Protein AF-A0A2T4VHI1-F1 (afdb_monomer_lite)

pLDDT: mean 78.88, std 21.36, range [31.41, 98.31]

Structure (mmCIF, N/CA/C/O backbone):
data_AF-A0A2T4VHI1-F1
#
_entry.id   AF-A0A2T4VHI1-F1
#
loop_
_atom_site.group_PDB
_atom_site.id
_atom_site.type_symbol
_atom_site.label_atom_id
_atom_site.label_alt_id
_atom_site.label_comp_id
_atom_site.label_asym_id
_atom_site.label_entity_id
_atom_site.label_seq_id
_atom_site.pdbx_PDB_ins_code
_atom_site.Cartn_x
_atom_site.Cartn_y
_atom_site.Cartn_z
_atom_site.occupancy
_atom_site.B_iso_or_equiv
_atom_site.auth_seq_id
_atom_site.auth_comp_id
_atom_site.auth_asym_id
_atom_site.auth_atom_id
_atom_site.pdbx_PDB_model_num
ATOM 1 N N . MET A 1 1 ? -51.630 -26.548 -25.468 1.00 42.72 1 MET A N 1
ATOM 2 C CA . MET A 1 1 ? -51.096 -27.641 -24.631 1.00 42.72 1 MET A CA 1
ATOM 3 C C . MET A 1 1 ? -49.584 -27.528 -24.626 1.00 42.72 1 MET A C 1
ATOM 5 O O . MET A 1 1 ? -49.000 -27.795 -25.660 1.00 42.72 1 MET A O 1
ATOM 9 N N . SER A 1 2 ? -49.008 -27.039 -23.526 1.00 37.69 2 SER A N 1
ATOM 10 C CA . SER A 1 2 ? -47.614 -27.249 -23.094 1.00 37.69 2 SER A CA 1
ATOM 11 C C . SER A 1 2 ? -47.469 -26.558 -21.739 1.00 37.69 2 SER A C 1
ATOM 13 O O . SER A 1 2 ? -47.318 -25.341 -21.669 1.00 37.69 2 SER A O 1
ATOM 15 N N . ALA A 1 3 ? -47.634 -27.332 -20.668 1.00 39.22 3 ALA A N 1
ATOM 16 C CA . ALA A 1 3 ? -47.339 -26.906 -19.308 1.00 39.22 3 ALA A CA 1
ATOM 17 C C . ALA A 1 3 ? -45.823 -27.018 -19.109 1.00 39.22 3 ALA A C 1
ATOM 19 O O . ALA A 1 3 ? -45.260 -28.096 -19.296 1.00 39.22 3 ALA A O 1
ATOM 20 N N . HIS A 1 4 ? -45.165 -25.901 -18.800 1.00 40.16 4 HIS A N 1
ATOM 21 C CA . HIS A 1 4 ? -43.746 -25.897 -18.471 1.00 40.16 4 HIS A CA 1
ATOM 22 C C . HIS A 1 4 ? -43.561 -26.240 -16.993 1.00 40.16 4 HIS A C 1
ATOM 24 O O . HIS A 1 4 ? -44.081 -25.572 -16.104 1.00 40.16 4 HIS A O 1
ATOM 30 N N . ASP A 1 5 ? -42.827 -27.325 -16.794 1.00 44.03 5 ASP A N 1
ATOM 31 C CA . ASP A 1 5 ? -42.472 -27.979 -15.546 1.00 44.03 5 ASP A CA 1
ATOM 32 C C . ASP A 1 5 ? -41.389 -27.158 -14.822 1.00 44.03 5 ASP A C 1
ATOM 34 O O . ASP A 1 5 ? -40.222 -27.141 -15.223 1.00 44.03 5 ASP A O 1
ATOM 38 N N . SER A 1 6 ? -41.780 -26.397 -13.799 1.00 46.66 6 SER A N 1
ATOM 39 C CA . SER A 1 6 ? -40.887 -25.493 -13.066 1.00 46.66 6 SER A CA 1
ATOM 40 C C . SER A 1 6 ? -40.913 -25.741 -11.564 1.00 46.66 6 SER A C 1
ATOM 42 O O . SER A 1 6 ? -41.135 -24.815 -10.800 1.00 46.66 6 SER A O 1
ATOM 44 N N . GLU A 1 7 ? -40.633 -26.965 -11.116 1.00 43.72 7 GLU A N 1
ATOM 45 C CA . GLU A 1 7 ? -40.451 -27.258 -9.690 1.00 43.72 7 GLU A CA 1
ATOM 46 C C . GLU A 1 7 ? -39.430 -28.384 -9.471 1.00 43.72 7 GLU A C 1
ATOM 48 O O . GLU A 1 7 ? -39.765 -29.563 -9.512 1.00 43.72 7 GLU A O 1
ATOM 53 N N . ARG A 1 8 ? -38.155 -28.022 -9.236 1.00 43.53 8 ARG A N 1
ATOM 54 C CA . ARG A 1 8 ? -37.142 -28.855 -8.538 1.00 43.53 8 ARG A CA 1
ATOM 55 C C . ARG A 1 8 ? -35.844 -28.077 -8.261 1.00 43.53 8 ARG A C 1
ATOM 57 O O . ARG A 1 8 ? -34.744 -28.506 -8.605 1.00 43.53 8 ARG A O 1
ATOM 64 N N . LYS A 1 9 ? -35.934 -26.933 -7.573 1.00 44.31 9 LYS A N 1
ATOM 65 C CA . LYS A 1 9 ? -34.763 -26.375 -6.872 1.00 44.31 9 LYS A CA 1
ATOM 66 C C . LYS A 1 9 ? -34.553 -27.180 -5.589 1.00 44.31 9 LYS A C 1
ATOM 68 O O . LYS A 1 9 ? -35.213 -26.948 -4.584 1.00 44.31 9 LYS A O 1
ATOM 73 N N . ARG A 1 10 ? -33.650 -28.164 -5.642 1.00 43.75 10 ARG A N 1
ATOM 74 C CA . ARG A 1 10 ? -33.184 -28.894 -4.455 1.00 43.75 10 ARG A CA 1
ATOM 75 C C . ARG A 1 10 ? -32.475 -27.906 -3.526 1.00 43.75 10 ARG A C 1
ATOM 77 O O . ARG A 1 10 ? -31.401 -27.413 -3.867 1.00 43.75 10 ARG A O 1
ATOM 84 N N . ALA A 1 11 ? -33.075 -27.616 -2.375 1.00 44.22 11 ALA A N 1
ATOM 85 C CA . ALA A 1 11 ? -32.407 -26.914 -1.290 1.00 44.22 11 ALA A CA 1
ATOM 86 C C . ALA A 1 11 ? -31.190 -27.743 -0.849 1.00 44.22 11 ALA A C 1
ATOM 88 O O . ALA A 1 11 ? -31.327 -28.917 -0.496 1.00 44.22 11 ALA A O 1
ATOM 89 N N . ARG A 1 12 ? -29.988 -27.161 -0.930 1.00 44.22 12 ARG A N 1
ATOM 90 C CA . ARG A 1 12 ? -28.791 -27.770 -0.341 1.00 44.22 12 ARG A CA 1
ATOM 91 C C . ARG A 1 12 ? -28.926 -27.699 1.185 1.00 44.22 12 ARG A C 1
ATOM 93 O O . ARG A 1 12 ? -29.335 -26.650 1.682 1.00 44.22 12 ARG A O 1
ATOM 100 N N . PRO A 1 13 ? -28.605 -28.774 1.921 1.00 44.97 13 PRO A N 1
ATOM 101 C CA . PRO A 1 13 ? -28.602 -28.722 3.375 1.00 44.97 13 PRO A CA 1
ATOM 102 C C . PRO A 1 13 ? -27.572 -27.686 3.860 1.00 44.97 13 PRO A C 1
ATOM 104 O O . PRO A 1 13 ? -26.539 -27.510 3.203 1.00 44.97 13 PRO A O 1
ATOM 107 N N 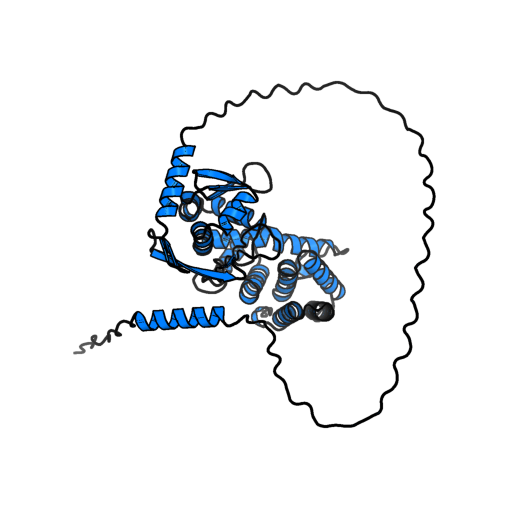. PRO A 1 14 ? -27.836 -26.990 4.979 1.00 53.09 14 PRO A N 1
ATOM 108 C CA . PRO A 1 14 ? -26.880 -26.055 5.555 1.00 53.09 14 PRO A CA 1
ATOM 109 C C . PRO A 1 14 ? -25.593 -26.797 5.929 1.00 53.09 14 PRO A C 1
ATOM 111 O O . PRO A 1 14 ? -25.627 -27.879 6.518 1.00 53.09 14 PRO A O 1
ATOM 114 N N . VAL A 1 15 ? -24.452 -26.218 5.554 1.00 56.56 15 VAL A N 1
ATOM 115 C CA . VAL A 1 15 ? -23.127 -26.713 5.944 1.00 56.56 15 VAL A CA 1
ATOM 116 C C . VAL A 1 15 ? -23.028 -26.610 7.466 1.00 56.56 15 VAL A C 1
ATOM 118 O O . VAL A 1 15 ? -23.333 -25.561 8.031 1.00 56.56 15 VAL A O 1
ATOM 121 N N . SER A 1 16 ? -22.659 -27.697 8.147 1.00 59.38 16 SER A N 1
ATOM 122 C CA . SER A 1 16 ? -22.574 -27.693 9.607 1.00 59.38 16 SER A CA 1
ATOM 123 C C . SER A 1 16 ? -21.449 -26.764 10.075 1.00 59.38 16 SER A C 1
ATOM 125 O O . SER A 1 16 ? -20.316 -26.853 9.599 1.00 59.38 16 SER A O 1
ATOM 127 N N . SER A 1 17 ? -21.752 -25.885 11.034 1.00 61.53 17 SER A N 1
ATOM 128 C CA . SER A 1 17 ? -20.791 -24.939 11.626 1.00 61.53 17 SER A CA 1
ATOM 129 C C . SER A 1 17 ? -19.551 -25.640 12.190 1.00 61.53 17 SER A C 1
ATOM 131 O O . SER A 1 17 ? -18.438 -25.167 11.990 1.00 61.53 17 SER A O 1
ATOM 133 N N . ARG A 1 18 ? -19.724 -26.843 12.753 1.00 58.31 18 ARG A N 1
ATOM 134 C CA . ARG A 1 18 ? -18.623 -27.697 13.234 1.00 58.31 18 ARG A CA 1
ATOM 135 C C . ARG A 1 18 ? -17.594 -28.064 12.162 1.00 58.31 18 ARG A C 1
ATOM 137 O O . ARG A 1 18 ? -16.424 -28.230 12.482 1.00 58.31 18 ARG A O 1
ATOM 144 N N . GLY A 1 19 ? -18.010 -28.223 10.903 1.00 64.75 19 GLY A N 1
ATOM 145 C CA . GLY A 1 19 ? -17.082 -28.531 9.810 1.00 64.75 19 GLY A CA 1
ATOM 146 C C . GLY A 1 19 ? -16.223 -27.330 9.415 1.00 64.75 19 GLY A C 1
ATOM 147 O O . GLY A 1 19 ? -15.066 -27.499 9.040 1.00 64.75 19 GLY A O 1
ATOM 148 N N . ILE A 1 20 ? -16.781 -26.122 9.537 1.00 64.06 20 ILE A N 1
ATOM 149 C CA . ILE A 1 20 ? -16.082 -24.862 9.263 1.00 64.06 20 ILE A CA 1
ATOM 150 C C . ILE A 1 20 ? -15.117 -24.538 10.408 1.00 64.06 20 ILE A C 1
ATOM 152 O O . ILE A 1 20 ? -13.968 -24.211 10.140 1.00 64.06 20 ILE A O 1
ATOM 156 N N . GLU A 1 21 ? -15.540 -24.706 11.662 1.00 64.44 21 GLU A N 1
ATOM 157 C CA . GLU A 1 21 ? -14.682 -24.526 12.844 1.00 64.44 21 GLU A CA 1
ATOM 158 C C . GLU A 1 21 ? -13.468 -25.466 12.809 1.00 64.44 21 GLU A C 1
ATOM 160 O O . GLU A 1 21 ? -12.341 -25.000 12.926 1.00 64.44 21 GLU A O 1
ATOM 165 N N . ALA A 1 22 ? -13.663 -26.757 12.513 1.00 65.94 22 ALA A N 1
ATOM 166 C CA . ALA A 1 22 ? -12.557 -27.712 12.392 1.00 65.94 22 ALA A CA 1
ATOM 167 C C . ALA A 1 22 ? -11.609 -27.405 11.213 1.00 65.94 22 ALA A C 1
ATOM 169 O O . ALA A 1 22 ? -10.408 -27.668 11.290 1.00 65.94 22 ALA A O 1
ATOM 170 N N . LEU A 1 23 ? -12.128 -26.846 10.111 1.00 65.62 23 LEU A N 1
ATOM 171 C CA . LEU A 1 23 ? -11.305 -26.384 8.988 1.00 65.62 23 LEU A CA 1
ATOM 172 C C . LEU A 1 23 ? -10.499 -25.134 9.350 1.00 65.62 23 LEU A C 1
ATOM 174 O O . LEU A 1 23 ? -9.338 -25.043 8.960 1.00 65.62 23 LEU A O 1
ATOM 178 N N . LEU A 1 24 ? -11.089 -24.199 10.097 1.00 68.31 24 LEU A N 1
ATOM 179 C CA . LEU A 1 24 ? -10.415 -22.991 10.570 1.00 68.31 24 LEU A CA 1
ATOM 180 C C . LEU A 1 24 ? -9.349 -23.317 11.618 1.00 68.31 24 LEU A C 1
ATOM 182 O O . LEU A 1 24 ? -8.237 -22.821 11.500 1.00 68.31 24 LEU A O 1
ATOM 186 N N . GLU A 1 25 ? -9.638 -24.193 12.582 1.00 68.44 25 GLU A N 1
ATOM 187 C CA . GLU A 1 25 ? -8.658 -24.659 13.572 1.00 68.44 25 GLU A CA 1
ATOM 188 C C . GLU A 1 25 ? -7.490 -25.389 12.910 1.00 68.44 25 GLU A C 1
ATOM 190 O O . GLU A 1 25 ? -6.333 -25.136 13.241 1.00 68.44 25 GLU A O 1
ATOM 195 N N . ARG A 1 26 ? -7.766 -26.250 11.921 1.00 65.38 26 ARG A N 1
ATOM 196 C CA . ARG A 1 26 ? -6.712 -26.906 11.145 1.00 65.38 26 ARG A CA 1
ATOM 197 C C . ARG A 1 26 ? -5.891 -25.898 10.345 1.00 65.38 26 ARG A C 1
ATOM 199 O O . ARG A 1 26 ? -4.673 -25.993 10.348 1.00 65.38 26 ARG A O 1
ATOM 206 N N . TRP A 1 27 ? -6.535 -24.932 9.693 1.00 65.06 27 TRP A N 1
ATOM 207 C CA . TRP A 1 27 ? -5.836 -23.906 8.921 1.00 65.06 27 TRP A CA 1
ATOM 208 C C . TRP A 1 27 ? -4.965 -23.015 9.814 1.00 65.06 27 TRP A C 1
ATOM 210 O O . TRP A 1 27 ? -3.822 -22.750 9.467 1.00 65.06 27 TRP A O 1
ATOM 220 N N . VAL A 1 28 ? -5.453 -22.620 10.994 1.00 72.19 28 VAL A N 1
ATOM 221 C CA . VAL A 1 28 ? -4.667 -21.893 12.006 1.00 72.19 28 VAL A CA 1
ATOM 222 C C . VAL A 1 28 ? -3.509 -22.749 12.524 1.00 72.19 28 VAL A C 1
ATOM 224 O O . VAL A 1 28 ? -2.391 -22.257 12.614 1.00 72.19 28 VAL A O 1
ATOM 227 N N . SER A 1 29 ? -3.725 -24.042 12.773 1.00 63.62 29 SER A N 1
ATOM 228 C CA . SER A 1 29 ? -2.653 -24.945 13.211 1.00 63.62 29 SER A CA 1
ATOM 229 C C . SER A 1 29 ? -1.591 -25.175 12.126 1.00 63.62 29 SER A C 1
ATOM 231 O O . SER A 1 29 ? -0.405 -25.235 12.440 1.00 63.62 29 SER A O 1
ATOM 233 N N . ASP A 1 30 ? -1.985 -25.251 10.852 1.00 61.72 30 ASP A N 1
ATOM 234 C CA . ASP A 1 30 ? -1.063 -25.339 9.712 1.00 61.72 30 ASP A CA 1
ATOM 235 C C . ASP A 1 30 ? -0.283 -24.015 9.537 1.00 61.72 30 ASP A C 1
ATOM 237 O O . ASP A 1 30 ? 0.910 -24.026 9.242 1.00 61.72 30 ASP A O 1
ATOM 241 N N . LEU A 1 31 ? -0.915 -22.868 9.818 1.00 54.84 31 LEU A N 1
ATOM 242 C CA . LEU A 1 31 ? -0.269 -21.548 9.835 1.00 54.84 31 LEU A CA 1
ATOM 243 C C . LEU A 1 31 ? 0.739 -21.364 10.975 1.00 54.84 31 LEU A C 1
ATOM 245 O O . LEU A 1 31 ? 1.695 -20.608 10.813 1.00 54.84 31 LEU A O 1
ATOM 249 N N . GLU A 1 32 ? 0.511 -22.009 12.117 1.00 64.94 32 GLU A N 1
ATOM 250 C CA . GLU A 1 32 ? 1.405 -21.979 13.280 1.00 64.94 32 GLU A CA 1
ATOM 251 C C . GLU A 1 32 ? 2.558 -22.985 13.162 1.00 64.94 32 GLU A C 1
ATOM 253 O O . GLU A 1 32 ? 3.614 -22.785 13.761 1.00 64.94 32 GLU A O 1
ATOM 258 N N . ARG A 1 33 ? 2.371 -24.073 12.402 1.00 57.12 33 ARG A N 1
ATOM 259 C CA . ARG A 1 33 ? 3.373 -25.138 12.227 1.00 57.12 33 ARG A CA 1
ATOM 260 C C . ARG A 1 33 ? 4.346 -24.901 11.080 1.00 57.12 33 ARG A C 1
ATOM 262 O O . ARG A 1 33 ? 5.434 -25.471 11.113 1.00 57.12 33 ARG A O 1
ATOM 269 N N . GLU A 1 34 ? 3.992 -24.086 10.093 1.00 42.72 34 GLU A N 1
ATOM 270 C CA . GLU A 1 34 ? 4.862 -23.802 8.953 1.00 42.72 34 GLU A CA 1
ATOM 271 C C . GLU A 1 34 ? 5.409 -22.373 8.995 1.00 42.72 34 GLU A C 1
ATOM 273 O O . GLU A 1 34 ? 4.714 -21.402 8.698 1.00 42.72 34 GLU A O 1
ATOM 278 N N . ASP A 1 35 ? 6.707 -22.263 9.284 1.00 44.69 35 ASP A N 1
ATOM 279 C CA . ASP A 1 35 ? 7.550 -21.210 8.729 1.00 44.69 35 ASP A CA 1
ATOM 280 C C . ASP A 1 35 ? 7.830 -21.614 7.267 1.00 44.69 35 ASP A C 1
ATOM 282 O O . ASP A 1 35 ? 8.645 -22.520 7.048 1.00 44.69 35 ASP A O 1
ATOM 286 N N . PRO A 1 36 ? 7.158 -21.036 6.245 1.00 41.81 36 PRO A N 1
ATOM 287 C CA . PRO A 1 36 ? 7.164 -21.572 4.876 1.00 41.81 36 PRO A CA 1
ATOM 288 C C . PRO A 1 36 ? 8.525 -21.456 4.170 1.00 41.81 36 PRO A C 1
ATOM 290 O O . PRO A 1 36 ? 8.641 -21.761 2.984 1.00 41.81 36 PRO A O 1
ATOM 293 N N . TRP A 1 37 ? 9.546 -20.971 4.880 1.00 43.97 37 TRP A N 1
ATOM 294 C CA . TRP A 1 37 ? 10.900 -20.748 4.384 1.00 43.97 37 TRP A CA 1
ATOM 295 C C . TRP A 1 37 ? 11.988 -21.272 5.323 1.00 43.97 37 TRP A C 1
ATOM 297 O O . TRP A 1 37 ? 13.164 -20.979 5.107 1.00 43.97 37 TRP A O 1
ATOM 307 N N . SER A 1 38 ? 11.636 -22.076 6.329 1.00 37.47 38 SER A N 1
ATOM 308 C CA . SER A 1 38 ? 12.646 -22.828 7.069 1.00 37.47 38 SER A CA 1
ATOM 309 C C . SER A 1 38 ? 13.096 -24.025 6.224 1.00 37.47 38 SER A C 1
ATOM 311 O O . SER A 1 38 ? 12.320 -24.904 5.858 1.00 37.47 38 SER A O 1
ATOM 313 N N . GLU A 1 39 ? 14.365 -23.995 5.827 1.00 42.16 39 GLU A N 1
ATOM 314 C CA . GLU A 1 39 ? 15.039 -24.987 4.995 1.00 42.16 39 GLU A CA 1
ATOM 315 C C . GLU A 1 39 ? 14.759 -26.426 5.459 1.00 42.16 39 GLU A C 1
ATOM 317 O O . GLU A 1 39 ? 15.415 -26.953 6.362 1.00 42.16 39 GLU A O 1
ATOM 322 N N . THR A 1 40 ? 13.869 -27.141 4.768 1.00 35.34 40 THR A N 1
ATOM 323 C CA . THR A 1 40 ? 13.967 -28.599 4.727 1.00 35.34 40 THR A CA 1
ATOM 324 C C . THR A 1 40 ? 15.246 -28.952 3.983 1.00 35.34 40 THR A C 1
ATOM 326 O O . THR A 1 40 ? 15.271 -29.089 2.759 1.00 35.34 40 THR A O 1
ATOM 329 N N . ARG A 1 41 ? 16.321 -29.139 4.755 1.00 38.81 41 ARG A N 1
ATOM 330 C CA . ARG A 1 41 ? 17.411 -30.056 4.428 1.00 38.81 41 ARG A CA 1
ATOM 331 C C . ARG A 1 41 ? 16.805 -31.439 4.183 1.00 38.81 41 ARG A C 1
ATOM 333 O O . ARG A 1 41 ? 16.751 -32.278 5.077 1.00 38.81 41 ARG A O 1
ATOM 340 N N . SER A 1 42 ? 16.347 -31.688 2.963 1.00 37.69 42 SER A N 1
ATOM 341 C CA . SER A 1 42 ? 16.118 -33.042 2.482 1.00 37.69 42 SER A CA 1
ATOM 342 C C . SER A 1 42 ? 17.484 -33.657 2.192 1.00 37.69 42 SER A C 1
ATOM 344 O O . SER A 1 42 ? 18.098 -33.406 1.152 1.00 37.69 42 SER A O 1
ATOM 346 N N . GLY A 1 43 ? 17.973 -34.434 3.158 1.00 36.88 43 GLY A N 1
ATOM 347 C CA . GLY A 1 43 ? 19.107 -35.324 2.980 1.00 36.88 43 GLY A CA 1
ATOM 348 C C . GLY A 1 43 ? 18.864 -36.233 1.781 1.00 36.88 43 GLY A C 1
ATOM 349 O O . GLY A 1 43 ? 17.943 -37.045 1.777 1.00 36.88 43 GLY A O 1
ATOM 350 N N . THR A 1 44 ? 19.698 -36.076 0.760 1.00 33.47 44 THR A N 1
ATOM 351 C CA . THR A 1 44 ? 19.841 -37.061 -0.312 1.00 33.47 44 THR A CA 1
ATOM 352 C C . THR A 1 44 ? 21.065 -37.919 0.031 1.00 33.47 44 THR A C 1
ATOM 354 O O . THR A 1 44 ? 22.078 -37.349 0.449 1.00 33.47 44 THR A O 1
ATOM 357 N N . PRO A 1 45 ? 21.012 -39.259 -0.084 1.00 32.59 45 PRO A N 1
ATOM 358 C CA . PRO A 1 45 ? 22.133 -40.117 0.283 1.00 32.59 45 PRO A CA 1
ATOM 359 C C . PRO A 1 45 ? 23.276 -39.924 -0.717 1.00 32.59 45 PRO A C 1
ATOM 361 O O . PRO A 1 45 ? 23.087 -40.088 -1.922 1.00 32.59 45 PRO A O 1
ATOM 364 N N . GLY A 1 46 ? 24.461 -39.571 -0.219 1.00 33.09 46 GLY A N 1
ATOM 365 C CA . GLY A 1 46 ? 25.675 -39.512 -1.031 1.00 33.09 46 GLY A CA 1
ATOM 366 C C . GLY A 1 46 ? 26.136 -40.914 -1.468 1.00 33.09 46 GLY A C 1
ATOM 367 O O . GLY A 1 46 ? 25.943 -41.878 -0.722 1.00 33.09 46 GLY A O 1
ATOM 368 N N . PRO A 1 47 ? 26.743 -41.054 -2.660 1.00 34.12 47 PRO A N 1
ATOM 369 C CA . PRO A 1 47 ? 27.288 -42.323 -3.136 1.00 34.12 47 PRO A CA 1
ATOM 370 C C . PRO A 1 47 ? 28.592 -42.692 -2.396 1.00 34.12 47 PRO A C 1
ATOM 372 O O . PRO A 1 47 ? 29.248 -41.817 -1.823 1.00 34.12 47 PRO A O 1
ATOM 375 N N . PRO A 1 48 ? 28.990 -43.979 -2.389 1.00 35.03 48 PRO A N 1
ATOM 376 C CA . PRO A 1 48 ? 30.042 -44.473 -1.511 1.00 35.03 48 PRO A CA 1
ATOM 377 C C . PRO A 1 48 ? 31.453 -44.163 -2.035 1.00 35.03 48 PRO A C 1
ATOM 379 O O . PRO A 1 48 ? 31.757 -44.360 -3.208 1.00 35.03 48 PRO A O 1
ATOM 382 N N . ASN A 1 49 ? 32.306 -43.732 -1.102 1.00 31.94 49 ASN A N 1
ATOM 383 C CA . ASN A 1 49 ? 33.762 -43.885 -1.018 1.00 31.94 49 ASN A CA 1
ATOM 384 C C . ASN A 1 49 ? 34.607 -43.939 -2.309 1.00 31.94 49 ASN A C 1
ATOM 386 O O . ASN A 1 49 ? 34.689 -44.961 -2.990 1.00 31.94 49 ASN A O 1
ATOM 390 N N . ARG A 1 50 ? 35.484 -42.936 -2.450 1.00 31.41 50 ARG A N 1
ATOM 391 C CA . ARG A 1 50 ? 36.887 -43.167 -2.827 1.00 31.41 50 ARG A CA 1
ATOM 392 C C . ARG A 1 50 ? 37.802 -42.367 -1.904 1.00 31.41 50 ARG A C 1
ATOM 394 O O . ARG A 1 50 ? 37.756 -41.144 -1.877 1.00 31.41 50 ARG A O 1
ATOM 401 N N . ALA A 1 51 ? 38.604 -43.102 -1.143 1.00 33.75 51 ALA A N 1
ATOM 402 C CA . ALA A 1 51 ? 39.665 -42.599 -0.291 1.00 33.75 51 ALA A CA 1
ATOM 403 C C . ALA A 1 51 ? 40.743 -41.865 -1.108 1.00 33.75 51 ALA A C 1
ATOM 405 O O . ALA A 1 51 ? 41.133 -42.320 -2.186 1.00 33.75 51 ALA A O 1
ATOM 406 N N . SER A 1 52 ? 41.257 -40.762 -0.569 1.00 34.22 52 SER A N 1
ATOM 407 C CA . SER A 1 52 ? 42.588 -40.220 -0.867 1.00 34.22 52 SER A CA 1
ATOM 408 C C . SER A 1 52 ? 43.079 -39.389 0.326 1.00 34.22 52 SER A C 1
ATOM 410 O O . SER A 1 52 ? 42.250 -38.871 1.073 1.00 34.22 52 SER A O 1
ATOM 412 N N . PRO A 1 53 ? 44.401 -39.369 0.567 1.00 40.47 53 PRO A N 1
ATOM 413 C CA . PRO A 1 53 ? 44.977 -39.190 1.893 1.00 40.47 53 PRO A CA 1
ATOM 414 C C . PRO A 1 53 ? 45.068 -37.725 2.324 1.00 40.47 53 PRO A C 1
ATOM 416 O O . PRO A 1 53 ? 45.188 -36.818 1.503 1.00 40.47 53 PRO A O 1
ATOM 419 N N . GLU A 1 54 ? 45.049 -37.549 3.643 1.00 42.09 54 GLU A N 1
ATOM 420 C CA . GLU A 1 54 ? 45.284 -36.312 4.384 1.00 42.09 54 GLU A CA 1
ATOM 421 C C . GLU A 1 54 ? 46.536 -35.572 3.881 1.00 42.09 54 GLU A C 1
ATOM 423 O O . GLU A 1 54 ? 47.657 -36.073 3.976 1.00 42.09 54 GLU A O 1
ATOM 428 N N . GLN A 1 55 ? 46.341 -34.354 3.371 1.00 44.38 55 GLN A N 1
ATOM 429 C CA . GLN A 1 55 ? 47.402 -33.355 3.275 1.00 44.38 55 GLN A CA 1
ATOM 430 C C . GLN A 1 55 ? 47.291 -32.418 4.485 1.00 44.38 55 GLN A C 1
ATOM 432 O O . GLN A 1 55 ? 46.199 -31.912 4.753 1.00 44.38 55 GLN A O 1
ATOM 437 N N . PRO A 1 56 ? 48.386 -32.171 5.223 1.00 45.50 56 PRO A N 1
ATOM 438 C CA . PRO A 1 56 ? 48.378 -31.222 6.326 1.00 45.50 56 PRO A CA 1
ATOM 439 C C . PRO A 1 56 ? 48.228 -29.788 5.798 1.00 45.50 56 PRO A C 1
ATOM 441 O O . PRO A 1 56 ? 48.875 -29.395 4.826 1.00 45.50 56 PRO A O 1
ATOM 444 N N . LEU A 1 57 ? 47.360 -29.014 6.454 1.00 53.34 57 LEU A N 1
ATOM 445 C CA . LEU A 1 57 ? 47.169 -27.585 6.206 1.00 53.34 57 LEU A CA 1
ATOM 446 C C . LEU A 1 57 ? 48.490 -26.818 6.431 1.00 53.34 57 LEU A C 1
ATOM 448 O O . LEU A 1 57 ? 49.154 -27.060 7.443 1.00 53.34 57 LEU A O 1
ATOM 452 N N . PRO A 1 58 ? 48.873 -25.885 5.540 1.00 57.66 58 PRO A N 1
ATOM 453 C CA . PRO A 1 58 ? 49.988 -24.981 5.793 1.00 57.66 58 PRO A CA 1
ATOM 454 C C . PRO A 1 58 ? 49.626 -23.958 6.889 1.00 57.66 58 PRO A C 1
ATOM 456 O O . PRO A 1 58 ? 48.444 -23.656 7.084 1.00 57.66 58 PRO A O 1
ATOM 459 N N . PRO A 1 59 ? 50.621 -23.426 7.623 1.00 51.28 59 PRO A N 1
ATOM 460 C CA . PRO A 1 59 ? 50.389 -22.445 8.676 1.00 51.28 59 PRO A CA 1
ATOM 461 C C . PRO A 1 59 ? 49.858 -21.123 8.106 1.00 51.28 59 PRO A C 1
ATOM 463 O O . PRO A 1 59 ? 50.281 -20.675 7.043 1.00 51.28 59 PRO A O 1
ATOM 466 N N . LEU A 1 60 ? 48.930 -20.510 8.845 1.00 46.09 60 LEU A N 1
ATOM 467 C CA . LEU A 1 60 ? 48.428 -19.154 8.624 1.00 46.09 60 LEU A CA 1
ATOM 468 C C . LEU A 1 60 ? 49.591 -18.156 8.710 1.00 46.09 60 LEU A C 1
ATOM 470 O O . LEU A 1 60 ? 50.150 -17.952 9.787 1.00 46.09 60 LEU A O 1
ATOM 474 N N . GLU A 1 61 ? 49.948 -17.548 7.581 1.00 45.97 61 GLU A N 1
ATOM 475 C CA . GLU A 1 61 ? 50.823 -16.378 7.543 1.00 45.97 61 GLU A CA 1
ATOM 476 C C . GLU A 1 61 ? 50.054 -15.159 8.075 1.00 45.97 61 GLU A C 1
ATOM 478 O O . GLU A 1 61 ? 48.956 -14.847 7.611 1.00 45.97 61 GLU A O 1
ATOM 483 N N . GLU A 1 62 ? 50.623 -14.495 9.085 1.00 49.12 62 GLU A N 1
ATOM 484 C CA . GLU A 1 62 ? 50.134 -13.227 9.628 1.00 49.12 62 GLU A CA 1
ATOM 485 C C . GLU A 1 62 ? 50.164 -12.140 8.546 1.00 49.12 62 GLU A C 1
ATOM 487 O O . GLU A 1 62 ? 51.214 -11.785 8.007 1.00 49.12 62 GLU A O 1
ATOM 492 N N . GLU A 1 63 ? 48.989 -11.595 8.245 1.00 53.28 63 GLU A N 1
ATOM 493 C CA . GLU A 1 63 ? 48.799 -10.473 7.333 1.00 53.28 63 GLU A CA 1
ATOM 494 C C . GLU A 1 63 ? 49.442 -9.198 7.932 1.00 53.28 63 GLU A C 1
ATOM 496 O O . GLU A 1 63 ? 49.097 -8.803 9.052 1.00 53.28 63 GLU A O 1
ATOM 501 N N . PRO A 1 64 ? 50.396 -8.533 7.249 1.00 53.53 64 PRO A N 1
ATOM 502 C CA . PRO A 1 64 ? 51.044 -7.347 7.791 1.00 53.53 64 PRO A CA 1
ATOM 503 C C . PRO A 1 64 ? 50.083 -6.152 7.809 1.00 53.53 64 PRO A C 1
ATOM 505 O O . PRO A 1 64 ? 49.401 -5.852 6.828 1.00 53.53 64 PRO A O 1
ATOM 508 N N . ALA A 1 65 ? 50.070 -5.439 8.937 1.00 58.78 65 ALA A N 1
ATOM 509 C CA . ALA A 1 65 ? 49.239 -4.261 9.159 1.00 58.78 65 ALA A CA 1
ATOM 510 C C . ALA A 1 65 ? 49.418 -3.189 8.059 1.00 58.78 65 ALA A C 1
ATOM 512 O O . ALA A 1 65 ? 50.547 -2.926 7.628 1.00 58.78 65 ALA A O 1
ATOM 513 N N . PRO A 1 66 ? 48.334 -2.509 7.638 1.00 59.38 66 PRO A N 1
ATOM 514 C CA . PRO A 1 66 ? 48.411 -1.501 6.590 1.00 59.38 66 PRO A CA 1
ATOM 515 C C . PRO A 1 66 ? 49.235 -0.278 7.034 1.00 59.38 66 PRO A C 1
ATOM 517 O O . PRO A 1 66 ? 49.168 0.139 8.197 1.00 59.38 66 PRO A O 1
ATOM 520 N N . PRO A 1 67 ? 49.999 0.346 6.117 1.00 52.94 67 PRO A N 1
ATOM 521 C CA . PRO A 1 67 ? 50.805 1.515 6.431 1.00 52.94 67 PRO A CA 1
ATOM 522 C C . PRO A 1 67 ? 49.916 2.716 6.774 1.00 52.94 67 PRO A C 1
ATOM 524 O O . PRO A 1 67 ? 48.981 3.061 6.049 1.00 52.94 67 PRO A O 1
ATOM 527 N N . ARG A 1 68 ? 50.240 3.387 7.885 1.00 48.06 68 ARG A N 1
ATOM 528 C CA . ARG A 1 68 ? 49.611 4.648 8.299 1.00 48.06 68 ARG A CA 1
ATOM 529 C C . ARG A 1 68 ? 49.858 5.720 7.234 1.00 48.06 68 ARG A C 1
ATOM 531 O O . ARG A 1 68 ? 50.990 6.168 7.051 1.00 48.06 68 ARG A O 1
ATOM 538 N N . LEU A 1 69 ? 48.792 6.142 6.558 1.00 50.84 69 LEU A N 1
ATOM 539 C CA . LEU A 1 69 ? 48.795 7.309 5.681 1.00 50.84 69 LEU A CA 1
ATOM 540 C C . LEU A 1 69 ? 49.130 8.562 6.502 1.00 50.84 69 LEU A C 1
ATOM 542 O O . LEU A 1 69 ? 48.454 8.880 7.481 1.00 50.84 69 LEU A O 1
ATOM 546 N N . LYS A 1 70 ? 50.196 9.262 6.099 1.00 47.50 70 LYS A N 1
ATOM 547 C CA . LYS A 1 70 ? 50.540 10.595 6.599 1.00 47.50 70 LYS A CA 1
ATOM 548 C C . LYS A 1 70 ? 49.454 11.575 6.154 1.00 47.50 70 LYS A C 1
ATOM 550 O O . LYS A 1 70 ? 49.234 11.744 4.959 1.00 47.50 70 LYS A O 1
ATOM 555 N N . VAL A 1 71 ? 48.798 12.201 7.124 1.00 53.19 71 VAL A N 1
ATOM 556 C CA . VAL A 1 71 ? 47.890 13.334 6.924 1.00 53.19 71 VAL A CA 1
ATOM 557 C C . VAL A 1 71 ? 48.737 14.542 6.501 1.00 53.19 71 VAL A C 1
ATOM 559 O O . VAL A 1 71 ? 49.641 14.903 7.254 1.00 53.19 71 VAL A O 1
ATOM 562 N N . PRO A 1 72 ? 48.521 15.146 5.320 1.00 52.97 72 PRO A N 1
ATOM 563 C CA . PRO A 1 72 ? 49.164 16.409 4.983 1.00 52.97 72 PRO A CA 1
ATOM 564 C C . PRO A 1 72 ? 48.538 17.556 5.788 1.00 52.97 72 PRO A C 1
ATOM 566 O O . PRO A 1 72 ? 47.316 17.658 5.904 1.00 52.97 72 PRO A O 1
ATOM 569 N N . GLU A 1 73 ? 49.411 18.392 6.349 1.00 48.09 73 GLU A N 1
ATOM 570 C CA . GLU A 1 73 ? 49.101 19.625 7.074 1.00 48.09 73 GLU A CA 1
ATOM 571 C C . GLU A 1 73 ? 48.233 20.562 6.219 1.00 48.09 73 GLU A C 1
ATOM 573 O O . GLU A 1 73 ? 48.544 20.845 5.060 1.00 48.09 73 GLU A O 1
ATOM 578 N N . GLN A 1 74 ? 47.124 21.031 6.796 1.00 48.62 74 GLN A N 1
ATOM 579 C CA . GLN A 1 74 ? 46.302 22.091 6.218 1.00 48.62 74 GLN A CA 1
ATOM 580 C C . GLN A 1 74 ? 47.008 23.442 6.414 1.00 48.62 74 GLN A C 1
ATOM 582 O O . GLN A 1 74 ? 47.401 23.742 7.542 1.00 48.62 74 GLN A O 1
ATOM 587 N N . PRO A 1 75 ? 47.151 24.273 5.368 1.00 51.91 75 PRO A N 1
ATOM 588 C CA . PRO A 1 75 ? 47.640 25.633 5.530 1.00 51.91 75 PRO A CA 1
ATOM 589 C C . PRO A 1 75 ? 46.577 26.520 6.190 1.00 51.91 75 PRO A C 1
ATOM 591 O O . PRO A 1 75 ? 45.397 26.482 5.831 1.00 51.91 75 PRO A O 1
ATOM 594 N N . GLU A 1 76 ? 47.033 27.317 7.154 1.00 45.12 76 GLU A N 1
ATOM 595 C CA . GLU A 1 76 ? 46.286 28.366 7.845 1.00 45.12 76 GLU A CA 1
ATOM 596 C C . GLU A 1 76 ? 45.713 29.371 6.832 1.00 45.12 76 GLU A C 1
ATOM 598 O O . GLU A 1 76 ? 46.442 29.985 6.053 1.00 45.12 76 GLU A O 1
ATOM 603 N N . LEU A 1 77 ? 44.387 29.524 6.834 1.00 51.31 77 LEU A N 1
ATOM 604 C CA . LEU A 1 77 ? 43.681 30.568 6.098 1.00 51.31 77 LEU A CA 1
ATOM 605 C C . LEU A 1 77 ? 43.492 31.778 7.016 1.00 51.31 77 LEU A C 1
ATOM 607 O O . LEU A 1 77 ? 42.828 31.690 8.050 1.00 51.31 77 LEU A O 1
ATOM 611 N N . GLU A 1 78 ? 44.081 32.900 6.611 1.00 51.72 78 GLU A N 1
ATOM 612 C CA . GLU A 1 78 ? 43.920 34.216 7.226 1.00 51.72 78 GLU A CA 1
ATOM 613 C C . GLU A 1 78 ? 42.452 34.701 7.192 1.00 51.72 78 GLU A C 1
ATOM 615 O O . GLU A 1 78 ? 41.705 34.388 6.256 1.00 51.72 78 GLU A O 1
ATOM 620 N N . PRO A 1 79 ? 42.011 35.485 8.195 1.00 48.72 79 PRO A N 1
ATOM 621 C CA . PRO A 1 79 ? 40.631 35.940 8.303 1.00 48.72 79 PRO A CA 1
ATOM 622 C C . PRO A 1 79 ? 40.338 37.078 7.314 1.00 48.72 79 PRO A C 1
ATOM 624 O O . PRO A 1 79 ? 40.847 38.188 7.450 1.00 48.72 79 PRO A O 1
ATOM 627 N N . SER A 1 80 ? 39.471 36.800 6.338 1.00 49.81 80 SER A N 1
ATOM 628 C CA . SER A 1 80 ? 38.876 3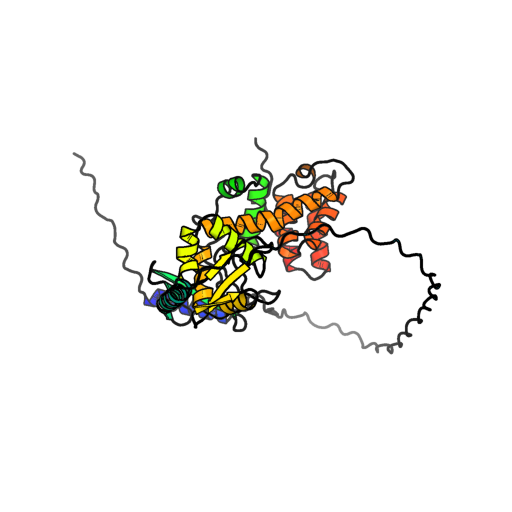7.818 5.466 1.00 49.81 80 SER A CA 1
ATOM 629 C C . SER A 1 80 ? 37.780 38.614 6.169 1.00 49.81 80 SER A C 1
ATOM 631 O O . SER A 1 80 ? 37.067 38.132 7.049 1.00 49.81 80 SER A O 1
ATOM 633 N N . GLU A 1 81 ? 37.690 39.863 5.737 1.00 44.22 81 GLU A N 1
ATOM 634 C CA . GLU A 1 81 ? 37.039 40.988 6.380 1.00 44.22 81 GLU A CA 1
ATOM 635 C C . GLU A 1 81 ? 35.510 40.887 6.419 1.00 44.22 81 GLU A C 1
ATOM 637 O O . GLU A 1 81 ? 34.846 40.369 5.523 1.00 44.22 81 GLU A O 1
ATOM 642 N N . VAL A 1 82 ? 34.961 41.460 7.487 1.00 49.81 82 VAL A N 1
ATOM 643 C CA . VAL A 1 82 ? 33.537 41.681 7.745 1.00 49.81 82 VAL A CA 1
ATOM 644 C C . VAL A 1 82 ? 33.005 42.811 6.855 1.00 49.81 82 VAL A C 1
ATOM 646 O O . VAL A 1 82 ? 33.515 43.929 6.957 1.00 49.81 82 VAL A O 1
ATOM 649 N N . PRO A 1 83 ? 31.905 42.615 6.102 1.00 47.34 83 PRO A N 1
ATOM 650 C CA . PRO A 1 83 ? 31.096 43.729 5.628 1.00 47.34 83 PRO A CA 1
ATOM 651 C C . PRO A 1 83 ? 29.933 44.010 6.581 1.00 47.34 83 PRO A C 1
ATOM 653 O O . PRO A 1 83 ? 29.207 43.125 7.032 1.00 47.34 83 PRO A O 1
ATOM 656 N N . GLN A 1 84 ? 29.794 45.299 6.862 1.00 41.50 84 GLN A N 1
ATOM 657 C CA . GLN A 1 84 ? 28.862 45.947 7.769 1.00 41.50 84 GLN A CA 1
ATOM 658 C C . GLN A 1 84 ? 27.378 45.697 7.467 1.00 41.50 84 GLN A C 1
ATOM 660 O O . GLN A 1 84 ? 26.939 45.547 6.328 1.00 41.50 84 GLN A O 1
ATOM 665 N N . ALA A 1 85 ? 26.613 45.748 8.557 1.00 43.41 85 ALA A N 1
ATOM 666 C CA . ALA A 1 85 ? 25.164 45.711 8.634 1.00 43.41 85 ALA A CA 1
ATOM 667 C C . ALA A 1 85 ? 24.463 46.841 7.856 1.00 43.41 85 ALA A C 1
ATOM 669 O O . ALA A 1 85 ? 24.874 48.000 7.902 1.00 43.41 85 ALA A O 1
ATOM 670 N N . ALA A 1 86 ? 23.317 46.503 7.259 1.00 43.62 86 ALA A N 1
ATOM 671 C CA . ALA A 1 86 ? 22.282 47.439 6.823 1.00 43.62 86 ALA A CA 1
ATOM 672 C C . ALA A 1 86 ? 20.951 47.121 7.547 1.00 43.62 86 ALA A C 1
ATOM 674 O O . ALA A 1 86 ? 20.735 45.979 7.961 1.00 43.62 86 ALA A O 1
ATOM 675 N N . PRO A 1 87 ? 20.072 48.119 7.765 1.00 51.19 87 PRO A N 1
ATOM 676 C CA . PRO A 1 87 ? 19.115 48.100 8.866 1.00 51.19 87 PRO A CA 1
ATOM 677 C C . PRO A 1 87 ? 17.802 47.355 8.582 1.00 51.19 87 PRO A C 1
ATOM 679 O O . PRO A 1 87 ? 17.174 47.495 7.536 1.00 51.19 87 PRO A O 1
ATOM 682 N N . SER A 1 88 ? 17.391 46.618 9.616 1.00 43.59 88 SER A N 1
ATOM 683 C CA . SER A 1 88 ? 16.035 46.348 10.111 1.00 43.59 88 SER A CA 1
ATOM 684 C C . SER A 1 88 ? 14.856 46.801 9.234 1.00 43.59 88 SER A C 1
ATOM 686 O O . SER A 1 88 ? 14.495 47.978 9.190 1.00 43.59 88 SER A O 1
ATOM 688 N N . ARG A 1 89 ? 14.173 45.825 8.622 1.00 40.03 89 ARG A N 1
ATOM 689 C CA . ARG A 1 89 ? 12.808 45.979 8.108 1.00 40.03 89 ARG A CA 1
ATOM 690 C C . ARG A 1 89 ? 11.859 45.365 9.138 1.00 40.03 89 ARG A C 1
ATOM 692 O O . ARG A 1 89 ? 11.848 44.153 9.330 1.00 40.03 89 ARG A O 1
ATOM 699 N N . ALA A 1 90 ? 11.121 46.227 9.831 1.00 42.56 90 ALA A N 1
ATOM 700 C CA . ALA A 1 90 ? 10.166 45.861 10.868 1.00 42.56 90 ALA A CA 1
ATOM 701 C C . ALA A 1 90 ? 9.141 44.836 10.350 1.00 42.56 90 ALA A C 1
ATOM 703 O O . ALA A 1 90 ? 8.357 45.122 9.445 1.00 42.56 90 ALA A O 1
ATOM 704 N N . VAL A 1 91 ? 9.155 43.643 10.942 1.00 51.94 91 VAL A N 1
ATOM 705 C CA . VAL A 1 91 ? 8.074 42.661 10.829 1.00 51.94 91 VAL A CA 1
ATOM 706 C C . VAL A 1 91 ? 6.954 43.136 11.762 1.00 51.94 91 VAL A C 1
ATOM 708 O O . VAL A 1 91 ? 7.229 43.348 12.945 1.00 51.94 91 VAL A O 1
ATOM 711 N N . PRO A 1 92 ? 5.714 43.349 11.284 1.00 52.50 92 PRO A N 1
ATOM 712 C CA . PRO A 1 92 ? 4.621 43.719 12.171 1.00 52.50 92 PRO A CA 1
ATOM 713 C C . PRO A 1 92 ? 4.348 42.574 13.162 1.00 52.50 92 PRO A C 1
ATOM 715 O O . PRO A 1 92 ? 4.432 41.401 12.779 1.00 52.50 92 PRO A O 1
ATOM 718 N N . PRO A 1 93 ? 4.029 42.878 14.431 1.00 46.34 93 PRO A N 1
ATOM 719 C CA . PRO A 1 93 ? 3.714 41.857 15.416 1.00 46.34 93 PRO A CA 1
ATOM 720 C C . PRO A 1 93 ? 2.486 41.072 14.948 1.00 46.34 93 PRO A C 1
ATOM 722 O O . PRO A 1 93 ? 1.415 41.635 14.730 1.00 46.34 93 PRO A O 1
ATOM 725 N N . ARG A 1 94 ? 2.654 39.756 14.774 1.00 44.75 94 ARG A N 1
ATOM 726 C CA . ARG A 1 94 ? 1.532 38.827 14.628 1.00 44.75 94 ARG A CA 1
ATOM 727 C C . ARG A 1 94 ? 0.676 38.948 15.883 1.00 44.75 94 ARG A C 1
ATOM 729 O O . ARG A 1 94 ? 1.130 38.605 16.972 1.00 44.75 94 ARG A O 1
ATOM 736 N N . GLU A 1 95 ? -0.551 39.419 15.709 1.00 38.62 95 GLU A N 1
ATOM 737 C CA . GLU A 1 95 ? -1.583 39.332 16.734 1.00 38.62 95 GLU A CA 1
ATOM 738 C C . GLU A 1 95 ? -1.690 37.875 17.217 1.00 38.62 95 GLU A C 1
ATOM 740 O O . GLU A 1 95 ? -1.702 36.950 16.390 1.00 38.62 95 GLU A O 1
ATOM 745 N N . PRO A 1 96 ? -1.756 37.631 18.536 1.00 40.16 96 PRO A N 1
ATOM 746 C CA . PRO A 1 96 ? -2.039 36.307 19.052 1.00 40.16 96 PRO A CA 1
ATOM 747 C C . PRO A 1 96 ? -3.461 35.947 18.627 1.00 40.16 96 PRO A C 1
ATOM 749 O O . PRO A 1 96 ? -4.435 36.408 19.218 1.00 40.16 96 PRO A O 1
ATOM 752 N N . ARG A 1 97 ? -3.584 35.124 17.578 1.00 40.06 97 ARG A N 1
ATOM 753 C CA . ARG A 1 97 ? -4.842 34.458 17.240 1.00 40.06 97 ARG A CA 1
ATOM 754 C C . ARG A 1 97 ? -5.283 33.686 18.474 1.00 40.06 97 ARG A C 1
ATOM 756 O O . ARG A 1 97 ? -4.729 32.638 18.797 1.00 40.06 97 ARG A O 1
ATOM 763 N N . THR A 1 98 ? -6.260 34.243 19.175 1.00 38.62 98 THR A N 1
ATOM 764 C CA . THR A 1 98 ? -6.949 33.615 20.290 1.00 38.62 98 THR A CA 1
ATOM 765 C C . THR A 1 98 ? -7.581 32.336 19.752 1.00 38.62 98 THR A C 1
ATOM 767 O O . THR A 1 98 ? -8.574 32.367 19.027 1.00 38.62 98 THR A O 1
ATOM 770 N N . ARG A 1 99 ? -6.936 31.201 20.028 1.00 44.78 99 ARG A N 1
ATOM 771 C CA . ARG A 1 99 ? -7.407 29.865 19.670 1.00 44.78 99 ARG A CA 1
ATOM 772 C C . ARG A 1 99 ? -8.624 29.573 20.546 1.00 44.78 99 ARG A C 1
ATOM 774 O O . ARG A 1 99 ? -8.499 29.078 21.658 1.00 44.78 99 ARG A O 1
ATOM 781 N N . ALA A 1 100 ? -9.802 29.958 20.074 1.00 40.88 100 ALA A N 1
ATOM 782 C CA . ALA A 1 100 ? -11.056 29.572 20.697 1.00 40.88 100 ALA A CA 1
ATOM 783 C C . ALA A 1 100 ? -11.361 28.106 20.348 1.00 40.88 100 ALA A C 1
ATOM 785 O O . ALA A 1 100 ? -12.003 27.822 19.343 1.00 40.88 100 ALA A O 1
ATOM 786 N N . ALA A 1 101 ? -10.885 27.175 21.172 1.00 55.56 101 ALA A N 1
ATOM 787 C CA . ALA A 1 101 ? -11.485 25.851 21.360 1.00 55.56 101 ALA A CA 1
ATOM 788 C C . ALA A 1 101 ? -11.023 25.316 22.723 1.00 55.56 101 ALA A C 1
ATOM 790 O O . ALA A 1 101 ? -9.820 25.356 22.980 1.00 55.56 101 ALA A O 1
ATOM 791 N N . PRO A 1 102 ? -11.947 24.913 23.625 1.00 50.50 102 PRO A N 1
ATOM 792 C CA . PRO A 1 102 ? -11.875 23.529 24.116 1.00 50.50 102 PRO A CA 1
ATOM 793 C C . PRO A 1 102 ? -13.216 22.971 24.659 1.00 50.50 102 PRO A C 1
ATOM 795 O O . PRO A 1 102 ? -13.281 22.508 25.792 1.00 50.50 102 PRO A O 1
ATOM 798 N N . ALA A 1 103 ? -14.314 23.006 23.894 1.00 49.25 103 ALA A N 1
ATOM 799 C CA . ALA A 1 103 ? -15.562 22.337 24.323 1.00 49.25 103 ALA A CA 1
ATOM 800 C C . ALA A 1 103 ? -15.839 20.998 23.609 1.00 49.25 103 ALA A C 1
ATOM 802 O O . ALA A 1 103 ? -16.545 20.160 24.153 1.00 49.25 103 ALA A O 1
ATOM 803 N N . ARG A 1 104 ? -15.276 20.763 22.413 1.00 59.38 104 ARG A N 1
ATOM 804 C CA . ARG A 1 104 ? -15.592 19.578 21.581 1.00 59.38 104 ARG A CA 1
ATOM 805 C C . ARG A 1 104 ? -14.614 18.406 21.719 1.00 59.38 104 ARG A C 1
ATOM 807 O O . ARG A 1 104 ? -14.966 17.274 21.405 1.00 59.38 104 ARG A O 1
ATOM 814 N N . GLU A 1 105 ? -13.395 18.657 22.181 1.00 63.78 105 GLU A N 1
ATOM 815 C CA . GLU A 1 105 ? -12.349 17.632 22.304 1.00 63.78 105 GLU A CA 1
ATOM 816 C C . GLU A 1 105 ? -12.653 16.535 23.346 1.00 63.78 105 GLU A C 1
ATOM 818 O O . GLU A 1 105 ? -12.524 15.358 22.996 1.00 63.78 105 GLU A O 1
ATOM 823 N N . PRO A 1 106 ? -13.143 16.837 24.569 1.00 70.88 106 PRO A N 1
ATOM 824 C CA . PRO A 1 106 ? -13.417 15.786 25.554 1.00 70.88 106 PRO A CA 1
ATOM 825 C C . PRO A 1 106 ? -14.606 14.890 25.169 1.00 70.88 106 PRO A C 1
ATOM 827 O O . PRO A 1 106 ? -14.661 13.726 25.567 1.00 70.88 106 PRO A O 1
ATOM 830 N N . GLU A 1 107 ? -15.556 15.400 24.381 1.00 82.69 107 GLU A N 1
ATOM 831 C CA . GLU A 1 107 ? -16.673 14.601 23.861 1.00 82.69 107 GLU A CA 1
ATOM 832 C C . GLU A 1 107 ? -16.212 13.626 22.772 1.00 82.69 107 GLU A C 1
ATOM 834 O O . GLU A 1 107 ? -16.640 12.470 22.766 1.00 82.69 107 GLU A O 1
ATOM 839 N N . ARG A 1 108 ? -15.276 14.047 21.906 1.00 86.69 108 ARG A N 1
ATOM 840 C CA . ARG A 1 108 ? -14.688 13.187 20.865 1.00 86.69 108 ARG A CA 1
ATOM 841 C C . ARG A 1 108 ? -13.918 12.012 21.472 1.00 86.69 108 ARG A C 1
ATOM 843 O O . ARG A 1 108 ? -14.098 10.886 21.017 1.00 86.69 108 ARG A O 1
ATOM 850 N N . GLY A 1 109 ? -13.127 12.250 22.523 1.00 89.00 109 GLY A N 1
ATOM 851 C CA . GLY A 1 109 ? -12.401 11.195 23.246 1.00 89.00 109 GLY A CA 1
ATOM 852 C C . GLY A 1 109 ? -13.326 10.135 23.844 1.00 89.00 109 GLY A C 1
ATOM 853 O O . GLY A 1 109 ? -13.136 8.939 23.620 1.00 89.00 109 GLY A O 1
ATOM 854 N N . LYS A 1 110 ? -14.397 10.566 24.523 1.00 90.75 110 LYS A N 1
ATOM 855 C CA . LYS A 1 110 ? -15.405 9.651 25.082 1.00 90.75 110 LYS A CA 1
ATOM 856 C C . LYS A 1 110 ? -16.125 8.849 23.999 1.00 90.75 110 LYS A C 1
ATOM 858 O O . LYS A 1 110 ? -16.302 7.645 24.161 1.00 90.75 110 LYS A O 1
ATOM 863 N N . ALA A 1 111 ? -16.511 9.495 22.898 1.00 92.88 111 ALA A N 1
ATOM 864 C CA . ALA A 1 111 ? -17.173 8.828 21.780 1.00 92.88 111 ALA A CA 1
ATOM 865 C C . ALA A 1 111 ? -16.263 7.784 21.110 1.00 92.88 111 ALA A C 1
ATOM 867 O O . ALA A 1 111 ? -16.708 6.670 20.844 1.00 92.88 111 ALA A O 1
ATOM 868 N N . ALA A 1 112 ? -14.983 8.108 20.896 1.00 93.69 112 ALA A N 1
ATOM 869 C CA . ALA A 1 112 ? -14.015 7.177 20.321 1.00 93.69 112 ALA A CA 1
ATOM 870 C C . ALA A 1 112 ? -13.757 5.972 21.234 1.00 93.69 112 ALA A C 1
ATOM 872 O O . ALA A 1 112 ? -13.754 4.833 20.768 1.00 93.69 112 ALA A O 1
ATOM 873 N N . SER A 1 113 ? -13.598 6.207 22.539 1.00 93.19 113 SER A N 1
ATOM 874 C CA . SER A 1 113 ? -13.433 5.137 23.528 1.00 93.19 113 SER A CA 1
ATOM 875 C C . SER A 1 113 ? -14.659 4.215 23.575 1.00 93.19 113 SER A C 1
ATOM 877 O O . SER A 1 113 ? -14.519 2.993 23.508 1.00 93.19 113 SER A O 1
ATOM 879 N N . ALA A 1 114 ? -15.872 4.784 23.567 1.00 93.69 114 ALA A N 1
ATOM 880 C CA . ALA A 1 114 ? -17.111 4.012 23.485 1.00 93.69 114 ALA A CA 1
ATOM 881 C C . ALA A 1 114 ? -17.188 3.175 22.194 1.00 93.69 114 ALA A C 1
ATOM 883 O O . ALA A 1 114 ? -17.452 1.976 22.257 1.00 93.69 114 ALA A O 1
ATOM 884 N N . ALA A 1 115 ? -16.867 3.763 21.036 1.00 94.81 115 ALA A N 1
ATOM 885 C CA . ALA A 1 115 ? -16.861 3.052 19.758 1.00 94.81 115 ALA A CA 1
ATOM 886 C C . ALA A 1 115 ? -15.831 1.908 19.720 1.00 94.81 115 ALA A C 1
ATOM 888 O O . ALA A 1 115 ? -16.101 0.854 19.145 1.00 94.81 115 ALA A O 1
ATOM 889 N N . ARG A 1 116 ? -14.662 2.072 20.355 1.00 95.81 116 ARG A N 1
ATOM 890 C CA . ARG A 1 116 ? -13.679 0.985 20.507 1.00 95.81 116 ARG A CA 1
ATOM 891 C C . ARG A 1 116 ? -14.200 -0.119 21.423 1.00 95.81 116 ARG A C 1
ATOM 893 O O . ARG A 1 116 ? -13.997 -1.292 21.126 1.00 95.81 116 ARG A O 1
ATOM 900 N N . ALA A 1 117 ? -14.887 0.230 22.509 1.00 94.69 117 ALA A N 1
ATOM 901 C CA . ALA A 1 117 ? -15.443 -0.746 23.444 1.00 94.69 117 ALA A CA 1
ATOM 902 C C . ALA A 1 117 ? -16.528 -1.639 22.810 1.00 94.69 117 ALA A C 1
ATOM 904 O O . ALA A 1 117 ? -16.689 -2.786 23.223 1.00 94.69 117 ALA A O 1
ATOM 905 N N . GLU A 1 118 ? -17.227 -1.151 21.780 1.00 95.94 118 GLU A N 1
ATOM 906 C CA . GLU A 1 118 ? -18.182 -1.947 20.997 1.00 95.94 118 GLU A CA 1
ATOM 907 C C . GLU A 1 118 ? -17.508 -3.062 20.174 1.00 95.94 118 GLU A C 1
ATOM 909 O O . GLU A 1 118 ? -18.140 -4.084 19.890 1.00 95.94 118 GLU A O 1
ATOM 914 N N . ILE A 1 119 ? -16.230 -2.900 19.805 1.00 97.50 119 ILE A N 1
ATOM 915 C CA . ILE A 1 119 ? -15.478 -3.887 19.021 1.00 97.50 119 ILE A CA 1
ATOM 916 C C . ILE A 1 119 ? -15.187 -5.113 19.888 1.00 97.50 119 ILE A C 1
ATOM 918 O O . ILE A 1 119 ? -14.490 -5.041 20.910 1.00 97.50 119 ILE A O 1
ATOM 922 N N . ARG A 1 120 ? -15.685 -6.266 19.435 1.00 97.62 120 ARG A N 1
ATOM 923 C CA . ARG A 1 120 ? -15.554 -7.541 20.146 1.00 97.62 120 ARG A CA 1
ATOM 924 C C . ARG A 1 120 ? -14.294 -8.265 19.698 1.00 97.62 120 ARG A C 1
ATOM 926 O O . ARG A 1 120 ? -14.073 -8.440 18.502 1.00 97.62 120 ARG A O 1
ATOM 933 N N . VAL A 1 121 ? -13.500 -8.717 20.663 1.00 97.25 121 VAL A N 1
ATOM 934 C CA . VAL A 1 121 ? -12.260 -9.466 20.431 1.00 97.25 121 VAL A CA 1
ATOM 935 C C . VAL A 1 121 ? -12.413 -10.856 21.047 1.00 97.25 121 VAL A C 1
ATOM 937 O O . VAL A 1 121 ? -12.621 -10.983 22.253 1.00 97.25 121 VAL A O 1
ATOM 940 N N . HIS A 1 122 ? -12.322 -11.893 20.216 1.00 96.44 122 HIS A N 1
ATOM 941 C CA . HIS A 1 122 ? -12.455 -13.301 20.587 1.00 96.44 122 HIS A CA 1
ATOM 942 C C . HIS A 1 122 ? -11.242 -14.083 20.070 1.00 96.44 122 HIS A C 1
ATOM 944 O O . HIS A 1 122 ? -11.243 -14.597 18.951 1.00 96.44 122 HIS A O 1
ATOM 950 N N . GLY A 1 123 ? -10.180 -14.149 20.879 1.00 93.69 123 GLY A N 1
ATOM 951 C CA . GLY A 1 123 ? -8.905 -14.730 20.452 1.00 93.69 123 GLY A CA 1
ATOM 952 C C . GLY A 1 123 ? -8.358 -13.996 19.214 1.00 93.69 123 GLY A C 1
ATOM 953 O O . GLY A 1 123 ? -8.182 -12.780 19.292 1.00 93.69 123 GLY A O 1
ATOM 954 N N . PRO A 1 124 ? -8.114 -14.685 18.081 1.00 94.69 124 PRO A N 1
ATOM 955 C CA . PRO A 1 124 ? -7.651 -14.055 16.841 1.00 94.69 124 PRO A CA 1
ATOM 956 C C . PRO A 1 124 ? -8.753 -13.303 16.074 1.00 94.69 124 PRO A C 1
ATOM 958 O O . PRO A 1 124 ? -8.458 -12.585 15.122 1.00 94.69 124 PRO A O 1
ATOM 961 N N . LEU A 1 125 ? -10.027 -13.480 16.431 1.00 97.69 125 LEU A N 1
ATOM 962 C CA . LEU A 1 125 ? -11.155 -12.912 15.699 1.00 97.69 125 LEU A CA 1
ATOM 963 C C . LEU A 1 125 ? -11.570 -11.558 16.286 1.00 97.69 125 LEU A C 1
ATOM 965 O O . LEU A 1 125 ? -11.932 -11.467 17.460 1.00 97.69 125 LEU A O 1
ATOM 969 N N . VAL A 1 126 ? -11.603 -10.522 15.452 1.00 98.06 126 VAL A N 1
ATOM 970 C CA . VAL A 1 126 ? -12.134 -9.196 15.791 1.00 98.06 126 VAL A CA 1
ATOM 971 C C . VAL A 1 126 ? -13.409 -8.944 14.993 1.00 98.06 126 VAL A C 1
ATOM 973 O O . VAL A 1 126 ? -13.423 -9.104 13.773 1.00 98.06 126 VAL A O 1
ATOM 976 N N . THR A 1 127 ? -14.492 -8.576 15.679 1.00 97.81 127 THR A N 1
ATOM 977 C CA . THR A 1 127 ? -15.819 -8.360 15.080 1.00 97.81 127 THR A CA 1
ATOM 978 C C . THR A 1 127 ? -16.276 -6.920 15.265 1.00 97.81 127 THR A C 1
ATOM 980 O O . THR A 1 127 ? -16.287 -6.399 16.385 1.00 97.81 127 THR A O 1
ATOM 983 N N . PHE A 1 128 ? -16.701 -6.311 14.161 1.00 96.69 128 PHE A N 1
ATOM 984 C CA . PHE A 1 128 ? -17.245 -4.962 14.095 1.00 96.69 128 PHE A CA 1
ATOM 985 C C . PHE A 1 128 ? -18.782 -5.033 14.047 1.00 96.69 128 PHE A C 1
ATOM 987 O O . PHE A 1 128 ? -19.344 -5.489 13.054 1.00 96.69 128 PHE A O 1
ATOM 994 N N . PRO A 1 129 ? -19.495 -4.637 15.117 1.00 92.75 129 PRO A N 1
ATOM 995 C CA . PRO A 1 129 ? -20.934 -4.902 15.241 1.00 92.75 129 PRO A CA 1
ATOM 996 C C . PRO A 1 129 ? -21.827 -4.030 14.348 1.00 92.75 129 PRO A C 1
ATOM 998 O O . PRO A 1 129 ? -23.024 -4.275 14.264 1.00 92.75 129 PRO A O 1
ATOM 1001 N N . TRP A 1 130 ? -21.289 -2.983 13.726 1.00 91.25 130 TRP A N 1
ATOM 1002 C CA . TRP A 1 130 ? -22.071 -2.046 12.912 1.00 91.25 130 TRP A CA 1
ATOM 1003 C C . TRP A 1 130 ? -22.265 -2.494 11.463 1.00 91.25 130 TRP A C 1
ATOM 1005 O O . TRP A 1 130 ? -23.132 -1.957 10.779 1.00 91.25 130 TRP A O 1
ATOM 1015 N N . ASP A 1 131 ? -21.459 -3.436 10.986 1.00 90.00 131 ASP A N 1
ATOM 1016 C CA . ASP A 1 131 ? -21.502 -3.941 9.612 1.00 90.00 131 ASP A CA 1
ATOM 1017 C C . ASP A 1 131 ? -21.296 -5.461 9.522 1.00 90.00 131 ASP A C 1
ATOM 1019 O O . ASP A 1 131 ? -21.124 -5.993 8.426 1.00 90.00 131 ASP A O 1
ATOM 1023 N N . ASP A 1 132 ? -21.306 -6.154 10.667 1.00 89.94 132 ASP A N 1
ATOM 1024 C CA . ASP A 1 132 ? -21.056 -7.593 10.803 1.00 89.94 132 ASP A CA 1
ATOM 1025 C C . ASP A 1 132 ? -19.746 -8.057 10.137 1.00 89.94 132 ASP A C 1
ATOM 1027 O O . ASP A 1 132 ? -19.583 -9.223 9.760 1.00 89.94 132 ASP A O 1
ATOM 1031 N N . VAL A 1 133 ? -18.770 -7.150 10.008 1.00 93.44 133 VAL A N 1
ATOM 1032 C CA . VAL A 1 133 ? -17.474 -7.465 9.415 1.00 93.44 133 VAL A CA 1
ATOM 1033 C C . VAL A 1 133 ? -16.566 -8.122 10.445 1.00 93.44 133 VAL A C 1
ATOM 1035 O O . VAL A 1 133 ? -16.425 -7.682 11.588 1.00 93.44 133 VAL A O 1
ATOM 1038 N N . GLN A 1 134 ? -15.884 -9.173 9.998 1.00 96.00 134 GLN A N 1
ATOM 1039 C CA . GLN A 1 134 ? -14.893 -9.896 10.781 1.00 96.00 134 GLN A CA 1
ATOM 1040 C C . GLN A 1 134 ? -13.489 -9.728 10.193 1.00 96.00 134 GLN A C 1
ATOM 1042 O O . GLN A 1 134 ? -13.282 -9.724 8.970 1.00 96.00 134 GLN A O 1
ATOM 1047 N N . VAL A 1 135 ? -12.512 -9.601 11.086 1.00 97.44 135 VAL A N 1
ATOM 1048 C CA . VAL A 1 135 ? -11.084 -9.555 10.774 1.00 97.44 135 VAL A CA 1
ATOM 1049 C C . VAL A 1 135 ? -10.386 -10.618 11.611 1.00 97.44 135 VAL A C 1
ATOM 1051 O O . VAL A 1 135 ? -10.502 -10.631 12.832 1.00 97.44 135 VAL A O 1
ATOM 1054 N N . VAL A 1 136 ? -9.668 -11.519 10.943 1.00 97.56 136 VAL A N 1
ATOM 1055 C CA . VAL A 1 136 ? -8.856 -12.550 11.598 1.00 97.56 136 VAL A CA 1
ATOM 1056 C C . VAL A 1 136 ? -7.420 -12.056 11.678 1.00 97.56 136 VAL A C 1
ATOM 1058 O O . VAL A 1 136 ? -6.819 -11.731 10.652 1.00 97.56 136 VAL A O 1
ATOM 1061 N N . LEU A 1 137 ? -6.876 -12.004 12.885 1.00 97.44 137 LEU A N 1
ATOM 1062 C CA . LEU A 1 137 ? -5.502 -11.623 13.167 1.00 97.44 137 LEU A CA 1
ATOM 1063 C C . LEU A 1 137 ? -4.688 -12.865 13.529 1.00 97.44 137 LEU A C 1
ATOM 1065 O O . LEU A 1 137 ? -5.107 -13.688 14.335 1.00 97.44 137 LEU A O 1
ATOM 1069 N N . GLY A 1 138 ? -3.511 -12.992 12.935 1.00 95.75 138 GLY A N 1
ATOM 1070 C CA . GLY A 1 138 ? -2.467 -13.907 13.369 1.00 95.75 138 GLY A CA 1
ATOM 1071 C C . GLY A 1 138 ? -1.410 -13.185 14.199 1.00 95.75 138 GLY A C 1
ATOM 1072 O O . GLY A 1 138 ? -1.503 -11.983 14.471 1.00 95.75 138 GLY A O 1
ATOM 1073 N N . ARG A 1 139 ? -0.367 -13.934 14.560 1.00 93.75 139 ARG A N 1
ATOM 1074 C CA . ARG A 1 139 ? 0.843 -13.395 15.177 1.00 93.75 139 ARG A CA 1
ATOM 1075 C C . ARG A 1 139 ? 2.086 -13.833 14.417 1.00 93.75 139 ARG A C 1
ATOM 1077 O O . ARG A 1 139 ? 2.139 -14.945 13.899 1.00 93.75 139 ARG A O 1
ATOM 1084 N N . LYS A 1 140 ? 3.088 -12.962 14.382 1.00 90.12 140 LYS A N 1
ATOM 1085 C CA . LYS A 1 140 ? 4.442 -13.238 13.897 1.00 90.12 140 LYS A CA 1
ATOM 1086 C C . LYS A 1 140 ? 5.408 -12.615 14.894 1.00 90.12 140 LYS A C 1
ATOM 1088 O O . LYS A 1 140 ? 5.375 -11.407 15.076 1.00 90.12 140 LYS A O 1
ATOM 1093 N N . GLN A 1 141 ? 6.216 -13.433 15.572 1.00 87.56 141 GLN A N 1
ATOM 1094 C CA . GLN A 1 141 ? 7.163 -12.956 16.596 1.00 87.56 141 GLN A CA 1
ATOM 1095 C C . GLN A 1 141 ? 6.491 -12.047 17.652 1.00 87.56 141 GLN A C 1
ATOM 1097 O O . GLN A 1 141 ? 6.961 -10.953 17.938 1.00 87.56 141 GLN A O 1
ATOM 1102 N N . GLU A 1 142 ? 5.341 -12.479 18.186 1.00 88.31 142 GLU A N 1
ATOM 1103 C CA . GLU A 1 142 ? 4.472 -11.718 19.110 1.00 88.31 142 GLU A CA 1
ATOM 1104 C C . GLU A 1 142 ? 3.825 -10.433 18.561 1.00 88.31 142 GLU A C 1
ATOM 1106 O O . GLU A 1 142 ? 2.996 -9.831 19.243 1.00 88.31 142 GLU A O 1
ATOM 1111 N N . ARG A 1 143 ? 4.108 -10.032 17.319 1.00 92.19 143 ARG A N 1
ATOM 1112 C CA . ARG A 1 143 ? 3.449 -8.895 16.662 1.00 92.19 143 ARG A CA 1
ATOM 1113 C C . ARG A 1 143 ? 2.182 -9.322 15.935 1.00 92.19 143 ARG A C 1
ATOM 1115 O O . ARG A 1 143 ? 2.094 -10.438 15.421 1.00 92.19 143 ARG A O 1
ATOM 1122 N N . LEU A 1 144 ? 1.199 -8.424 15.893 1.00 94.88 144 LEU A N 1
ATOM 1123 C CA . LEU A 1 144 ? -0.053 -8.639 15.170 1.00 94.88 144 LEU A CA 1
ATOM 1124 C C . LEU A 1 144 ? 0.194 -8.695 13.660 1.00 94.88 144 LEU A C 1
ATOM 1126 O O . LEU A 1 144 ? 1.001 -7.946 13.112 1.00 94.88 144 LEU A O 1
ATOM 1130 N N . LEU A 1 145 ? -0.537 -9.581 12.989 1.00 95.81 145 LEU A N 1
ATOM 1131 C CA . LEU A 1 145 ? -0.474 -9.758 11.544 1.00 95.81 145 LEU A CA 1
ATOM 1132 C C . LEU A 1 145 ? -1.874 -10.001 10.985 1.00 95.81 145 LEU A C 1
ATOM 1134 O O . LEU A 1 145 ? -2.583 -10.897 11.429 1.00 95.81 145 LEU A O 1
ATOM 1138 N N . HIS A 1 146 ? -2.247 -9.284 9.936 1.00 96.69 146 HIS A N 1
ATOM 1139 C CA . HIS A 1 146 ? -3.368 -9.624 9.075 1.00 96.69 146 HIS A CA 1
ATOM 1140 C C . HIS A 1 146 ? -2.850 -9.895 7.662 1.00 96.69 146 HIS A C 1
ATOM 1142 O O . HIS A 1 146 ? -2.354 -8.995 6.989 1.00 96.69 146 HIS A O 1
ATOM 1148 N N . ARG A 1 147 ? -2.986 -11.140 7.187 1.00 94.12 147 ARG A N 1
ATOM 1149 C CA . ARG A 1 147 ? -2.477 -11.554 5.864 1.00 94.12 147 ARG A CA 1
ATOM 1150 C C . ARG A 1 147 ? -3.259 -10.964 4.686 1.00 94.12 147 ARG A C 1
ATOM 1152 O O . ARG A 1 147 ? -2.778 -11.033 3.558 1.00 94.12 147 ARG A O 1
ATOM 1159 N N . GLY A 1 148 ? -4.427 -10.383 4.953 1.00 93.62 148 GLY A N 1
ATOM 1160 C CA . GLY A 1 148 ? -5.289 -9.794 3.943 1.00 93.62 148 GLY A CA 1
ATOM 1161 C C . GLY A 1 148 ? -6.256 -10.792 3.308 1.00 93.62 148 GLY A C 1
ATOM 1162 O O . GLY A 1 148 ? -6.027 -12.001 3.280 1.00 93.62 148 GLY A O 1
ATOM 1163 N N . THR A 1 149 ? -7.361 -10.264 2.799 1.00 91.44 149 THR A N 1
ATOM 1164 C CA . THR A 1 149 ? -8.442 -10.989 2.121 1.00 91.44 149 THR A CA 1
ATOM 1165 C C . THR A 1 149 ? -8.820 -10.361 0.778 1.00 91.44 149 THR A C 1
ATOM 1167 O O . THR A 1 149 ? -9.441 -11.019 -0.057 1.00 91.44 149 THR A O 1
ATOM 1170 N N . VAL A 1 150 ? -8.414 -9.113 0.526 1.00 88.75 150 VAL A N 1
ATOM 1171 C CA . VAL A 1 150 ? -8.731 -8.371 -0.696 1.00 88.75 150 VAL A CA 1
ATOM 1172 C C . VAL A 1 150 ? -7.550 -8.401 -1.652 1.00 88.75 150 VAL A C 1
ATOM 1174 O O . VAL A 1 150 ? -6.659 -7.550 -1.623 1.00 88.75 150 VAL A O 1
ATOM 1177 N N . ALA A 1 151 ? -7.547 -9.420 -2.506 1.00 86.12 151 ALA A N 1
ATOM 1178 C CA . ALA A 1 151 ? -6.521 -9.601 -3.521 1.00 86.12 151 ALA A CA 1
ATOM 1179 C C . ALA A 1 151 ? -6.427 -8.398 -4.478 1.00 86.12 151 ALA A C 1
ATOM 1181 O O . ALA A 1 151 ? -7.401 -7.691 -4.728 1.00 86.12 151 ALA A O 1
ATOM 1182 N N . VAL A 1 152 ? -5.246 -8.214 -5.075 1.00 86.00 152 VAL A N 1
ATOM 1183 C CA . VAL A 1 152 ? -4.984 -7.154 -6.067 1.00 86.00 152 VAL A CA 1
ATOM 1184 C C . VAL A 1 152 ? -5.661 -7.425 -7.417 1.00 86.00 152 VAL A C 1
ATOM 1186 O O . VAL A 1 152 ? -5.813 -6.531 -8.244 1.00 86.00 152 VAL A O 1
ATOM 1189 N N . ARG A 1 153 ? -6.118 -8.660 -7.636 1.00 86.25 153 ARG A N 1
ATOM 1190 C CA . ARG A 1 153 ? -6.968 -9.051 -8.761 1.00 86.25 153 ARG A CA 1
ATOM 1191 C C . ARG A 1 153 ? -8.238 -9.698 -8.236 1.00 86.25 153 ARG A C 1
ATOM 1193 O O . ARG A 1 153 ? -8.200 -10.432 -7.253 1.00 86.25 153 ARG A O 1
ATOM 1200 N N . GLY A 1 154 ? -9.342 -9.476 -8.938 1.00 84.38 154 GLY A N 1
ATOM 1201 C CA . GLY A 1 154 ? -10.644 -10.037 -8.595 1.00 84.38 154 GLY A CA 1
ATOM 1202 C C . GLY A 1 154 ? -11.730 -8.966 -8.514 1.00 84.38 154 GLY A C 1
ATOM 1203 O O . GLY A 1 154 ? -11.464 -7.798 -8.789 1.00 84.38 154 GLY A O 1
ATOM 1204 N N . PRO A 1 155 ? -12.959 -9.350 -8.140 1.00 81.62 155 PRO A N 1
ATOM 1205 C CA . PRO A 1 155 ? -14.127 -8.469 -8.204 1.00 81.62 155 PRO A CA 1
ATOM 1206 C C . PRO A 1 155 ? -14.048 -7.257 -7.264 1.00 81.62 155 PRO A C 1
ATOM 1208 O O . PRO A 1 155 ? -14.709 -6.257 -7.514 1.00 81.62 155 PRO A O 1
ATOM 1211 N N . CYS A 1 156 ? -13.245 -7.338 -6.200 1.00 82.81 156 CYS A N 1
ATOM 1212 C CA . CYS A 1 156 ? -13.090 -6.265 -5.215 1.00 82.81 156 CYS A CA 1
ATOM 1213 C C . CYS A 1 156 ? -11.849 -5.391 -5.458 1.00 82.81 156 CYS A C 1
ATOM 1215 O O . CYS A 1 156 ? -11.632 -4.436 -4.718 1.00 82.81 156 CYS A O 1
ATOM 1217 N N . ALA A 1 157 ? -11.019 -5.728 -6.449 1.00 90.00 157 ALA A N 1
ATOM 1218 C CA . ALA A 1 157 ? -9.773 -5.027 -6.715 1.00 90.00 157 ALA A CA 1
ATOM 1219 C C . ALA A 1 157 ? -9.978 -3.823 -7.645 1.00 90.00 157 ALA A C 1
ATOM 1221 O O . ALA A 1 157 ? -10.885 -3.838 -8.481 1.00 90.00 157 ALA A O 1
ATOM 1222 N N . PRO A 1 158 ? -9.107 -2.799 -7.577 1.00 93.62 158 PRO A N 1
ATOM 1223 C CA . PRO A 1 158 ? -9.092 -1.744 -8.572 1.00 93.62 158 PRO A CA 1
ATOM 1224 C C . PRO A 1 158 ? -8.945 -2.229 -10.001 1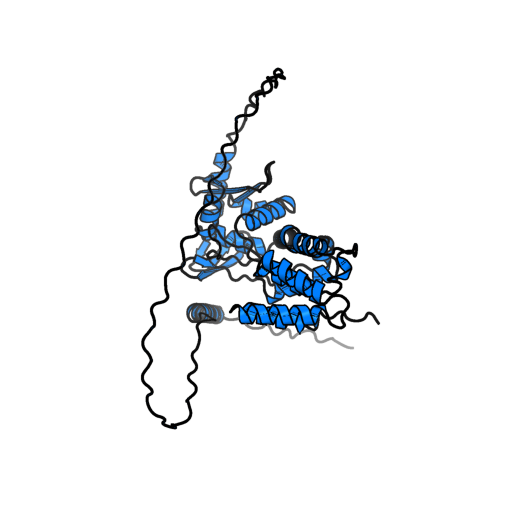.00 93.62 158 PRO A C 1
ATOM 1226 O O . PRO A 1 158 ? -8.021 -2.968 -10.327 1.00 93.62 158 PRO A O 1
ATOM 1229 N N . SER A 1 159 ? -9.852 -1.764 -10.860 1.00 93.38 159 SER A N 1
ATOM 1230 C CA . SER A 1 159 ? -9.772 -2.033 -12.288 1.00 93.38 159 SER A CA 1
ATOM 1231 C C . SER A 1 159 ? -8.612 -1.265 -12.929 1.00 93.38 159 SER A C 1
ATOM 1233 O O . SER A 1 159 ? -8.190 -0.206 -12.452 1.00 93.38 159 SER A O 1
ATOM 1235 N N . ARG A 1 160 ? -8.132 -1.758 -14.078 1.00 92.56 160 ARG A N 1
ATOM 1236 C CA . ARG A 1 160 ? -7.150 -1.032 -14.903 1.00 92.56 160 ARG A CA 1
ATOM 1237 C C . ARG A 1 160 ? -7.652 0.347 -15.310 1.00 92.56 160 ARG A C 1
ATOM 1239 O O . ARG A 1 160 ? -6.869 1.287 -15.347 1.00 92.56 160 ARG A O 1
ATOM 1246 N N . GLU A 1 161 ? -8.946 0.476 -15.593 1.00 94.50 161 GLU A N 1
ATOM 1247 C CA . GLU A 1 161 ? -9.555 1.764 -15.932 1.00 94.50 161 GLU A CA 1
ATOM 1248 C C . GLU A 1 161 ? -9.410 2.772 -14.796 1.00 94.50 161 GLU A C 1
ATOM 1250 O O . GLU A 1 161 ? -9.111 3.938 -15.035 1.00 94.50 161 GLU A O 1
ATOM 1255 N N . GLU A 1 162 ? -9.585 2.333 -13.552 1.00 95.94 162 GLU A N 1
ATOM 1256 C CA . GLU A 1 162 ? -9.397 3.204 -12.399 1.00 95.94 162 GLU A CA 1
ATOM 1257 C C . GLU A 1 162 ? -7.932 3.594 -12.225 1.00 95.94 162 GLU A C 1
ATOM 1259 O O . GLU A 1 162 ? -7.666 4.766 -11.990 1.00 95.94 162 GLU A O 1
ATOM 1264 N N . MET A 1 163 ? -6.981 2.679 -12.439 1.00 95.19 163 MET A N 1
ATOM 1265 C CA . MET A 1 163 ? -5.551 3.024 -12.453 1.00 95.19 163 MET A CA 1
ATOM 1266 C C . MET A 1 163 ? -5.206 4.037 -13.556 1.00 95.19 163 MET A C 1
ATOM 1268 O O . MET A 1 163 ? -4.417 4.950 -13.329 1.00 95.19 163 MET A O 1
ATOM 1272 N N . VAL A 1 164 ? -5.828 3.929 -14.733 1.00 95.38 164 VAL A N 1
ATOM 1273 C CA . VAL A 1 164 ? -5.675 4.919 -15.812 1.00 95.38 164 VAL A CA 1
ATOM 1274 C C . VAL A 1 164 ? -6.271 6.273 -15.417 1.00 95.38 164 VAL A C 1
ATOM 1276 O O . VAL A 1 164 ? -5.664 7.309 -15.677 1.00 95.38 164 VAL A O 1
ATOM 1279 N N . ARG A 1 165 ? -7.413 6.297 -14.713 1.00 96.50 165 ARG A N 1
ATOM 1280 C CA . ARG A 1 165 ? -7.985 7.536 -14.147 1.00 96.50 165 ARG A CA 1
ATOM 1281 C C . ARG A 1 165 ? -7.086 8.178 -13.082 1.00 96.50 165 ARG A C 1
ATOM 1283 O O . ARG A 1 165 ? -7.207 9.378 -12.866 1.00 96.50 165 ARG A O 1
ATOM 1290 N N . LEU A 1 166 ? -6.182 7.417 -12.460 1.00 94.75 166 LEU A N 1
ATOM 1291 C CA . LEU A 1 166 ? -5.131 7.937 -11.573 1.00 94.75 166 LEU A CA 1
ATOM 1292 C C . LEU A 1 166 ? -3.912 8.497 -12.334 1.00 94.75 166 LEU A C 1
ATOM 1294 O O . LEU A 1 166 ? -2.912 8.841 -11.714 1.00 94.75 166 LEU A O 1
ATOM 1298 N N . GLY A 1 167 ? -3.977 8.599 -13.666 1.00 93.81 167 GLY A N 1
ATOM 1299 C CA . GLY A 1 167 ? -2.935 9.210 -14.494 1.00 93.81 167 GLY A CA 1
ATOM 1300 C C . GLY A 1 167 ? -1.939 8.225 -15.106 1.00 93.81 167 GLY A C 1
ATOM 1301 O O . GLY A 1 167 ? -0.964 8.657 -15.718 1.00 93.81 167 GLY A O 1
ATOM 1302 N N . LEU A 1 168 ? -2.168 6.914 -14.977 1.00 94.00 168 LEU A N 1
ATOM 1303 C CA . LEU A 1 168 ? -1.309 5.911 -15.606 1.00 94.00 168 LEU A CA 1
ATOM 1304 C C . LEU A 1 168 ? -1.669 5.678 -17.073 1.00 94.00 168 LEU A C 1
ATOM 1306 O O . LEU A 1 168 ? -2.837 5.645 -17.457 1.00 94.00 168 LEU A O 1
ATOM 1310 N N . THR A 1 169 ? -0.662 5.407 -17.899 1.00 93.44 169 THR A N 1
ATOM 1311 C CA . THR A 1 169 ? -0.894 4.818 -19.224 1.00 93.44 169 THR A CA 1
ATOM 1312 C C . THR A 1 169 ? -1.350 3.362 -19.091 1.00 93.44 169 THR A C 1
ATOM 1314 O O . THR A 1 169 ? -1.104 2.709 -18.074 1.00 93.44 169 THR A O 1
ATOM 1317 N N . GLY A 1 170 ? -1.960 2.793 -20.137 1.00 92.94 170 GLY A N 1
ATOM 1318 C CA . GLY A 1 170 ? -2.370 1.381 -20.122 1.00 92.94 170 GLY A CA 1
ATOM 1319 C C . GLY A 1 170 ? -1.213 0.410 -19.834 1.00 92.94 170 GLY A C 1
ATOM 1320 O O . GLY A 1 170 ? -1.390 -0.562 -19.102 1.00 92.94 170 GLY A O 1
ATOM 1321 N N . ALA A 1 171 ? -0.009 0.706 -20.339 1.00 92.94 171 ALA A N 1
ATOM 1322 C CA . ALA A 1 171 ? 1.187 -0.096 -20.078 1.00 92.94 171 ALA A CA 1
ATOM 1323 C C . ALA A 1 171 ? 1.677 0.032 -18.625 1.00 92.94 171 ALA A C 1
ATOM 1325 O O . ALA A 1 171 ? 2.059 -0.971 -18.023 1.00 92.94 171 ALA A O 1
ATOM 1326 N N . GLN A 1 172 ? 1.630 1.240 -18.051 1.00 94.44 172 GLN A N 1
ATOM 1327 C CA . GLN A 1 172 ? 1.970 1.483 -16.645 1.00 94.44 172 GLN A CA 1
ATOM 1328 C C . GLN A 1 172 ? 0.975 0.801 -15.701 1.00 94.44 172 GLN A C 1
ATOM 1330 O O . GLN A 1 172 ? 1.398 0.139 -14.757 1.00 94.44 172 GLN A O 1
ATOM 1335 N N . ALA A 1 173 ? -0.328 0.902 -15.982 1.00 95.12 173 ALA A N 1
ATOM 1336 C CA . ALA A 1 173 ? -1.369 0.237 -15.204 1.00 95.12 173 ALA A CA 1
ATOM 1337 C C . ALA A 1 173 ? -1.205 -1.292 -15.230 1.00 95.12 173 ALA A C 1
ATOM 1339 O O . ALA A 1 173 ? -1.227 -1.929 -14.181 1.00 95.12 173 ALA A O 1
ATOM 1340 N N . LEU A 1 174 ? -0.960 -1.881 -16.409 1.00 94.94 174 LEU A N 1
ATOM 1341 C CA . LEU A 1 174 ? -0.707 -3.319 -16.549 1.00 94.94 174 LEU A CA 1
ATOM 1342 C C . LEU A 1 174 ? 0.544 -3.767 -15.776 1.00 94.94 174 LEU A C 1
ATOM 1344 O O . LEU A 1 174 ? 0.516 -4.794 -15.098 1.00 94.94 174 LEU A O 1
ATOM 1348 N N . ALA A 1 175 ? 1.631 -3.000 -15.867 1.00 95.75 175 ALA A N 1
ATOM 1349 C CA . ALA A 1 175 ? 2.866 -3.280 -15.145 1.00 95.75 175 ALA A CA 1
ATOM 1350 C C . ALA A 1 175 ? 2.669 -3.221 -13.622 1.00 95.75 175 ALA A C 1
ATOM 1352 O O . ALA A 1 175 ? 3.067 -4.149 -12.918 1.00 95.75 175 ALA A O 1
ATOM 1353 N N . LEU A 1 176 ? 2.025 -2.159 -13.122 1.00 95.62 176 LEU A N 1
ATOM 1354 C CA . LEU A 1 176 ? 1.740 -1.967 -11.700 1.00 95.62 176 LEU A CA 1
ATOM 1355 C C . LEU A 1 176 ? 0.840 -3.074 -11.152 1.00 95.62 176 LEU A C 1
ATOM 1357 O O . LEU A 1 176 ? 1.193 -3.701 -10.155 1.00 95.62 176 LEU A O 1
ATOM 1361 N N . GLU A 1 177 ? -0.274 -3.366 -11.825 1.00 95.38 177 GLU A N 1
ATOM 1362 C CA . GLU A 1 177 ? -1.175 -4.453 -11.438 1.00 95.38 177 GLU A CA 1
ATOM 1363 C C . GLU A 1 177 ? -0.430 -5.789 -11.357 1.00 95.38 177 GLU A C 1
ATOM 1365 O O . GLU A 1 177 ? -0.585 -6.516 -10.379 1.00 95.38 177 GLU A O 1
ATOM 1370 N N . PHE A 1 178 ? 0.403 -6.113 -12.353 1.00 95.50 178 PHE A N 1
ATOM 1371 C CA . PHE A 1 178 ? 1.158 -7.364 -12.359 1.00 95.50 178 PHE A CA 1
ATOM 1372 C C . PHE A 1 178 ? 2.133 -7.449 -11.179 1.00 95.50 178 PHE A C 1
ATOM 1374 O O . PHE A 1 178 ? 2.192 -8.478 -10.504 1.00 95.50 178 PHE A O 1
ATOM 1381 N N . VAL A 1 179 ? 2.895 -6.379 -10.923 1.00 96.25 179 VAL A N 1
ATOM 1382 C CA . VAL A 1 179 ? 3.876 -6.349 -9.829 1.00 96.25 179 VAL A CA 1
ATOM 1383 C C . VAL A 1 179 ? 3.182 -6.509 -8.480 1.00 96.25 179 VAL A C 1
ATOM 1385 O O . VAL A 1 179 ? 3.594 -7.349 -7.679 1.00 96.25 179 VAL A O 1
ATOM 1388 N N . LEU A 1 180 ? 2.104 -5.762 -8.243 1.00 95.38 180 LEU A N 1
ATOM 1389 C CA . LEU A 1 180 ? 1.353 -5.842 -6.993 1.00 95.38 180 LEU A CA 1
ATOM 1390 C C . LEU A 1 180 ? 0.654 -7.201 -6.828 1.00 95.38 180 LEU A C 1
ATOM 1392 O O . LEU A 1 180 ? 0.676 -7.761 -5.738 1.00 95.38 180 LEU A O 1
ATOM 1396 N N . ALA A 1 181 ? 0.102 -7.780 -7.898 1.00 93.38 181 ALA A N 1
ATOM 1397 C CA . ALA A 1 181 ? -0.585 -9.072 -7.835 1.00 93.38 181 ALA A CA 1
ATOM 1398 C C . ALA A 1 181 ? 0.339 -10.254 -7.509 1.00 93.38 181 ALA A C 1
ATOM 1400 O O . ALA A 1 181 ? -0.101 -11.203 -6.862 1.00 93.38 181 ALA A O 1
ATOM 1401 N N . TRP A 1 182 ? 1.595 -10.221 -7.962 1.00 91.94 182 TRP A N 1
ATOM 1402 C CA . TRP A 1 182 ? 2.528 -11.338 -7.773 1.00 91.94 182 TRP A CA 1
ATOM 1403 C C . TRP A 1 182 ? 3.517 -11.150 -6.629 1.00 91.94 182 TRP A C 1
ATOM 1405 O O . TRP A 1 182 ? 3.988 -12.143 -6.076 1.00 91.94 182 TRP A O 1
ATOM 1415 N N . PHE A 1 183 ? 3.865 -9.906 -6.304 1.00 91.75 183 PHE A N 1
ATOM 1416 C CA . PHE A 1 183 ? 4.932 -9.605 -5.348 1.00 91.75 183 PHE A CA 1
ATOM 1417 C C . PHE A 1 183 ? 4.495 -8.669 -4.224 1.00 91.75 183 PHE A C 1
ATOM 1419 O O . PHE A 1 183 ? 5.275 -8.470 -3.289 1.00 91.75 183 PHE A O 1
ATOM 1426 N N . GLY A 1 184 ? 3.302 -8.082 -4.330 1.00 88.81 184 GLY A N 1
ATOM 1427 C CA . GLY A 1 184 ? 2.680 -7.282 -3.284 1.00 88.81 184 GLY A CA 1
ATOM 1428 C C . GLY A 1 184 ? 1.880 -8.127 -2.296 1.00 88.81 184 GLY A C 1
ATOM 1429 O O . GLY A 1 184 ? 1.988 -9.354 -2.251 1.00 88.81 184 GLY A O 1
ATOM 1430 N N . SER A 1 185 ? 1.072 -7.434 -1.507 1.00 90.88 185 SER A N 1
ATOM 1431 C CA . SER A 1 185 ? 0.132 -8.006 -0.544 1.00 90.88 185 SER A CA 1
ATOM 1432 C C . SER A 1 185 ? -1.312 -7.712 -0.978 1.00 90.88 185 SER A C 1
ATOM 1434 O O . SER A 1 185 ? -1.539 -6.919 -1.894 1.00 90.88 185 SER A O 1
ATOM 1436 N N . PRO A 1 186 ? -2.326 -8.325 -0.352 1.00 94.38 186 PRO A N 1
ATOM 1437 C CA . PRO A 1 186 ? -3.696 -7.824 -0.434 1.00 94.38 186 PRO A CA 1
ATOM 1438 C C . PRO A 1 186 ? -3.817 -6.378 0.084 1.00 94.38 186 PRO A C 1
ATOM 1440 O O . PRO A 1 186 ? -3.037 -5.950 0.933 1.00 94.38 186 PRO A O 1
ATOM 1443 N N . PHE A 1 187 ? -4.827 -5.636 -0.375 1.00 96.06 187 PHE A N 1
ATOM 1444 C CA . PHE A 1 187 ? -5.041 -4.231 0.015 1.00 96.06 187 PHE A CA 1
ATOM 1445 C C . PHE A 1 187 ? -5.378 -4.024 1.495 1.00 96.06 187 PHE A C 1
ATOM 1447 O O . PHE A 1 187 ? -5.183 -2.937 2.034 1.00 96.06 187 PHE A O 1
ATOM 1454 N N . ASP A 1 188 ? -5.915 -5.046 2.149 1.00 96.38 188 ASP A N 1
ATOM 1455 C CA . ASP A 1 188 ? -6.254 -5.035 3.567 1.00 96.38 188 ASP A CA 1
ATOM 1456 C C . ASP A 1 188 ? -5.179 -5.659 4.452 1.00 96.38 188 ASP A C 1
ATOM 1458 O O . ASP A 1 188 ? -5.358 -5.677 5.664 1.00 96.38 188 ASP A O 1
ATOM 1462 N N . ALA A 1 189 ? -4.063 -6.136 3.892 1.00 96.88 189 ALA A N 1
ATOM 1463 C CA . ALA A 1 189 ? -2.976 -6.692 4.687 1.00 96.88 189 ALA A CA 1
ATOM 1464 C C . ALA A 1 189 ? -2.391 -5.644 5.646 1.00 96.88 189 ALA A C 1
ATOM 1466 O O . ALA A 1 189 ? -2.180 -4.490 5.266 1.00 96.88 189 ALA A O 1
ATOM 1467 N N . VAL A 1 190 ? -2.110 -6.065 6.879 1.00 96.62 190 VAL A N 1
ATOM 1468 C CA . VAL A 1 190 ? -1.443 -5.248 7.900 1.00 96.62 190 VAL A CA 1
ATOM 1469 C C . VAL A 1 190 ? -0.381 -6.097 8.581 1.00 96.62 190 VAL A C 1
ATOM 1471 O O . VAL A 1 190 ? -0.685 -7.200 9.028 1.00 96.62 190 VAL A O 1
ATOM 1474 N N . ASP A 1 191 ? 0.846 -5.607 8.689 1.00 94.75 191 ASP A N 1
ATOM 1475 C CA . ASP A 1 191 ? 1.939 -6.307 9.379 1.00 94.75 191 ASP A CA 1
ATOM 1476 C C . ASP A 1 191 ? 2.544 -5.394 10.447 1.00 94.75 191 ASP A C 1
ATOM 1478 O O . ASP A 1 191 ? 3.022 -4.309 10.117 1.00 94.75 191 ASP A O 1
ATOM 1482 N N . GLY A 1 192 ? 2.496 -5.821 11.712 1.00 89.44 192 GLY A N 1
ATOM 1483 C CA . GLY A 1 192 ? 3.077 -5.106 12.851 1.00 89.44 192 GLY A CA 1
ATOM 1484 C C . GLY A 1 192 ? 4.588 -5.303 13.019 1.00 89.44 192 GLY A C 1
ATOM 1485 O O . GLY A 1 192 ? 5.176 -4.685 13.901 1.00 89.44 192 GLY A O 1
ATOM 1486 N N . ASP A 1 193 ? 5.215 -6.156 12.206 1.00 81.31 193 ASP A N 1
ATOM 1487 C CA . ASP A 1 193 ? 6.644 -6.488 12.252 1.00 81.31 193 ASP A CA 1
ATOM 1488 C C . ASP A 1 193 ? 7.346 -6.105 10.937 1.00 81.31 193 ASP A C 1
ATOM 1490 O O . ASP A 1 193 ? 8.001 -6.915 10.271 1.00 81.31 193 ASP A O 1
ATOM 1494 N N . HIS A 1 194 ? 7.152 -4.858 10.496 1.00 71.44 194 HIS A N 1
ATOM 1495 C CA . HIS A 1 194 ? 7.754 -4.399 9.250 1.00 71.44 194 HIS A CA 1
ATOM 1496 C C . HIS A 1 194 ? 9.271 -4.153 9.416 1.00 71.44 194 HIS A C 1
ATOM 1498 O O . HIS A 1 194 ? 9.670 -3.357 10.275 1.00 71.44 194 HIS A O 1
ATOM 1504 N N . PRO A 1 195 ? 10.137 -4.772 8.582 1.00 57.41 195 PRO A N 1
ATOM 1505 C CA . PRO A 1 195 ? 11.584 -4.574 8.633 1.00 57.41 195 PRO A CA 1
ATOM 1506 C C . PRO A 1 195 ? 11.937 -3.139 8.220 1.00 57.41 195 PRO A C 1
ATOM 1508 O O . PRO A 1 195 ? 12.009 -2.809 7.039 1.00 57.41 195 PRO A O 1
ATOM 1511 N N . GLY A 1 196 ? 12.120 -2.279 9.217 1.00 60.56 196 GLY A N 1
ATOM 1512 C CA . GLY A 1 196 ? 12.303 -0.836 9.055 1.00 60.56 196 GLY A CA 1
ATOM 1513 C C . GLY A 1 196 ? 12.053 -0.051 10.344 1.00 60.56 196 GLY A C 1
ATOM 1514 O O . GLY A 1 196 ? 12.665 0.995 10.516 1.00 60.56 196 GLY A O 1
ATOM 1515 N N . GLY A 1 197 ? 11.264 -0.617 11.269 1.00 62.59 197 GLY A N 1
ATOM 1516 C CA . GLY A 1 197 ? 11.076 -0.098 12.626 1.00 62.59 197 GLY A CA 1
ATOM 1517 C C . GLY A 1 197 ? 10.098 1.077 12.724 1.00 62.59 197 GLY A C 1
ATOM 1518 O O . GLY A 1 197 ? 10.098 1.967 11.885 1.00 62.59 197 GLY A O 1
ATOM 1519 N N . ASP A 1 198 ? 9.289 1.045 13.786 1.00 68.38 198 ASP A N 1
ATOM 1520 C CA . ASP A 1 198 ? 8.364 2.076 14.287 1.00 68.38 198 ASP A CA 1
ATOM 1521 C C . ASP A 1 198 ? 6.958 2.169 13.669 1.00 68.38 198 ASP A C 1
ATOM 1523 O O . ASP A 1 198 ? 6.391 3.253 13.528 1.00 68.38 198 ASP A O 1
ATOM 1527 N N . GLY A 1 199 ? 6.329 1.032 13.362 1.00 82.56 199 GLY A N 1
ATOM 1528 C CA . GLY A 1 199 ? 4.877 1.007 13.167 1.00 82.56 199 GLY A CA 1
ATOM 1529 C C . GLY A 1 199 ? 4.358 -0.132 12.301 1.00 82.56 199 GLY A C 1
ATOM 1530 O O . GLY A 1 199 ? 5.141 -0.928 11.772 1.00 82.56 199 GLY A O 1
ATOM 1531 N N . PRO A 1 200 ? 3.031 -0.195 12.111 1.00 92.50 200 PRO A N 1
ATOM 1532 C CA . PRO A 1 200 ? 2.437 -1.179 11.239 1.00 92.50 200 PRO A CA 1
ATOM 1533 C C . PRO A 1 200 ? 2.715 -0.788 9.786 1.00 92.50 200 PRO A C 1
ATOM 1535 O O . PRO A 1 200 ? 2.821 0.391 9.436 1.00 92.50 200 PRO A O 1
ATOM 1538 N N . SER A 1 201 ? 2.798 -1.785 8.917 1.00 94.06 201 SER A N 1
ATOM 1539 C CA . SER A 1 201 ? 2.662 -1.584 7.478 1.00 94.06 201 SER A CA 1
ATOM 1540 C C . SER A 1 201 ? 1.254 -1.947 7.033 1.00 94.06 201 SER A C 1
ATOM 1542 O O . SER A 1 201 ? 0.645 -2.843 7.613 1.00 94.06 201 SER A O 1
ATOM 1544 N N . TRP A 1 202 ? 0.739 -1.266 6.013 1.00 95.56 202 TRP A N 1
ATOM 1545 C CA . TRP A 1 202 ? -0.611 -1.478 5.495 1.00 95.56 202 TRP A CA 1
ATOM 1546 C C . TRP A 1 202 ? -0.620 -1.491 3.972 1.00 95.56 202 TRP A C 1
ATOM 1548 O O . TRP A 1 202 ? -0.010 -0.630 3.337 1.00 95.56 202 TRP A O 1
ATOM 1558 N N . GLY A 1 203 ? -1.382 -2.417 3.399 1.00 93.88 203 GLY A N 1
ATOM 1559 C CA . GLY A 1 203 ? -1.814 -2.322 2.014 1.00 93.88 203 GLY A CA 1
ATOM 1560 C C . GLY A 1 203 ? -1.091 -3.204 1.006 1.00 93.88 203 GLY A C 1
ATOM 1561 O O . GLY A 1 203 ? -0.272 -4.061 1.342 1.00 93.88 203 GLY A O 1
ATOM 1562 N N . ALA A 1 204 ? -1.419 -2.971 -0.271 1.00 89.19 204 ALA A N 1
ATOM 1563 C CA . ALA A 1 204 ? -0.967 -3.794 -1.400 1.00 89.19 204 ALA A CA 1
ATOM 1564 C C . ALA A 1 204 ? 0.552 -3.765 -1.642 1.00 89.19 204 ALA A C 1
ATOM 1566 O O . ALA A 1 204 ? 1.127 -4.638 -2.294 1.00 89.19 204 ALA A O 1
ATOM 1567 N N . TRP A 1 205 ? 1.206 -2.764 -1.073 1.00 90.44 205 TRP A N 1
ATOM 1568 C CA . TRP A 1 205 ? 2.626 -2.743 -0.773 1.00 90.44 205 TRP A CA 1
ATOM 1569 C C . TRP A 1 205 ? 2.746 -2.369 0.705 1.00 90.44 205 TRP A C 1
ATOM 1571 O O . TRP A 1 205 ? 1.874 -1.640 1.169 1.00 90.44 205 TRP A O 1
ATOM 1581 N N . PRO A 1 206 ? 3.758 -2.822 1.464 1.00 84.94 206 PRO A N 1
ATOM 1582 C CA . PRO A 1 206 ? 3.853 -2.487 2.881 1.00 84.94 206 PRO A CA 1
ATOM 1583 C C . PRO A 1 206 ? 4.171 -0.995 3.082 1.00 84.94 206 PRO A C 1
ATOM 1585 O O . PRO A 1 206 ? 5.325 -0.608 3.261 1.00 84.94 206 PRO A O 1
ATOM 1588 N N . LEU A 1 207 ? 3.141 -0.148 3.034 1.00 91.62 207 LEU A N 1
ATOM 1589 C CA . LEU A 1 207 ? 3.228 1.275 3.330 1.00 91.62 207 LEU A CA 1
ATOM 1590 C C . LEU A 1 207 ? 3.379 1.402 4.843 1.00 91.62 207 LEU A C 1
ATOM 1592 O O . LEU A 1 207 ? 2.456 1.068 5.581 1.00 91.62 207 LEU A O 1
ATOM 1596 N N . SER A 1 208 ? 4.547 1.840 5.295 1.00 92.00 208 SER A N 1
ATOM 1597 C CA . SER A 1 208 ? 4.903 2.017 6.704 1.00 92.00 208 SER A CA 1
ATOM 1598 C C . SER A 1 208 ? 5.375 3.450 6.958 1.00 92.00 208 SER A C 1
ATOM 1600 O O . SER A 1 208 ? 5.653 4.199 6.012 1.00 92.00 208 SER A O 1
ATOM 1602 N N . GLY A 1 209 ? 5.417 3.856 8.231 1.00 91.00 209 GLY A N 1
ATOM 1603 C CA . GLY A 1 209 ? 5.868 5.189 8.641 1.00 91.00 209 GLY A CA 1
ATOM 1604 C C . GLY A 1 209 ? 5.176 6.305 7.854 1.00 91.00 209 GLY A C 1
ATOM 1605 O O . GLY A 1 209 ? 3.953 6.347 7.746 1.00 91.00 209 GLY A O 1
ATOM 1606 N N . GLU A 1 210 ? 5.958 7.190 7.240 1.00 90.25 210 GLU A N 1
ATOM 1607 C CA . GLU A 1 210 ? 5.438 8.317 6.456 1.00 90.25 210 GLU A CA 1
ATOM 1608 C C . GLU A 1 210 ? 4.555 7.885 5.271 1.00 90.25 210 GLU A C 1
ATOM 1610 O O . GLU A 1 210 ? 3.557 8.543 4.972 1.00 90.25 210 GLU A O 1
ATOM 1615 N N . ALA A 1 211 ? 4.873 6.767 4.608 1.00 91.50 211 ALA A N 1
ATOM 1616 C CA . ALA A 1 211 ? 4.090 6.285 3.471 1.00 91.50 211 ALA A CA 1
ATOM 1617 C C . ALA A 1 211 ? 2.683 5.839 3.901 1.00 91.50 211 ALA A C 1
ATOM 1619 O O . ALA A 1 211 ? 1.708 6.118 3.200 1.00 91.50 211 ALA A O 1
ATOM 1620 N N . LEU A 1 212 ? 2.566 5.213 5.079 1.00 94.25 212 LEU A N 1
ATOM 1621 C CA . LEU A 1 212 ? 1.275 4.895 5.693 1.00 94.25 212 LEU A CA 1
ATOM 1622 C C . LEU A 1 212 ? 0.470 6.171 5.959 1.00 94.25 212 LEU A C 1
ATOM 1624 O O . LEU A 1 212 ? -0.682 6.279 5.538 1.00 94.25 212 LEU A O 1
ATOM 1628 N N . VAL A 1 213 ? 1.085 7.156 6.620 1.00 94.00 213 VAL A N 1
ATOM 1629 C CA . VAL A 1 213 ? 0.404 8.408 6.984 1.00 94.00 213 VAL A CA 1
ATOM 1630 C C . VAL A 1 213 ? -0.066 9.164 5.739 1.00 94.00 213 VAL A C 1
ATOM 1632 O O . VAL A 1 213 ? -1.207 9.624 5.692 1.00 94.00 213 VAL A O 1
ATOM 1635 N N . ARG A 1 214 ? 0.759 9.220 4.685 1.00 93.31 214 ARG A N 1
ATOM 1636 C CA . ARG A 1 214 ? 0.384 9.811 3.392 1.00 93.31 214 ARG A CA 1
ATOM 1637 C C . ARG A 1 214 ? -0.791 9.082 2.736 1.00 93.31 214 ARG A C 1
ATOM 1639 O O . ARG A 1 214 ? -1.681 9.739 2.201 1.00 93.31 214 ARG A O 1
ATOM 1646 N N . ALA A 1 215 ? -0.830 7.751 2.780 1.00 95.50 215 ALA A N 1
ATOM 1647 C CA . ALA A 1 215 ? -1.948 6.984 2.230 1.00 95.50 215 ALA A CA 1
ATOM 1648 C C . ALA A 1 215 ? -3.258 7.219 3.002 1.00 95.50 215 ALA A C 1
ATOM 1650 O O . ALA A 1 215 ? -4.308 7.402 2.385 1.00 95.50 215 ALA A O 1
ATOM 1651 N N . LEU A 1 216 ? -3.200 7.288 4.335 1.00 96.62 216 LEU A N 1
ATOM 1652 C CA . LEU A 1 216 ? -4.361 7.604 5.174 1.00 96.62 216 LEU A CA 1
ATOM 1653 C C . LEU A 1 216 ? -4.874 9.029 4.928 1.00 96.62 216 LEU A C 1
ATOM 1655 O O . LEU A 1 216 ? -6.077 9.226 4.756 1.00 96.62 216 LEU A O 1
ATOM 1659 N N . ALA A 1 217 ? -3.977 10.012 4.835 1.00 95.00 217 ALA A N 1
ATOM 1660 C CA . ALA A 1 217 ? -4.351 11.391 4.536 1.00 95.00 217 ALA A CA 1
ATOM 1661 C C . ALA A 1 217 ? -4.956 11.538 3.126 1.00 95.00 217 ALA A C 1
ATOM 1663 O O . ALA A 1 217 ? -5.961 12.231 2.946 1.00 95.00 217 ALA A O 1
ATOM 1664 N N . ARG A 1 218 ? -4.412 10.829 2.123 1.00 94.56 218 ARG A N 1
ATOM 1665 C CA . ARG A 1 218 ? -5.015 10.731 0.781 1.00 94.56 218 ARG A CA 1
ATOM 1666 C C . ARG A 1 218 ? -6.423 10.160 0.835 1.00 94.56 218 ARG A C 1
ATOM 1668 O O . ARG A 1 218 ? -7.330 10.742 0.245 1.00 94.56 218 ARG A O 1
ATOM 1675 N N . TRP A 1 219 ? -6.626 9.072 1.575 1.00 97.25 219 TRP A N 1
ATOM 1676 C CA . TRP A 1 219 ? -7.954 8.484 1.712 1.00 97.25 219 TRP A CA 1
ATOM 1677 C C . TRP A 1 219 ? -8.942 9.467 2.343 1.00 97.25 219 TRP A C 1
ATOM 1679 O O . TRP A 1 219 ? -10.006 9.696 1.769 1.00 97.25 219 TRP A O 1
ATOM 1689 N N . LYS A 1 220 ? -8.565 10.127 3.446 1.00 96.44 220 LYS A N 1
ATOM 1690 C CA . LYS A 1 220 ? -9.413 11.137 4.092 1.00 96.44 220 LYS A CA 1
ATOM 1691 C C . LYS A 1 220 ? -9.776 12.293 3.157 1.00 96.44 220 LYS A C 1
ATOM 1693 O O . LYS A 1 220 ? -10.915 12.747 3.173 1.00 96.44 220 LYS A O 1
ATOM 1698 N N . ARG A 1 221 ? -8.845 12.765 2.321 1.00 94.38 221 ARG A N 1
ATOM 1699 C CA . ARG A 1 221 ? -9.139 13.802 1.313 1.00 94.38 221 ARG A CA 1
ATOM 1700 C C . ARG A 1 221 ? -10.087 13.308 0.227 1.00 94.38 221 ARG A C 1
ATOM 1702 O O . ARG A 1 221 ? -10.972 14.047 -0.195 1.00 94.38 221 ARG A O 1
ATOM 1709 N N . ARG A 1 222 ? -9.879 12.077 -0.237 1.00 94.31 222 ARG A N 1
ATOM 1710 C CA . ARG A 1 222 ? -10.653 11.469 -1.320 1.00 94.31 222 ARG A CA 1
ATOM 1711 C C . ARG A 1 222 ? -12.094 11.189 -0.906 1.00 94.31 222 ARG A C 1
ATOM 1713 O O . ARG A 1 222 ? -13.010 11.410 -1.692 1.00 94.31 222 ARG A O 1
ATOM 1720 N N . ASP A 1 223 ? -12.275 10.661 0.295 1.00 97.38 223 ASP A N 1
ATOM 1721 C CA . ASP A 1 223 ? -13.560 10.214 0.814 1.00 97.38 223 ASP A CA 1
ATOM 1722 C C . ASP A 1 223 ? -13.596 10.399 2.339 1.00 97.38 223 ASP A C 1
ATOM 1724 O O . ASP A 1 223 ? -13.397 9.443 3.101 1.00 97.38 223 ASP A O 1
ATOM 1728 N N . PRO A 1 224 ? -13.819 11.642 2.808 1.00 96.38 224 PRO A N 1
ATOM 1729 C CA . PRO A 1 224 ? -13.814 11.942 4.234 1.00 96.38 224 PRO A CA 1
ATOM 1730 C C . PRO A 1 224 ? -14.918 11.181 4.966 1.00 96.38 224 PRO A C 1
ATOM 1732 O O . PRO A 1 224 ? -14.732 10.783 6.109 1.00 96.38 224 PRO A O 1
ATOM 1735 N N . THR A 1 225 ? -16.056 10.928 4.318 1.00 97.19 225 THR A N 1
ATOM 1736 C CA . THR A 1 225 ? -17.168 10.201 4.933 1.00 97.19 225 THR A CA 1
ATOM 1737 C C . THR A 1 225 ? -16.802 8.745 5.213 1.00 97.19 225 THR A C 1
ATOM 1739 O O . THR A 1 225 ? -17.002 8.293 6.341 1.00 97.19 225 THR A O 1
ATOM 1742 N N . SER A 1 226 ? -16.232 8.021 4.241 1.00 96.94 226 SER A N 1
ATOM 1743 C CA . SER A 1 226 ? -15.789 6.634 4.461 1.00 96.94 226 SER A CA 1
ATOM 1744 C C . SER A 1 226 ? -14.636 6.553 5.468 1.00 96.94 226 SER A C 1
ATOM 1746 O O . SER A 1 226 ? -14.643 5.685 6.347 1.00 96.94 226 SER A O 1
ATOM 1748 N N . PHE A 1 227 ? -13.693 7.503 5.416 1.00 97.75 227 PHE A N 1
ATOM 1749 C CA . PHE A 1 227 ? -12.600 7.581 6.386 1.00 97.75 227 PHE A CA 1
ATOM 1750 C C . PHE A 1 227 ? -13.117 7.790 7.817 1.00 97.75 227 PHE A C 1
ATOM 1752 O O . PHE A 1 227 ? -12.743 7.045 8.724 1.00 97.75 227 PHE A O 1
ATOM 1759 N N . GLU A 1 228 ? -13.999 8.769 8.040 1.00 96.38 228 GLU A N 1
ATOM 1760 C CA . GLU A 1 228 ? -14.541 9.053 9.374 1.00 96.38 228 GLU A CA 1
ATOM 1761 C C . GLU A 1 228 ? -15.396 7.888 9.895 1.00 96.38 228 GLU A C 1
ATOM 1763 O O . GLU A 1 228 ? -15.296 7.520 11.066 1.00 96.38 228 GLU A O 1
ATOM 1768 N N . ALA A 1 229 ? -16.178 7.243 9.024 1.00 95.38 229 ALA A N 1
ATOM 1769 C CA . ALA A 1 229 ? -16.971 6.071 9.385 1.00 95.38 229 ALA A CA 1
ATOM 1770 C C . ALA A 1 229 ? -16.111 4.845 9.748 1.00 95.38 229 ALA A C 1
ATOM 1772 O O . ALA A 1 229 ? -16.531 4.035 10.576 1.00 95.38 229 ALA A O 1
ATOM 1773 N N . SER A 1 230 ? -14.923 4.702 9.154 1.00 95.75 230 SER A N 1
ATOM 1774 C CA . SER A 1 230 ? -14.055 3.536 9.360 1.00 95.75 230 SER A CA 1
ATOM 1775 C C . SER A 1 230 ? -12.991 3.728 10.439 1.00 95.75 230 SER A C 1
ATOM 1777 O O . SER A 1 230 ? -12.793 2.831 11.254 1.00 95.75 230 SER A O 1
ATOM 1779 N N . LEU A 1 231 ? -12.310 4.875 10.450 1.00 97.56 231 LEU A N 1
ATOM 1780 C CA . LEU A 1 231 ? -11.166 5.161 11.321 1.00 97.56 231 LEU A CA 1
ATOM 1781 C C . LEU A 1 231 ? -11.423 6.360 12.246 1.00 97.56 231 LEU A C 1
ATOM 1783 O O . LEU A 1 231 ? -11.127 6.286 13.440 1.00 97.56 231 LEU A O 1
ATOM 1787 N N . GLY A 1 232 ? -12.044 7.429 11.739 1.00 96.31 232 GLY A N 1
ATOM 1788 C CA . GLY A 1 232 ? -12.292 8.658 12.509 1.00 96.31 232 GLY A CA 1
ATOM 1789 C C . GLY A 1 232 ? -13.142 8.454 13.760 1.00 96.31 232 GLY A C 1
ATOM 1790 O O . GLY A 1 232 ? -12.802 8.946 14.840 1.00 96.31 232 GLY A O 1
ATOM 1791 N N . ARG A 1 233 ? -14.189 7.625 13.666 1.00 95.50 233 ARG A N 1
ATOM 1792 C CA . ARG A 1 233 ? -15.027 7.227 14.810 1.00 95.50 233 ARG A CA 1
ATOM 1793 C C . ARG A 1 233 ? -14.261 6.480 15.900 1.00 95.50 233 ARG A C 1
ATOM 1795 O O . ARG A 1 233 ? -14.711 6.449 17.037 1.00 95.50 233 ARG A O 1
ATOM 1802 N N . LEU A 1 234 ? -13.129 5.867 15.553 1.00 96.94 234 LEU A N 1
ATOM 1803 C CA . LEU A 1 234 ? -12.241 5.176 16.485 1.00 96.94 234 LEU A CA 1
ATOM 1804 C C . LEU A 1 234 ? -11.141 6.102 16.994 1.00 96.94 234 LEU A C 1
ATOM 1806 O O . LEU A 1 234 ? -10.206 5.626 17.624 1.00 96.94 234 LEU A O 1
ATOM 1810 N N . GLY A 1 235 ? -11.225 7.407 16.731 1.00 96.38 235 GLY A N 1
ATOM 1811 C CA . GLY A 1 235 ? -10.245 8.391 17.171 1.00 96.38 235 GLY A CA 1
ATOM 1812 C C . GLY A 1 235 ? -8.942 8.368 16.378 1.00 96.38 235 GLY A C 1
ATOM 1813 O O . GLY A 1 235 ? -7.951 8.855 16.901 1.00 96.38 235 GLY A O 1
ATOM 1814 N N . ILE A 1 236 ? -8.916 7.792 15.172 1.00 96.81 236 ILE A N 1
ATOM 1815 C CA . ILE A 1 236 ? -7.763 7.872 14.264 1.00 96.81 236 ILE A CA 1
ATOM 1816 C C . ILE A 1 236 ? -7.992 9.031 13.294 1.00 96.81 236 ILE A C 1
ATOM 1818 O O . ILE A 1 236 ? -9.039 9.120 12.658 1.00 96.81 236 ILE A O 1
ATOM 1822 N N . ASP A 1 237 ? -7.000 9.894 13.143 1.00 95.12 237 ASP A N 1
ATOM 1823 C CA . ASP A 1 237 ? -7.040 11.042 12.250 1.00 95.12 237 ASP A CA 1
ATOM 1824 C C . ASP A 1 237 ? -5.721 11.173 11.477 1.00 95.12 237 ASP A C 1
ATOM 1826 O O . ASP A 1 237 ? -4.647 10.903 12.011 1.00 95.12 237 ASP A O 1
ATOM 1830 N N . ALA A 1 238 ? -5.795 11.592 10.218 1.00 92.25 238 ALA A N 1
ATOM 1831 C CA . ALA A 1 238 ? -4.635 11.832 9.365 1.00 92.25 238 ALA A CA 1
ATOM 1832 C C . ALA A 1 238 ? -4.801 13.195 8.692 1.00 92.25 238 ALA A C 1
ATOM 1834 O O . ALA A 1 238 ? -5.701 13.386 7.871 1.00 92.25 238 ALA A O 1
ATOM 1835 N N . VAL A 1 239 ? -3.957 14.156 9.064 1.00 83.00 239 VAL A N 1
ATOM 1836 C CA . VAL A 1 239 ? -4.108 15.563 8.684 1.00 83.00 239 VAL A CA 1
ATOM 1837 C C . VAL A 1 239 ? -2.931 16.007 7.818 1.00 83.00 239 VAL A C 1
ATOM 1839 O O . VAL A 1 239 ? -1.772 15.741 8.121 1.00 83.00 239 VAL A O 1
ATOM 1842 N N . GLU A 1 240 ? -3.242 16.730 6.746 1.00 68.25 240 GLU A N 1
ATOM 1843 C CA . GLU A 1 240 ? -2.282 17.357 5.826 1.00 68.25 240 GLU A CA 1
ATOM 1844 C C . GLU A 1 240 ? -2.102 18.867 6.080 1.00 68.25 240 GLU A C 1
ATOM 1846 O O . GLU A 1 240 ? -1.771 19.633 5.177 1.00 68.25 240 GLU A O 1
ATOM 1851 N N . GLU A 1 241 ? -2.379 19.348 7.294 1.00 52.84 241 GLU A N 1
ATOM 1852 C CA . GLU A 1 241 ? -2.438 20.788 7.558 1.00 52.84 241 GLU A CA 1
ATOM 1853 C C . GLU A 1 241 ? -1.053 21.447 7.494 1.00 52.84 241 GLU A C 1
ATOM 1855 O O . GLU A 1 241 ? -0.296 21.469 8.459 1.00 52.84 241 GLU A O 1
ATOM 1860 N N . GLY A 1 242 ? -0.756 22.056 6.343 1.00 56.38 242 GLY A N 1
ATOM 1861 C CA . GLY A 1 242 ? 0.203 23.154 6.185 1.00 56.38 242 GLY A CA 1
ATOM 1862 C C . GLY A 1 242 ? 1.688 22.816 6.350 1.00 56.38 242 GLY A C 1
ATOM 1863 O O . GLY A 1 242 ? 2.519 23.689 6.102 1.00 56.38 242 GLY A O 1
ATOM 1864 N N . GLN A 1 243 ? 2.035 21.587 6.729 1.00 51.41 243 GLN A N 1
ATOM 1865 C CA . GLN A 1 243 ? 3.402 21.078 6.755 1.00 51.41 243 GLN A CA 1
ATOM 1866 C C . GLN A 1 243 ? 3.457 19.728 6.039 1.00 51.41 243 GLN A C 1
ATOM 1868 O O . GLN A 1 243 ? 2.704 18.813 6.354 1.00 51.41 243 GLN A O 1
ATOM 1873 N N . GLU A 1 244 ? 4.352 19.613 5.058 1.00 58.44 244 GLU A N 1
ATOM 1874 C CA . GLU A 1 244 ? 4.858 18.305 4.658 1.00 58.44 244 GLU A CA 1
ATOM 1875 C C . GLU A 1 244 ? 5.925 17.877 5.676 1.00 58.44 244 GLU A C 1
ATOM 1877 O O . GLU A 1 244 ? 6.812 18.687 5.974 1.00 58.44 244 GLU A O 1
ATOM 1882 N N . PRO A 1 245 ? 5.887 16.635 6.193 1.00 67.56 245 PRO A N 1
ATOM 1883 C CA . PRO A 1 245 ? 4.973 15.531 5.859 1.00 67.56 245 PRO A CA 1
ATOM 1884 C C . PRO A 1 245 ? 3.639 15.549 6.644 1.00 67.56 245 PRO A C 1
ATOM 1886 O O . PRO A 1 245 ? 3.567 16.169 7.704 1.00 67.56 245 PRO A O 1
ATOM 1889 N N . PRO A 1 246 ? 2.587 14.845 6.162 1.00 78.38 246 PRO A N 1
ATOM 1890 C CA . PRO A 1 246 ? 1.319 14.732 6.886 1.00 78.38 246 PRO A CA 1
ATOM 1891 C C . PRO A 1 246 ? 1.490 14.095 8.267 1.00 78.38 246 PRO A C 1
ATOM 1893 O O . PRO A 1 246 ? 2.389 13.282 8.486 1.00 78.38 246 PRO A O 1
ATOM 1896 N N . ALA A 1 247 ? 0.583 14.436 9.182 1.00 88.44 247 ALA A N 1
ATOM 1897 C CA . ALA A 1 247 ? 0.613 13.996 10.569 1.00 88.44 247 ALA A CA 1
ATOM 1898 C C . ALA A 1 247 ? -0.514 13.000 10.871 1.00 88.44 247 ALA A C 1
ATOM 1900 O O . ALA A 1 247 ? -1.678 13.227 10.538 1.00 88.44 247 ALA A O 1
ATOM 1901 N N . LEU A 1 248 ? -0.162 11.907 11.548 1.00 93.06 248 LEU A N 1
ATOM 1902 C CA . LEU A 1 248 ? -1.106 10.965 12.142 1.00 93.06 248 LEU A CA 1
ATOM 1903 C C . LEU A 1 248 ? -1.384 11.381 13.587 1.00 93.06 248 LEU A C 1
ATOM 1905 O O . LEU A 1 248 ? -0.441 11.640 14.338 1.00 93.06 248 LEU A O 1
ATOM 1909 N N . SER A 1 249 ? -2.657 11.394 13.975 1.00 94.19 249 SER A N 1
ATOM 1910 C CA . SER A 1 249 ? -3.088 11.527 15.362 1.00 94.19 249 SER A CA 1
ATOM 1911 C C . SER A 1 249 ? -4.023 10.385 15.737 1.00 94.19 249 SER A C 1
ATOM 1913 O O . SER A 1 249 ? -4.901 10.009 14.963 1.00 94.19 249 SER A O 1
ATOM 1915 N N . VAL A 1 250 ? -3.838 9.820 16.925 1.00 95.75 250 VAL A N 1
ATOM 1916 C CA . VAL A 1 250 ? -4.709 8.777 17.470 1.00 95.75 250 VAL A CA 1
ATOM 1917 C C . VAL A 1 250 ? -5.086 9.174 18.888 1.00 95.75 250 VAL A C 1
ATOM 1919 O O . VAL A 1 250 ? -4.238 9.636 19.638 1.00 95.75 250 VAL A O 1
ATOM 1922 N N . LEU A 1 251 ? -6.351 9.027 19.271 1.00 95.50 251 LEU A N 1
ATOM 1923 C CA . LEU A 1 251 ? -6.757 9.235 20.662 1.00 95.50 251 LEU A CA 1
ATOM 1924 C C . LEU A 1 251 ? -6.280 8.050 21.514 1.00 95.50 251 LEU A C 1
ATOM 1926 O O . LEU A 1 251 ? -6.507 6.906 21.133 1.00 95.50 251 LEU A O 1
ATOM 1930 N N . ASP A 1 252 ? -5.639 8.275 22.649 1.00 93.88 252 ASP A N 1
ATOM 1931 C CA . ASP A 1 252 ? -5.277 7.209 23.587 1.00 93.88 252 ASP A CA 1
ATOM 1932 C C . ASP A 1 252 ? -6.504 6.694 24.374 1.00 93.88 252 ASP A C 1
ATOM 1934 O O . ASP A 1 252 ? -7.662 6.949 24.018 1.00 93.88 252 ASP A O 1
ATOM 1938 N N . THR A 1 253 ? -6.268 5.895 25.414 1.00 88.88 253 THR A N 1
ATOM 1939 C CA . THR A 1 253 ? -7.318 5.350 26.287 1.00 88.88 253 THR A CA 1
ATOM 1940 C C . THR A 1 253 ? -8.023 6.417 27.125 1.00 88.88 253 THR A C 1
ATOM 1942 O O . THR A 1 253 ? -9.210 6.281 27.433 1.00 88.88 253 THR A O 1
ATOM 1945 N N . GLU A 1 254 ? -7.317 7.495 27.446 1.00 89.25 254 GLU A N 1
ATOM 1946 C CA . GLU A 1 254 ? -7.772 8.684 28.157 1.00 89.25 254 GLU A CA 1
ATOM 1947 C C . GLU A 1 254 ? -8.480 9.682 27.221 1.00 89.25 254 GLU A C 1
ATOM 1949 O O . GLU A 1 254 ? -9.038 10.690 27.671 1.00 89.25 254 GLU A O 1
ATOM 1954 N N . GLY A 1 255 ? -8.490 9.398 25.916 1.00 89.44 255 GLY A N 1
ATOM 1955 C CA . GLY A 1 255 ? -9.075 10.244 24.885 1.00 89.44 255 GLY A CA 1
ATOM 1956 C C . GLY A 1 255 ? -8.215 11.455 24.524 1.00 89.44 255 GLY A C 1
ATOM 1957 O O . GLY A 1 255 ? -8.742 12.389 23.917 1.00 89.44 255 GLY A O 1
ATOM 1958 N N . GLN A 1 256 ? -6.933 11.466 24.897 1.00 91.00 256 GLN A N 1
ATOM 1959 C CA . GLN A 1 256 ? -5.975 12.497 24.511 1.00 91.00 256 GLN A CA 1
ATOM 1960 C C . GLN A 1 256 ? -5.358 12.179 23.144 1.00 91.00 256 GLN A C 1
ATOM 1962 O O . GLN A 1 256 ? -5.057 11.023 22.855 1.00 91.00 256 GLN A O 1
ATOM 1967 N N . PRO A 1 257 ? -5.163 13.180 22.272 1.00 92.75 257 PRO A N 1
ATOM 1968 C CA . PRO A 1 257 ? -4.502 12.967 20.993 1.00 92.75 257 PRO A CA 1
ATOM 1969 C C . PRO A 1 257 ? -2.998 12.737 21.180 1.00 92.75 257 PRO A C 1
ATOM 1971 O O . PRO A 1 257 ? -2.278 13.633 21.616 1.00 92.75 257 PRO A O 1
ATOM 1974 N N . VAL A 1 258 ? -2.517 11.568 20.760 1.00 93.56 258 VAL A N 1
ATOM 1975 C CA . VAL A 1 258 ? -1.093 11.273 20.550 1.00 93.56 258 VAL A CA 1
ATOM 1976 C C . VAL A 1 258 ? -0.752 11.379 19.065 1.00 93.56 258 VAL A C 1
ATOM 1978 O O . VAL A 1 258 ? -1.629 11.229 18.210 1.00 93.56 258 VAL A O 1
ATOM 1981 N N . GLY A 1 259 ? 0.506 11.672 18.735 1.00 92.06 259 GLY A N 1
ATOM 1982 C CA . GLY A 1 259 ? 0.955 11.893 17.357 1.00 92.06 259 GLY A CA 1
ATOM 1983 C C . GLY A 1 259 ? 2.308 11.256 17.047 1.00 92.06 259 GLY A C 1
ATOM 1984 O O . GLY A 1 259 ? 3.022 10.803 17.938 1.00 92.06 259 GLY A O 1
ATOM 1985 N N . GLY A 1 260 ? 2.675 11.219 15.765 1.00 87.25 260 GLY A N 1
ATOM 1986 C CA . GLY A 1 260 ? 3.983 10.716 15.327 1.00 87.25 260 GLY A CA 1
ATOM 1987 C C . GLY A 1 260 ? 4.206 9.235 15.661 1.00 87.25 260 GLY A C 1
ATOM 1988 O O . GLY A 1 260 ? 3.343 8.399 15.397 1.00 87.25 260 GLY A O 1
ATOM 1989 N N . HIS A 1 261 ? 5.369 8.908 16.232 1.00 89.00 261 HIS A N 1
ATOM 1990 C CA . HIS A 1 261 ? 5.762 7.528 16.550 1.00 89.00 261 HIS A CA 1
ATOM 1991 C C . HIS A 1 261 ? 4.840 6.882 17.594 1.00 89.00 261 HIS A C 1
ATOM 1993 O O . HIS A 1 261 ? 4.516 5.705 17.473 1.00 89.00 261 HIS A O 1
ATOM 1999 N N . GLU A 1 262 ? 4.349 7.647 18.573 1.00 91.75 262 GLU A N 1
ATOM 2000 C CA . GLU A 1 262 ? 3.421 7.138 19.593 1.00 91.75 262 GLU A CA 1
ATOM 2001 C C . GLU A 1 262 ? 2.078 6.725 18.981 1.00 91.75 262 GLU A C 1
ATOM 2003 O O . GLU A 1 262 ? 1.525 5.685 19.331 1.00 91.75 262 GLU A O 1
ATOM 2008 N N . ALA A 1 263 ? 1.581 7.490 18.005 1.00 94.00 263 ALA A N 1
ATOM 2009 C CA . ALA A 1 263 ? 0.370 7.134 17.272 1.00 94.00 263 ALA A CA 1
ATOM 2010 C C . ALA A 1 263 ? 0.548 5.837 16.458 1.00 94.00 263 ALA A C 1
ATOM 2012 O O . ALA A 1 263 ? -0.354 4.999 16.427 1.00 94.00 263 ALA A O 1
ATOM 2013 N N . LEU A 1 264 ? 1.712 5.642 15.826 1.00 93.19 264 LEU A N 1
ATOM 2014 C CA . LEU A 1 264 ? 2.037 4.410 15.094 1.00 93.19 264 LEU A CA 1
ATOM 2015 C C . LEU A 1 264 ? 2.201 3.202 16.030 1.00 93.19 264 LEU A C 1
ATOM 2017 O O . LEU A 1 264 ? 1.725 2.109 15.709 1.00 93.19 264 LEU A O 1
ATOM 2021 N N . ALA A 1 265 ? 2.822 3.393 17.195 1.00 92.25 265 ALA A N 1
ATOM 2022 C CA . ALA A 1 265 ? 2.921 2.365 18.227 1.00 92.25 265 ALA A CA 1
ATOM 2023 C C . ALA A 1 265 ? 1.527 1.954 18.720 1.00 92.25 265 ALA A C 1
ATOM 2025 O O . ALA A 1 265 ? 1.194 0.772 18.711 1.00 92.25 265 ALA A O 1
ATOM 2026 N N . LEU A 1 266 ? 0.660 2.926 19.013 1.00 93.94 266 LEU A N 1
ATOM 2027 C CA . LEU A 1 266 ? -0.709 2.663 19.449 1.00 93.94 266 LEU A CA 1
ATOM 2028 C C . LEU A 1 266 ? -1.533 1.902 18.394 1.00 93.94 266 LEU A C 1
ATOM 2030 O O . LEU A 1 266 ? -2.269 0.983 18.746 1.00 93.94 266 LEU A O 1
ATOM 2034 N N . LEU A 1 267 ? -1.379 2.221 17.101 1.00 94.56 267 LEU A N 1
ATOM 2035 C CA . LEU A 1 267 ? -1.993 1.442 16.013 1.00 94.56 267 LEU A CA 1
ATOM 2036 C C . LEU A 1 267 ? -1.482 -0.005 15.944 1.00 94.56 267 LEU A C 1
ATOM 2038 O O . LEU A 1 267 ? -2.217 -0.883 15.495 1.00 94.56 267 LEU A O 1
ATOM 2042 N N . SER A 1 268 ? -0.230 -0.242 16.340 1.00 93.50 268 SER A N 1
ATOM 2043 C CA . SER A 1 268 ? 0.397 -1.569 16.320 1.00 93.50 268 SER A CA 1
ATOM 2044 C C . SER A 1 268 ? -0.009 -2.422 17.518 1.00 93.50 268 SER A C 1
ATOM 2046 O O . SER A 1 268 ? -0.194 -3.630 17.373 1.00 93.50 268 SER A O 1
ATOM 2048 N N . ASP A 1 269 ? -0.134 -1.796 18.689 1.00 93.12 269 ASP A N 1
ATOM 2049 C CA . ASP A 1 269 ? -0.321 -2.484 19.965 1.00 93.12 269 ASP A CA 1
ATOM 2050 C C . ASP A 1 269 ? -1.808 -2.686 20.314 1.00 93.12 269 ASP A C 1
ATOM 2052 O O . ASP A 1 269 ? -2.175 -3.712 20.896 1.00 93.12 269 ASP A O 1
ATOM 2056 N N . ASP A 1 270 ? -2.697 -1.758 19.932 1.00 95.69 270 ASP A N 1
ATOM 2057 C CA . ASP A 1 270 ? -4.139 -1.935 20.129 1.00 95.69 270 ASP A CA 1
ATOM 2058 C C . ASP A 1 270 ? -4.736 -2.835 19.034 1.00 95.69 270 ASP A C 1
ATOM 2060 O O . ASP A 1 270 ? -4.955 -2.429 17.890 1.00 95.69 270 ASP A O 1
ATOM 2064 N N . VAL A 1 271 ? -5.088 -4.062 19.430 1.00 96.94 271 VAL A N 1
ATOM 2065 C CA . VAL A 1 271 ? -5.734 -5.089 18.594 1.00 96.94 271 VAL A CA 1
ATOM 2066 C C . VAL A 1 271 ? -6.938 -4.560 17.804 1.00 96.94 271 VAL A C 1
ATOM 2068 O O . VAL A 1 271 ? -7.161 -4.972 16.663 1.00 96.94 271 VAL A O 1
ATOM 2071 N N . ARG A 1 272 ? -7.734 -3.657 18.385 1.00 97.69 272 ARG A N 1
ATOM 2072 C CA . ARG A 1 272 ? -8.939 -3.112 17.746 1.00 97.69 272 ARG A CA 1
ATOM 2073 C C . ARG A 1 272 ? -8.586 -2.105 16.666 1.00 97.69 272 ARG A C 1
ATOM 2075 O O . ARG A 1 272 ? -9.197 -2.134 15.599 1.00 97.69 272 ARG A O 1
ATOM 2082 N N . LEU A 1 273 ? -7.610 -1.238 16.926 1.00 97.50 273 LEU A N 1
ATOM 2083 C CA . LEU A 1 273 ? -7.138 -0.260 15.946 1.00 97.50 273 LEU A CA 1
ATOM 2084 C C . LEU A 1 273 ? -6.403 -0.950 14.795 1.00 97.50 273 LEU A C 1
ATOM 2086 O O . LEU A 1 273 ? -6.658 -0.636 13.633 1.00 97.50 273 LEU A O 1
ATOM 2090 N N . PHE A 1 274 ? -5.590 -1.959 15.105 1.00 97.56 274 PHE A N 1
ATOM 2091 C CA . PHE A 1 274 ? -4.924 -2.794 14.110 1.00 97.56 274 PHE A CA 1
ATOM 2092 C C . PHE A 1 274 ? -5.936 -3.499 13.193 1.00 97.56 274 PHE A C 1
ATOM 2094 O O . PHE A 1 274 ? -5.838 -3.442 11.965 1.00 97.56 274 PHE A O 1
ATOM 2101 N N . ALA A 1 275 ? -6.971 -4.118 13.773 1.00 98.00 275 ALA A N 1
ATOM 2102 C CA . ALA A 1 275 ? -8.051 -4.730 13.002 1.00 98.00 275 ALA A CA 1
ATOM 2103 C C . ALA A 1 275 ? -8.857 -3.705 12.192 1.00 98.00 275 ALA A C 1
ATOM 2105 O O . ALA A 1 275 ? -9.315 -4.017 11.092 1.00 98.00 275 ALA A O 1
ATOM 2106 N N . ALA A 1 276 ? -9.040 -2.488 12.712 1.00 98.06 276 ALA A N 1
ATOM 2107 C CA . ALA A 1 276 ? -9.741 -1.428 11.998 1.00 98.06 276 ALA A CA 1
ATOM 2108 C C . ALA A 1 276 ? -8.952 -0.959 10.772 1.00 98.06 276 ALA A C 1
ATOM 2110 O O . ALA A 1 276 ? -9.552 -0.732 9.722 1.00 98.06 276 ALA A O 1
ATOM 2111 N N . LEU A 1 277 ? -7.620 -0.895 10.871 1.00 97.56 277 LEU A N 1
ATOM 2112 C CA . LEU A 1 277 ? -6.737 -0.611 9.741 1.00 97.56 277 LEU A CA 1
ATOM 2113 C C . LEU A 1 277 ? -6.832 -1.703 8.662 1.00 97.56 277 LEU A C 1
ATOM 2115 O O . LEU A 1 277 ? -6.952 -1.394 7.475 1.00 97.56 277 LEU A O 1
ATOM 2119 N N . ALA A 1 278 ? -6.882 -2.976 9.064 1.00 97.38 278 ALA A N 1
ATOM 2120 C CA . ALA A 1 278 ? -7.124 -4.077 8.131 1.00 97.38 278 ALA A CA 1
ATOM 2121 C C . ALA A 1 278 ? -8.497 -3.934 7.452 1.00 97.38 278 ALA A C 1
ATOM 2123 O O . ALA A 1 278 ? -8.585 -3.880 6.227 1.00 97.38 278 ALA A O 1
ATOM 2124 N N . ARG A 1 279 ? -9.576 -3.770 8.231 1.00 96.56 279 ARG A N 1
ATOM 2125 C CA . ARG A 1 279 ? -10.936 -3.548 7.705 1.00 96.56 279 ARG A CA 1
ATOM 2126 C C . ARG A 1 279 ? -10.978 -2.380 6.714 1.00 96.56 279 ARG A C 1
ATOM 2128 O O . ARG A 1 279 ? -11.576 -2.516 5.651 1.00 96.56 279 ARG A O 1
ATOM 2135 N N . ALA A 1 280 ? -10.323 -1.269 7.034 1.00 96.94 280 ALA A N 1
ATOM 2136 C CA . ALA A 1 280 ? -10.254 -0.087 6.183 1.00 96.94 280 ALA A CA 1
ATOM 2137 C C . ALA A 1 280 ? -9.661 -0.369 4.795 1.00 96.94 280 ALA A C 1
ATOM 2139 O O . ALA A 1 280 ? -10.121 0.206 3.815 1.00 96.94 280 ALA A O 1
ATOM 2140 N N . GLY A 1 281 ? -8.701 -1.291 4.661 1.00 96.00 281 GLY A N 1
ATOM 2141 C CA . GLY A 1 281 ? -8.140 -1.656 3.351 1.00 96.00 281 GLY A CA 1
ATOM 2142 C C . GLY A 1 281 ? -9.130 -2.353 2.405 1.00 96.00 281 GLY A C 1
ATOM 2143 O O . GLY A 1 281 ? -8.850 -2.527 1.217 1.00 96.00 281 GLY A O 1
ATOM 2144 N N . ARG A 1 282 ? -10.317 -2.723 2.900 1.00 95.38 282 ARG A N 1
ATOM 2145 C CA . ARG A 1 282 ? -11.417 -3.265 2.090 1.00 95.38 282 ARG A CA 1
ATOM 2146 C C . ARG A 1 282 ? -12.253 -2.174 1.422 1.00 95.38 282 ARG A C 1
ATOM 2148 O O . ARG A 1 282 ? -12.957 -2.468 0.460 1.00 95.38 282 ARG A O 1
ATOM 2155 N N . GLU A 1 283 ? -12.151 -0.933 1.892 1.00 95.94 283 GLU A N 1
ATOM 2156 C CA . GLU A 1 283 ? -12.866 0.206 1.323 1.00 95.94 283 GLU A CA 1
ATOM 2157 C C . GLU A 1 283 ? -12.289 0.587 -0.042 1.00 95.94 283 GLU A C 1
ATOM 2159 O O . GLU A 1 283 ? -11.078 0.748 -0.218 1.00 95.94 283 GLU A O 1
ATOM 2164 N N . ARG A 1 284 ? -13.170 0.787 -1.027 1.00 96.06 284 ARG A N 1
ATOM 2165 C CA . ARG A 1 284 ? -12.783 1.138 -2.402 1.00 96.06 284 ARG A CA 1
ATOM 2166 C C . ARG A 1 284 ? -11.929 2.409 -2.445 1.00 96.06 284 ARG A C 1
ATOM 2168 O O . ARG A 1 284 ? -10.928 2.466 -3.159 1.00 96.06 284 ARG A O 1
ATOM 2175 N N . SER A 1 285 ? -12.320 3.433 -1.687 1.00 97.12 285 SER A N 1
ATOM 2176 C CA . SER A 1 285 ? -11.604 4.710 -1.622 1.00 97.12 285 SER A CA 1
ATOM 2177 C C . SER A 1 285 ? -10.244 4.584 -0.924 1.00 97.12 285 SER A C 1
ATOM 2179 O O . SER A 1 285 ? -9.297 5.238 -1.362 1.00 97.12 285 SER A O 1
ATOM 2181 N N . ALA A 1 286 ? -10.105 3.687 0.058 1.00 97.44 286 ALA A N 1
ATOM 2182 C CA . ALA A 1 286 ? -8.825 3.375 0.692 1.00 97.44 286 ALA A CA 1
ATOM 2183 C C . ALA A 1 286 ? -7.858 2.680 -0.279 1.00 97.44 286 ALA A C 1
ATOM 2185 O O . ALA A 1 286 ? -6.701 3.077 -0.390 1.00 97.44 286 ALA A O 1
ATOM 2186 N N . GLN A 1 287 ? -8.337 1.691 -1.042 1.00 97.50 287 GLN A N 1
ATOM 2187 C CA . GLN A 1 287 ? -7.531 0.992 -2.055 1.00 97.50 287 GLN A CA 1
ATOM 2188 C C . GLN A 1 287 ? -6.980 1.956 -3.108 1.00 97.50 287 GLN A C 1
ATOM 2190 O O . GLN A 1 287 ? -5.810 1.884 -3.481 1.00 97.50 287 GLN A O 1
ATOM 2195 N N . LEU A 1 288 ? -7.819 2.885 -3.577 1.00 97.56 288 LEU A N 1
ATOM 2196 C CA . LEU A 1 288 ? -7.409 3.910 -4.535 1.00 97.56 288 LEU A CA 1
ATOM 2197 C C . LEU A 1 288 ? -6.375 4.871 -3.935 1.00 97.56 288 LEU A C 1
ATOM 2199 O O . LEU A 1 288 ? -5.398 5.181 -4.607 1.00 97.56 288 LEU A O 1
ATOM 2203 N N . ALA A 1 289 ? -6.523 5.266 -2.669 1.00 97.06 289 ALA A N 1
ATOM 2204 C CA . ALA A 1 289 ? -5.541 6.105 -1.982 1.00 97.06 289 ALA A CA 1
ATOM 2205 C C . ALA A 1 289 ? -4.180 5.405 -1.787 1.00 97.06 289 ALA A C 1
ATOM 2207 O O . ALA A 1 289 ? -3.131 6.037 -1.933 1.00 97.06 289 ALA A O 1
ATOM 2208 N N . GLN A 1 290 ? -4.174 4.095 -1.509 1.00 97.31 290 GLN A N 1
ATOM 2209 C CA . GLN A 1 290 ? -2.939 3.302 -1.477 1.00 97.31 290 GLN A CA 1
ATOM 2210 C C . GLN A 1 290 ? -2.251 3.289 -2.851 1.00 97.31 290 GLN A C 1
ATOM 2212 O O . GLN A 1 290 ? -1.040 3.496 -2.933 1.00 97.31 290 GLN A O 1
ATOM 2217 N N . LEU A 1 291 ? -3.014 3.092 -3.935 1.00 97.38 291 LEU A N 1
ATOM 2218 C CA . LEU A 1 291 ? -2.474 3.128 -5.298 1.00 97.38 291 LEU A CA 1
ATOM 2219 C C . LEU A 1 291 ? -1.913 4.503 -5.660 1.00 97.38 291 LEU A C 1
ATOM 2221 O O . LEU A 1 291 ? -0.798 4.574 -6.165 1.00 97.38 291 LEU A O 1
ATOM 2225 N N . GLU A 1 292 ? -2.636 5.585 -5.370 1.00 95.94 292 GLU A N 1
ATOM 2226 C CA . GLU A 1 292 ? -2.152 6.959 -5.563 1.00 95.94 292 GLU A CA 1
ATOM 2227 C C . GLU A 1 292 ? -0.817 7.184 -4.842 1.00 95.94 292 GLU A C 1
ATOM 2229 O O . GLU A 1 292 ? 0.120 7.727 -5.423 1.00 95.94 292 GLU A O 1
ATOM 2234 N N . CYS A 1 293 ? -0.694 6.698 -3.603 1.00 94.69 293 CYS A N 1
ATOM 2235 C CA . CYS A 1 293 ? 0.541 6.799 -2.832 1.00 94.69 293 CYS A CA 1
ATOM 2236 C C . CYS A 1 293 ? 1.718 6.069 -3.504 1.00 94.69 293 CYS A C 1
ATOM 2238 O O . CYS A 1 293 ? 2.814 6.624 -3.595 1.00 94.69 293 CYS A O 1
ATOM 2240 N N . ILE A 1 294 ? 1.498 4.848 -4.004 1.00 95.31 294 ILE A N 1
ATOM 2241 C CA . ILE A 1 294 ? 2.516 4.069 -4.732 1.00 95.31 294 ILE A CA 1
ATOM 2242 C C . ILE A 1 294 ? 2.896 4.765 -6.048 1.00 95.31 294 ILE A C 1
ATOM 2244 O O . ILE A 1 294 ? 4.075 4.848 -6.404 1.00 95.31 294 ILE A O 1
ATOM 2248 N N . ILE A 1 295 ? 1.907 5.284 -6.775 1.00 94.88 295 ILE A N 1
ATOM 2249 C CA . ILE A 1 295 ? 2.113 5.963 -8.055 1.00 94.88 295 ILE A CA 1
ATOM 2250 C C . ILE A 1 295 ? 2.967 7.221 -7.862 1.00 94.88 295 ILE A C 1
ATOM 2252 O O . ILE A 1 295 ? 3.983 7.392 -8.538 1.00 94.88 295 ILE A O 1
ATOM 2256 N N . GLU A 1 296 ? 2.595 8.071 -6.909 1.00 93.00 296 GLU A N 1
ATOM 2257 C CA . GLU A 1 296 ? 3.242 9.364 -6.690 1.00 93.00 296 GLU A CA 1
ATOM 2258 C C . GLU A 1 296 ? 4.648 9.242 -6.095 1.00 93.00 296 GLU A C 1
ATOM 2260 O O . GLU A 1 296 ? 5.543 9.997 -6.471 1.00 93.00 296 GLU A O 1
ATOM 2265 N N . HIS A 1 297 ? 4.872 8.291 -5.185 1.00 90.12 297 HIS A N 1
ATOM 2266 C CA . HIS A 1 297 ? 6.131 8.219 -4.436 1.00 90.12 297 HIS A CA 1
ATOM 2267 C C . HIS A 1 297 ? 7.090 7.123 -4.890 1.00 90.12 297 HIS A C 1
ATOM 2269 O O . HIS A 1 297 ? 8.265 7.172 -4.523 1.00 90.12 297 HIS A O 1
ATOM 2275 N N . SER A 1 298 ? 6.633 6.173 -5.706 1.00 90.12 298 SER A N 1
ATOM 2276 C CA . SER A 1 298 ? 7.489 5.116 -6.251 1.00 90.12 298 SER A CA 1
ATOM 2277 C C . SER A 1 298 ? 7.532 5.163 -7.773 1.00 90.12 298 SER A C 1
ATOM 2279 O O . SER A 1 298 ? 8.604 5.348 -8.345 1.00 90.12 298 SER A O 1
ATOM 2281 N N . LEU A 1 299 ? 6.383 5.064 -8.449 1.00 91.00 299 LEU A N 1
ATOM 2282 C CA . LEU A 1 299 ? 6.364 4.943 -9.909 1.00 91.00 299 LEU A CA 1
ATOM 2283 C C . LEU A 1 299 ? 6.859 6.214 -10.619 1.00 91.00 299 LEU A C 1
ATOM 2285 O O . LEU A 1 299 ? 7.791 6.135 -11.419 1.00 91.00 299 LEU A O 1
ATOM 2289 N N . HIS A 1 300 ? 6.276 7.383 -10.337 1.00 91.88 300 HIS A N 1
ATOM 2290 C CA . HIS A 1 300 ? 6.677 8.633 -10.994 1.00 91.88 300 HIS A CA 1
ATOM 2291 C C . HIS A 1 300 ? 8.142 9.014 -10.727 1.00 91.88 300 HIS A C 1
ATOM 2293 O O . HIS A 1 300 ? 8.840 9.359 -11.688 1.00 91.88 300 HIS A O 1
ATOM 2299 N N . PRO A 1 301 ? 8.663 8.914 -9.488 1.00 91.12 301 PRO A N 1
ATOM 2300 C CA . PRO A 1 301 ? 10.076 9.151 -9.226 1.00 91.12 301 PRO A CA 1
ATOM 2301 C C . PRO A 1 301 ? 10.991 8.178 -9.970 1.00 91.12 301 PRO A C 1
ATOM 2303 O O . PRO A 1 301 ? 11.989 8.622 -10.537 1.00 91.12 301 PRO A O 1
ATOM 2306 N N . ALA A 1 302 ? 10.648 6.885 -10.027 1.00 90.44 302 ALA A N 1
ATOM 2307 C CA . ALA A 1 302 ? 11.446 5.890 -10.741 1.00 90.44 302 ALA A CA 1
ATOM 2308 C C . ALA A 1 302 ? 11.505 6.173 -12.250 1.00 90.44 302 ALA A C 1
ATOM 2310 O O . ALA A 1 302 ? 12.579 6.087 -12.845 1.00 90.44 302 ALA A O 1
ATOM 2311 N N . LEU A 1 303 ? 10.381 6.570 -12.857 1.00 89.19 303 LEU A N 1
ATOM 2312 C CA . LEU A 1 303 ? 10.324 6.969 -14.268 1.00 89.19 303 LEU A CA 1
ATOM 2313 C C . LEU A 1 303 ? 11.166 8.224 -14.527 1.00 89.19 303 LEU A C 1
ATOM 2315 O O . LEU A 1 303 ? 12.095 8.188 -15.334 1.00 89.19 303 LEU A O 1
ATOM 2319 N N . THR A 1 304 ? 10.935 9.279 -13.739 1.00 87.88 304 THR A N 1
ATOM 2320 C CA . THR A 1 304 ? 11.669 10.553 -13.836 1.00 87.88 304 THR A CA 1
ATOM 2321 C C . THR A 1 304 ? 13.175 10.345 -13.674 1.00 87.88 304 THR A C 1
ATOM 2323 O O . THR A 1 304 ? 13.994 10.987 -14.327 1.00 87.88 304 THR A O 1
ATOM 2326 N N . GLN A 1 305 ? 13.580 9.456 -12.768 1.00 84.19 305 GLN A N 1
ATOM 2327 C CA . GLN A 1 305 ? 14.989 9.170 -12.545 1.00 84.19 305 GLN A CA 1
ATOM 2328 C C . GLN A 1 305 ? 15.609 8.404 -13.714 1.00 84.19 305 GLN A C 1
ATOM 2330 O O . GLN A 1 305 ? 16.752 8.678 -14.085 1.00 84.19 305 GLN A O 1
ATOM 2335 N N . ALA A 1 306 ? 14.877 7.451 -14.284 1.00 82.56 306 ALA A N 1
ATOM 2336 C CA . ALA A 1 306 ? 15.367 6.684 -15.413 1.00 82.56 306 ALA A CA 1
ATOM 2337 C C . ALA A 1 306 ? 15.540 7.556 -16.674 1.00 82.56 306 ALA A C 1
ATOM 2339 O O . ALA A 1 306 ? 16.452 7.300 -17.459 1.00 82.56 306 ALA A O 1
ATOM 2340 N N . GLU A 1 307 ? 14.750 8.628 -16.802 1.00 77.88 307 GLU A N 1
ATOM 2341 C CA . GLU A 1 307 ? 14.882 9.670 -17.832 1.00 77.88 307 GLU A CA 1
ATOM 2342 C C . GLU A 1 307 ? 16.136 10.535 -17.665 1.00 77.88 307 GLU A C 1
ATOM 2344 O O . GLU A 1 307 ? 16.862 10.775 -18.620 1.00 77.88 307 GLU A O 1
ATOM 2349 N N . ARG A 1 308 ? 16.456 10.987 -16.445 1.00 73.31 308 ARG A N 1
ATOM 2350 C CA . ARG A 1 308 ? 17.597 11.902 -16.212 1.00 73.31 308 ARG A CA 1
ATOM 2351 C C . ARG A 1 308 ? 18.967 11.305 -16.555 1.00 73.31 308 ARG A C 1
ATOM 2353 O O . ARG A 1 308 ? 19.947 12.037 -16.626 1.00 73.31 308 ARG A O 1
ATOM 2360 N N . GLY A 1 309 ? 19.056 9.985 -16.717 1.00 63.06 309 GLY A N 1
ATOM 2361 C CA . GLY A 1 309 ? 20.291 9.277 -17.055 1.00 63.06 309 GLY A CA 1
ATOM 2362 C C . GLY A 1 309 ? 20.627 9.233 -18.549 1.00 63.06 309 GLY A C 1
ATOM 2363 O O . GLY A 1 309 ? 21.611 8.578 -18.907 1.00 63.06 309 GLY A O 1
ATOM 2364 N N . THR A 1 310 ? 19.822 9.845 -19.422 1.00 57.03 310 THR A N 1
ATOM 2365 C CA . THR A 1 310 ? 20.085 9.910 -20.864 1.00 57.03 310 THR A CA 1
ATOM 2366 C C . THR A 1 310 ? 20.738 11.246 -21.225 1.00 57.03 310 THR A C 1
ATOM 2368 O O . THR A 1 310 ? 20.111 12.295 -21.161 1.00 57.03 310 THR A O 1
ATOM 2371 N N . GLU A 1 311 ? 22.004 11.218 -21.655 1.00 55.69 311 GLU A N 1
ATOM 2372 C CA . GLU A 1 311 ? 22.670 12.387 -22.272 1.00 55.69 311 GLU A CA 1
ATOM 2373 C C . GLU A 1 311 ? 22.034 12.772 -23.623 1.00 55.69 311 GLU A C 1
ATOM 2375 O O . GLU A 1 311 ? 22.281 13.848 -24.162 1.00 55.69 311 GLU A O 1
ATOM 2380 N N . SER A 1 312 ? 21.189 11.893 -24.168 1.00 51.88 312 SER A N 1
ATOM 2381 C CA . SER A 1 312 ? 20.377 12.136 -25.354 1.00 51.88 312 SER A CA 1
ATOM 2382 C C . SER A 1 312 ? 18.970 12.610 -24.950 1.00 51.88 312 SER A C 1
ATOM 2384 O O . SER A 1 312 ? 18.399 12.034 -24.022 1.00 51.88 312 SER A O 1
ATOM 2386 N N . PRO A 1 313 ? 18.375 13.602 -25.642 1.00 47.31 313 PRO A N 1
ATOM 2387 C CA . PRO A 1 313 ? 17.054 14.172 -25.339 1.00 47.31 313 PRO A CA 1
ATOM 2388 C C . PRO A 1 313 ? 15.868 13.247 -25.690 1.00 47.31 313 PRO A C 1
ATOM 2390 O O . PRO A 1 313 ? 14.775 13.724 -25.991 1.00 47.31 313 PRO A O 1
ATOM 2393 N N . ALA A 1 314 ? 16.070 11.929 -25.686 1.00 49.84 314 ALA A N 1
ATOM 2394 C CA . ALA A 1 314 ? 15.013 10.958 -25.922 1.00 49.84 314 ALA A CA 1
ATOM 2395 C C . ALA A 1 314 ? 14.026 10.951 -24.734 1.00 49.84 314 ALA A C 1
ATOM 2397 O O . ALA A 1 314 ? 14.456 10.788 -23.588 1.00 49.84 314 ALA A O 1
ATOM 2398 N N . PRO A 1 315 ? 12.712 11.134 -24.959 1.00 52.31 315 PRO A N 1
ATOM 2399 C CA . PRO A 1 315 ? 11.720 11.116 -23.889 1.00 52.31 315 PRO A CA 1
ATOM 2400 C C . PRO A 1 315 ? 11.603 9.730 -23.230 1.00 52.31 315 PRO A C 1
ATOM 2402 O O . PRO A 1 315 ? 11.779 8.693 -23.865 1.00 52.31 315 PRO A O 1
ATOM 2405 N N . ALA A 1 316 ? 11.208 9.717 -21.953 1.00 49.75 316 ALA A N 1
ATOM 2406 C CA . ALA A 1 316 ? 10.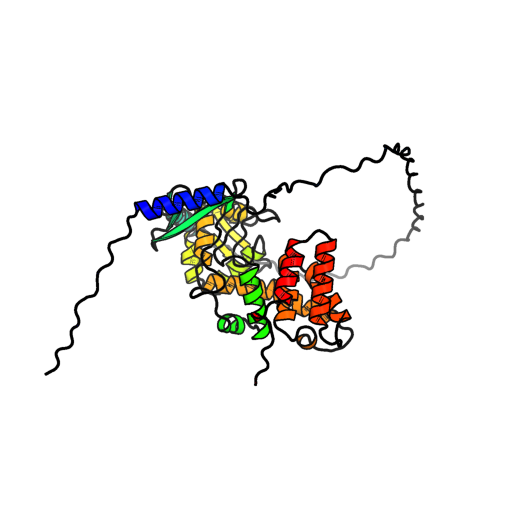972 8.549 -21.087 1.00 49.75 316 ALA A CA 1
ATOM 2407 C C . ALA A 1 316 ? 10.362 7.306 -21.739 1.00 49.75 316 ALA A C 1
ATOM 2409 O O . ALA A 1 316 ? 10.711 6.168 -21.414 1.00 49.75 316 ALA A O 1
ATOM 2410 N N . GLY A 1 317 ? 9.401 7.548 -22.635 1.00 53.44 317 GLY A N 1
ATOM 2411 C CA . GLY A 1 317 ? 8.632 6.516 -23.314 1.00 53.44 317 GLY A CA 1
ATOM 2412 C C . GLY A 1 317 ? 9.483 5.622 -24.210 1.00 53.44 317 GLY A C 1
ATOM 2413 O O . GLY A 1 317 ? 9.041 4.527 -24.541 1.00 53.44 317 GLY A O 1
ATOM 2414 N N . GLU A 1 318 ? 10.701 6.040 -24.563 1.00 63.47 318 GLU A N 1
ATOM 2415 C CA . GLU A 1 318 ? 11.592 5.278 -25.437 1.00 63.47 318 GLU A CA 1
ATOM 2416 C C . GLU A 1 318 ? 12.430 4.233 -24.688 1.00 63.47 318 GLU A C 1
ATOM 2418 O O . GLU A 1 318 ? 12.749 3.190 -25.261 1.00 63.47 318 GLU A O 1
ATOM 2423 N N . LEU A 1 319 ? 12.757 4.458 -23.407 1.00 71.31 319 LEU A N 1
ATOM 2424 C CA . LEU A 1 319 ? 13.608 3.535 -22.640 1.00 71.31 319 LEU A CA 1
ATOM 2425 C C . LEU A 1 319 ? 12.815 2.367 -22.031 1.00 71.31 319 LEU A C 1
ATOM 2427 O O . LEU A 1 319 ? 13.317 1.243 -21.964 1.00 71.31 319 LEU A O 1
ATOM 2431 N N . PHE A 1 320 ? 11.560 2.607 -21.635 1.00 79.69 320 PHE A N 1
ATOM 2432 C CA . PHE A 1 320 ? 10.653 1.574 -21.113 1.00 79.69 320 PHE A CA 1
ATOM 2433 C C . PHE A 1 320 ? 9.325 1.546 -21.887 1.00 79.69 320 PHE A C 1
ATOM 2435 O O . PHE A 1 320 ? 8.265 1.768 -21.302 1.00 79.69 320 PHE A O 1
ATOM 2442 N N . PRO A 1 321 ? 9.347 1.244 -23.199 1.00 78.06 321 PRO A N 1
ATOM 2443 C CA . PRO A 1 321 ? 8.149 1.305 -24.035 1.00 78.06 321 PRO A CA 1
ATOM 2444 C C . PRO A 1 321 ? 7.166 0.161 -23.754 1.00 78.06 321 PRO A C 1
ATOM 2446 O O . PRO A 1 321 ? 6.028 0.190 -24.220 1.00 78.06 321 PRO A O 1
ATOM 2449 N N . THR A 1 322 ? 7.591 -0.878 -23.025 1.00 90.62 322 THR A N 1
ATOM 2450 C CA . THR A 1 322 ? 6.800 -2.095 -22.818 1.00 90.62 322 THR A CA 1
ATOM 2451 C C . THR A 1 322 ? 6.346 -2.255 -21.364 1.00 90.62 322 THR A C 1
ATOM 2453 O O . THR A 1 322 ? 7.082 -1.889 -20.440 1.00 90.62 322 THR A O 1
ATOM 2456 N N . PRO A 1 323 ? 5.180 -2.892 -21.123 1.00 94.56 323 PRO A N 1
ATOM 2457 C CA . PRO A 1 323 ? 4.731 -3.244 -19.774 1.00 94.56 323 PRO A CA 1
ATOM 2458 C C . PRO A 1 323 ? 5.770 -4.064 -18.999 1.00 94.56 323 PRO A C 1
ATOM 2460 O O . PRO A 1 323 ? 5.951 -3.864 -17.803 1.00 94.56 323 PRO A O 1
ATOM 2463 N N . ARG A 1 324 ? 6.505 -4.954 -19.680 1.00 94.88 324 ARG A N 1
ATOM 2464 C CA . ARG A 1 324 ? 7.583 -5.745 -19.069 1.00 94.88 324 ARG A CA 1
ATOM 2465 C C . ARG A 1 324 ? 8.721 -4.876 -18.541 1.00 94.88 324 ARG A C 1
ATOM 2467 O O . ARG A 1 324 ? 9.166 -5.080 -17.415 1.00 94.88 324 ARG A O 1
ATOM 2474 N N . ALA A 1 325 ? 9.181 -3.915 -19.339 1.00 93.81 325 ALA A N 1
ATOM 2475 C CA . ALA A 1 325 ? 10.253 -3.006 -18.949 1.00 93.81 325 ALA A CA 1
ATOM 2476 C C . ALA A 1 325 ? 9.843 -2.172 -17.720 1.00 93.81 325 ALA A C 1
ATOM 2478 O O . ALA A 1 325 ? 10.601 -2.064 -16.756 1.00 93.81 325 ALA A O 1
ATOM 2479 N N . LEU A 1 326 ? 8.606 -1.664 -17.729 1.00 94.94 326 LEU A N 1
ATOM 2480 C CA . LEU A 1 326 ? 8.012 -0.919 -16.618 1.00 94.94 326 LEU A CA 1
ATOM 2481 C C . LEU A 1 326 ? 7.863 -1.776 -15.355 1.00 94.94 326 LEU A C 1
ATOM 2483 O O . LEU A 1 326 ? 8.179 -1.315 -14.262 1.00 94.94 326 LEU A O 1
ATOM 2487 N N . ALA A 1 327 ? 7.433 -3.032 -15.491 1.00 96.81 327 ALA A N 1
ATOM 2488 C CA . ALA A 1 327 ? 7.257 -3.936 -14.358 1.00 96.81 327 ALA A CA 1
ATOM 2489 C C . ALA A 1 327 ? 8.594 -4.283 -13.683 1.00 96.81 327 ALA A C 1
ATOM 2491 O O . ALA A 1 327 ? 8.658 -4.364 -12.460 1.00 96.81 327 ALA A O 1
ATOM 2492 N N . LEU A 1 328 ? 9.674 -4.434 -14.460 1.00 96.94 328 LEU A N 1
ATOM 2493 C CA . LEU A 1 328 ? 11.028 -4.621 -13.929 1.00 96.94 328 LEU A CA 1
ATOM 2494 C C . LEU A 1 328 ? 11.527 -3.387 -13.168 1.00 96.94 328 LEU A C 1
ATOM 2496 O O . LEU A 1 328 ? 12.063 -3.529 -12.070 1.00 96.94 328 LEU A O 1
ATOM 2500 N N . LEU A 1 329 ? 11.327 -2.188 -13.725 1.00 95.88 329 LEU A N 1
ATOM 2501 C CA . LEU A 1 329 ? 11.702 -0.933 -13.070 1.00 95.88 329 LEU A CA 1
ATOM 2502 C C . LEU A 1 329 ? 10.944 -0.749 -11.752 1.00 95.88 329 LEU A C 1
ATOM 2504 O O . LEU A 1 329 ? 11.552 -0.469 -10.721 1.00 95.88 329 LEU A O 1
ATOM 2508 N N . LEU A 1 330 ? 9.627 -0.953 -11.782 1.00 95.00 330 LEU A N 1
ATOM 2509 C CA . LEU A 1 330 ? 8.774 -0.822 -10.610 1.00 95.00 330 LEU A CA 1
ATOM 2510 C C . LEU A 1 330 ? 9.094 -1.879 -9.549 1.00 95.00 330 LEU A C 1
ATOM 2512 O O . LEU A 1 330 ? 9.164 -1.547 -8.372 1.00 95.00 330 LEU A O 1
ATOM 2516 N N . HIS A 1 331 ? 9.325 -3.136 -9.940 1.00 96.25 331 HIS A N 1
ATOM 2517 C CA . HIS A 1 331 ? 9.768 -4.177 -9.007 1.00 96.25 331 HIS A CA 1
ATOM 2518 C C . HIS A 1 331 ? 11.090 -3.795 -8.339 1.00 96.25 331 HIS A C 1
ATOM 2520 O O . HIS A 1 331 ? 11.202 -3.887 -7.118 1.00 96.25 331 HIS A O 1
ATOM 2526 N N . ALA A 1 332 ? 12.061 -3.299 -9.112 1.00 96.19 332 ALA A N 1
ATOM 2527 C CA . ALA A 1 332 ? 13.344 -2.860 -8.582 1.00 96.19 332 ALA A CA 1
ATOM 2528 C C . ALA A 1 332 ? 13.200 -1.688 -7.593 1.00 96.19 332 ALA A C 1
ATOM 2530 O O . ALA A 1 332 ? 13.861 -1.704 -6.553 1.00 96.19 332 ALA A O 1
ATOM 2531 N N . GLU A 1 333 ? 12.328 -0.716 -7.885 1.00 94.38 333 GLU A N 1
ATOM 2532 C CA . GLU A 1 333 ? 12.010 0.394 -6.975 1.00 94.38 333 GLU A CA 1
ATOM 2533 C C . GLU A 1 333 ? 11.341 -0.111 -5.698 1.00 94.38 333 GLU A C 1
ATOM 2535 O O . GLU A 1 333 ? 11.796 0.166 -4.594 1.00 94.38 333 GLU A O 1
ATOM 2540 N N . LEU A 1 334 ? 10.278 -0.896 -5.833 1.00 92.38 334 LEU A N 1
ATOM 2541 C CA . LEU A 1 334 ? 9.469 -1.322 -4.702 1.00 92.38 334 LEU A CA 1
ATOM 2542 C C . LEU A 1 334 ? 10.225 -2.289 -3.777 1.00 92.38 334 LEU A C 1
ATOM 2544 O O . LEU A 1 334 ? 10.092 -2.198 -2.556 1.00 92.38 334 LEU A O 1
ATOM 2548 N N . ARG A 1 335 ? 11.043 -3.203 -4.324 1.00 92.38 335 ARG A N 1
ATOM 2549 C CA . ARG A 1 335 ? 11.786 -4.203 -3.530 1.00 92.38 335 ARG A CA 1
ATOM 2550 C C . ARG A 1 335 ? 13.161 -3.764 -3.065 1.00 92.38 335 ARG A C 1
ATOM 2552 O O . ARG A 1 335 ? 13.618 -4.245 -2.029 1.00 92.38 335 ARG A O 1
ATOM 2559 N N . LEU A 1 336 ? 13.872 -2.955 -3.845 1.00 92.12 336 LEU A N 1
ATOM 2560 C CA . LEU A 1 336 ? 15.261 -2.592 -3.545 1.00 92.12 336 LEU A CA 1
ATOM 2561 C C . LEU A 1 336 ? 15.451 -1.074 -3.388 1.00 92.12 336 LEU A C 1
ATOM 2563 O O . LEU A 1 336 ? 16.585 -0.617 -3.214 1.00 92.12 336 LEU A O 1
ATOM 2567 N N . GLY A 1 337 ? 14.365 -0.302 -3.454 1.00 91.94 337 GLY A N 1
ATOM 2568 C CA . GLY A 1 337 ? 14.375 1.153 -3.409 1.00 91.94 337 GLY A CA 1
ATOM 2569 C C . GLY A 1 337 ? 15.006 1.786 -4.647 1.00 91.94 337 GLY A C 1
ATOM 2570 O O . GLY A 1 337 ? 15.442 1.118 -5.593 1.00 91.94 337 GLY A O 1
ATOM 2571 N N . ARG A 1 338 ? 15.188 3.105 -4.559 1.00 91.38 338 ARG A N 1
ATOM 2572 C CA . ARG A 1 338 ? 15.801 3.945 -5.601 1.00 91.38 338 ARG A CA 1
ATOM 2573 C C . ARG A 1 338 ? 17.119 3.414 -6.139 1.00 91.38 338 ARG A C 1
ATOM 2575 O O . ARG A 1 338 ? 17.389 3.517 -7.333 1.00 91.38 338 ARG A O 1
ATOM 2582 N N . ARG A 1 339 ? 17.958 2.814 -5.288 1.00 92.31 339 ARG A N 1
ATOM 2583 C CA . ARG A 1 339 ? 19.239 2.221 -5.718 1.00 92.31 339 ARG A CA 1
ATOM 2584 C C . ARG A 1 339 ? 19.024 1.056 -6.688 1.00 92.31 339 ARG A C 1
ATOM 2586 O O . ARG A 1 339 ? 19.759 0.945 -7.667 1.00 92.31 339 ARG A O 1
ATOM 2593 N N . GLY A 1 340 ? 18.016 0.220 -6.441 1.00 94.44 340 GLY A N 1
ATOM 2594 C CA . GLY A 1 340 ? 17.614 -0.863 -7.336 1.00 94.44 340 GLY A CA 1
ATOM 2595 C C . GLY A 1 340 ? 17.142 -0.356 -8.686 1.00 94.44 340 GLY A C 1
ATOM 2596 O O . GLY A 1 340 ? 17.681 -0.774 -9.712 1.00 94.44 340 GLY A O 1
ATOM 2597 N N . ALA A 1 341 ? 16.186 0.574 -8.675 1.00 94.31 341 ALA A N 1
ATOM 2598 C CA . ALA A 1 341 ? 15.650 1.181 -9.889 1.00 94.31 341 ALA A CA 1
ATOM 2599 C C . ALA A 1 341 ? 16.745 1.871 -10.715 1.00 94.31 341 ALA A C 1
ATOM 2601 O O . ALA A 1 341 ? 16.873 1.608 -11.908 1.00 94.31 341 ALA A O 1
ATOM 2602 N N . THR A 1 342 ? 17.611 2.660 -10.067 1.00 93.25 342 THR A N 1
ATOM 2603 C CA . THR A 1 342 ? 18.766 3.321 -10.709 1.00 93.25 342 THR A CA 1
ATOM 2604 C C . THR A 1 342 ? 19.674 2.307 -11.394 1.00 93.25 342 THR A C 1
ATOM 2606 O O . THR A 1 342 ? 20.087 2.495 -12.540 1.00 93.25 342 THR A O 1
ATOM 2609 N N . ARG A 1 343 ? 19.994 1.217 -10.690 1.00 94.88 343 ARG A N 1
ATOM 2610 C CA . ARG A 1 343 ? 20.874 0.170 -11.199 1.00 94.88 343 ARG A CA 1
ATOM 2611 C C . ARG A 1 343 ? 20.268 -0.536 -12.407 1.00 94.88 343 ARG A C 1
ATOM 2613 O O . ARG A 1 343 ? 20.965 -0.738 -13.399 1.00 94.88 343 ARG A O 1
ATOM 2620 N N . PHE A 1 344 ? 18.990 -0.900 -12.337 1.00 95.56 344 PHE A N 1
ATOM 2621 C CA . PHE A 1 344 ? 18.296 -1.508 -13.467 1.00 95.56 344 PHE A CA 1
ATOM 2622 C C . PHE A 1 344 ? 18.214 -0.544 -14.658 1.00 95.56 344 PHE A C 1
ATOM 2624 O O . PHE A 1 344 ? 18.542 -0.934 -15.776 1.00 95.56 344 PHE A O 1
ATOM 2631 N N . ALA A 1 345 ? 17.883 0.728 -14.421 1.00 92.88 345 ALA A N 1
ATOM 2632 C CA . ALA A 1 345 ? 17.849 1.749 -15.463 1.00 92.88 345 ALA A CA 1
ATOM 2633 C C . ALA A 1 345 ? 19.218 1.960 -16.133 1.00 92.88 345 ALA A C 1
ATOM 2635 O O . ALA A 1 345 ? 19.279 2.221 -17.331 1.00 92.88 345 ALA A O 1
ATOM 2636 N N . ALA A 1 346 ? 20.329 1.823 -15.399 1.00 91.38 346 ALA A N 1
ATOM 2637 C CA . ALA A 1 346 ? 21.669 1.865 -15.988 1.00 91.38 346 ALA A CA 1
ATOM 2638 C C . ALA A 1 346 ? 21.914 0.693 -16.950 1.00 91.38 346 ALA A C 1
ATOM 2640 O O . ALA A 1 346 ? 22.321 0.912 -18.087 1.00 91.38 346 ALA A O 1
ATOM 2641 N N . LEU A 1 347 ? 21.572 -0.531 -16.536 1.00 93.56 347 LEU A N 1
ATOM 2642 C CA . LEU A 1 347 ? 21.671 -1.714 -17.395 1.00 93.56 347 LEU A CA 1
ATOM 2643 C C . LEU A 1 347 ? 20.763 -1.606 -18.628 1.00 93.56 347 LEU A C 1
ATOM 2645 O O . LEU A 1 347 ? 21.171 -1.981 -19.723 1.00 93.56 347 LEU A O 1
ATOM 2649 N N . ALA A 1 348 ? 19.549 -1.074 -18.469 1.00 91.88 348 ALA A N 1
ATOM 2650 C CA . ALA A 1 348 ? 18.629 -0.850 -19.581 1.00 91.88 348 ALA A CA 1
ATOM 2651 C C . ALA A 1 348 ? 19.208 0.141 -20.604 1.00 91.88 348 ALA A C 1
ATOM 2653 O O . ALA A 1 348 ? 19.110 -0.103 -21.804 1.00 91.88 348 ALA A O 1
ATOM 2654 N N . ARG A 1 349 ? 19.876 1.208 -20.143 1.00 88.81 349 ARG A N 1
ATOM 2655 C CA . ARG A 1 349 ? 20.572 2.170 -21.014 1.00 88.81 349 ARG A CA 1
ATOM 2656 C C . ARG A 1 349 ? 21.756 1.544 -21.751 1.00 88.81 349 ARG A C 1
ATOM 2658 O O . ARG A 1 349 ? 21.891 1.757 -22.948 1.00 88.81 349 ARG A O 1
ATOM 2665 N N . GLU A 1 350 ? 22.571 0.730 -21.080 1.00 90.12 350 GLU A N 1
ATOM 2666 C CA . GLU A 1 350 ? 23.683 -0.001 -21.721 1.00 90.12 350 GLU A CA 1
ATOM 2667 C C . GLU A 1 350 ? 23.214 -0.966 -22.825 1.00 90.12 350 GLU A C 1
ATOM 2669 O O . GLU A 1 350 ? 23.963 -1.295 -23.753 1.00 90.12 350 GLU A O 1
ATOM 2674 N N . GLU A 1 351 ? 21.987 -1.470 -22.712 1.00 90.06 351 GLU A N 1
ATOM 2675 C CA . GLU A 1 351 ? 21.388 -2.396 -23.670 1.00 90.06 351 GLU A CA 1
ATOM 2676 C C . GLU A 1 351 ? 20.445 -1.719 -24.678 1.00 90.06 351 GLU A C 1
ATOM 2678 O O . GLU A 1 351 ? 19.915 -2.401 -25.563 1.00 90.06 351 GLU A O 1
ATOM 2683 N N . ALA A 1 352 ? 20.252 -0.400 -24.583 1.00 86.06 352 ALA A N 1
ATOM 2684 C CA . ALA A 1 352 ? 19.381 0.358 -25.472 1.00 86.06 352 ALA A CA 1
ATOM 2685 C C . ALA A 1 352 ? 19.846 0.254 -26.937 1.00 86.06 352 ALA A C 1
ATOM 2687 O O . ALA A 1 352 ? 21.038 0.185 -27.235 1.00 86.06 352 ALA A O 1
ATOM 2688 N N . GLY A 1 353 ? 18.889 0.190 -27.869 1.00 80.12 353 GLY A N 1
ATOM 2689 C CA . GLY A 1 353 ? 19.150 0.057 -29.310 1.00 80.12 353 GLY A CA 1
ATOM 2690 C C . GLY A 1 353 ? 19.554 -1.346 -29.784 1.00 80.12 353 GLY A C 1
ATOM 2691 O O . GLY A 1 353 ? 19.578 -1.603 -30.986 1.00 80.12 353 GLY A O 1
ATOM 2692 N N . LYS A 1 354 ? 19.822 -2.291 -28.876 1.00 85.69 354 LYS A N 1
ATOM 2693 C CA . LYS A 1 354 ? 20.130 -3.682 -29.230 1.00 85.69 354 LYS A CA 1
ATOM 2694 C C . LYS A 1 354 ? 18.852 -4.536 -29.224 1.00 85.69 354 LYS A C 1
ATOM 2696 O O . LYS A 1 354 ? 18.028 -4.424 -28.317 1.00 85.69 354 LYS A O 1
ATOM 2701 N N . THR A 1 355 ? 18.707 -5.476 -30.162 1.00 83.75 355 THR A N 1
ATOM 2702 C CA . THR A 1 355 ? 17.552 -6.403 -30.235 1.00 83.75 355 THR A CA 1
ATOM 2703 C C . THR A 1 355 ? 17.357 -7.157 -28.917 1.00 83.75 355 THR A C 1
ATOM 2705 O O . THR A 1 355 ? 18.278 -7.849 -28.498 1.00 83.75 355 THR A O 1
ATOM 2708 N N . GLY A 1 356 ? 16.211 -7.031 -28.238 1.00 84.19 356 GLY A N 1
ATOM 2709 C CA . GLY A 1 356 ? 15.977 -7.657 -26.920 1.00 84.19 356 GLY A CA 1
ATOM 2710 C C . GLY A 1 356 ? 16.766 -7.024 -25.762 1.00 84.19 356 GLY A C 1
ATOM 2711 O O . GLY A 1 356 ? 17.183 -7.716 -24.832 1.00 84.19 356 GLY A O 1
ATOM 2712 N N . GLY A 1 357 ? 17.063 -5.722 -25.851 1.00 87.69 357 GLY A N 1
ATOM 2713 C CA . GLY A 1 357 ? 17.881 -5.003 -24.871 1.00 87.69 357 GLY A CA 1
ATOM 2714 C C . GLY A 1 357 ? 17.328 -5.042 -23.446 1.00 87.69 357 GLY A C 1
ATOM 2715 O O . GLY A 1 357 ? 18.070 -5.344 -22.513 1.00 87.69 357 GLY A O 1
ATOM 2716 N N . VAL A 1 358 ? 16.021 -4.826 -23.276 1.00 87.94 358 VAL A N 1
ATOM 2717 C CA . VAL A 1 358 ? 15.360 -4.868 -21.959 1.00 87.94 358 VAL A CA 1
ATOM 2718 C C . VAL A 1 358 ? 15.473 -6.257 -21.332 1.00 87.94 358 VAL A C 1
ATOM 2720 O O . VAL A 1 358 ? 15.806 -6.375 -20.153 1.00 87.94 358 VAL A O 1
ATOM 2723 N N . GLU A 1 359 ? 15.244 -7.319 -22.108 1.00 93.00 359 GLU A N 1
ATOM 2724 C CA . GLU A 1 359 ? 15.370 -8.693 -21.630 1.00 93.00 359 GLU A CA 1
ATOM 2725 C C . GLU A 1 359 ? 16.804 -9.000 -21.185 1.00 93.00 359 GLU A C 1
ATOM 2727 O O . GLU A 1 359 ? 17.010 -9.539 -20.095 1.00 93.00 359 GLU A O 1
ATOM 2732 N N . ARG A 1 360 ? 17.813 -8.599 -21.973 1.00 94.69 360 ARG A N 1
ATOM 2733 C CA . ARG A 1 360 ? 19.225 -8.743 -21.580 1.00 94.69 360 ARG A CA 1
ATOM 2734 C C . ARG A 1 360 ? 19.558 -7.960 -20.315 1.00 94.69 360 ARG A C 1
ATOM 2736 O O . ARG A 1 360 ? 20.213 -8.513 -19.429 1.00 94.69 360 ARG A O 1
ATOM 2743 N N . ALA A 1 361 ? 19.097 -6.715 -20.202 1.00 95.50 361 ALA A N 1
ATOM 2744 C CA . ALA A 1 361 ? 19.286 -5.900 -19.006 1.00 95.50 361 ALA A CA 1
ATOM 2745 C C . ALA A 1 361 ? 18.661 -6.571 -17.774 1.00 95.50 361 ALA A C 1
ATOM 2747 O O . ALA A 1 361 ? 19.310 -6.678 -16.734 1.00 95.50 361 ALA A O 1
ATOM 2748 N N . GLY A 1 362 ? 17.445 -7.110 -17.907 1.00 96.62 362 GLY A N 1
ATOM 2749 C CA . GLY A 1 362 ? 16.776 -7.866 -16.851 1.00 96.62 362 GLY A CA 1
ATOM 2750 C C . GLY A 1 362 ? 17.522 -9.145 -16.465 1.00 96.62 362 GLY A C 1
ATOM 2751 O O . GLY A 1 362 ? 17.694 -9.412 -15.277 1.00 96.62 362 GLY A O 1
ATOM 2752 N N . HIS A 1 363 ? 18.032 -9.918 -17.430 1.00 98.00 363 HIS A N 1
ATOM 2753 C CA . HIS A 1 363 ? 18.846 -11.104 -17.141 1.00 98.00 363 HIS A CA 1
ATOM 2754 C C . HIS A 1 363 ? 20.150 -10.745 -16.419 1.00 98.00 363 HIS A C 1
ATOM 2756 O O . HIS A 1 363 ? 20.488 -11.389 -15.426 1.00 98.00 363 HIS A O 1
ATOM 2762 N N . ARG A 1 364 ? 20.857 -9.692 -16.856 1.00 98.00 364 ARG A N 1
ATOM 2763 C CA . ARG A 1 364 ? 22.059 -9.182 -16.169 1.00 98.00 364 ARG A CA 1
ATOM 2764 C C . ARG A 1 364 ? 21.732 -8.722 -14.748 1.00 98.00 364 ARG A C 1
ATOM 2766 O O . ARG A 1 364 ? 22.477 -9.030 -13.817 1.00 98.00 364 ARG A O 1
ATOM 2773 N N . PHE A 1 365 ? 20.604 -8.040 -14.568 1.00 98.12 365 PHE A N 1
ATOM 2774 C CA . PHE A 1 365 ? 20.132 -7.595 -13.262 1.00 98.12 365 PHE A CA 1
ATOM 2775 C C . PHE A 1 365 ? 19.828 -8.776 -12.330 1.00 98.12 365 PHE A C 1
ATOM 2777 O O . PHE A 1 365 ? 20.359 -8.824 -11.221 1.00 98.12 365 PHE A O 1
ATOM 2784 N N . ALA A 1 366 ? 19.076 -9.778 -12.801 1.00 98.19 366 ALA A N 1
ATOM 2785 C CA . ALA A 1 366 ? 18.790 -11.004 -12.054 1.00 98.19 366 ALA A CA 1
ATOM 2786 C C . ALA A 1 366 ? 20.066 -11.769 -11.679 1.00 98.19 366 ALA A C 1
ATOM 2788 O O . ALA A 1 366 ? 20.219 -12.189 -10.533 1.00 98.19 366 ALA A O 1
ATOM 2789 N N . SER A 1 367 ? 21.002 -11.930 -12.619 1.00 98.31 367 SER A N 1
ATOM 2790 C CA . SER A 1 367 ? 22.293 -12.573 -12.353 1.00 98.31 367 SER A CA 1
ATOM 2791 C C . SER A 1 367 ? 23.079 -11.820 -11.289 1.00 98.31 367 SER A C 1
ATOM 2793 O O . SER A 1 367 ? 23.626 -12.442 -10.385 1.00 98.31 367 SER A O 1
ATOM 2795 N N . SER A 1 368 ? 23.075 -10.485 -11.318 1.00 97.88 368 SER A N 1
ATOM 2796 C CA . SER A 1 368 ? 23.747 -9.739 -10.264 1.00 97.88 368 SER A CA 1
ATOM 2797 C C . SER A 1 368 ? 23.061 -9.852 -8.903 1.00 97.88 368 SER A C 1
ATOM 2799 O O . SER A 1 368 ? 23.774 -9.858 -7.900 1.00 97.88 368 SER A O 1
ATOM 2801 N N . LEU A 1 369 ? 21.728 -9.898 -8.840 1.00 97.94 369 LEU A N 1
ATOM 2802 C CA . LEU A 1 369 ? 21.017 -10.143 -7.583 1.00 97.94 369 LEU A CA 1
ATOM 2803 C C . LEU A 1 369 ? 21.391 -11.520 -7.026 1.00 97.94 369 LEU A C 1
ATOM 2805 O O . LEU A 1 369 ? 21.734 -11.627 -5.853 1.00 97.94 369 LEU A O 1
ATOM 2809 N N . GLN A 1 370 ? 21.439 -12.539 -7.886 1.00 97.88 370 GLN A N 1
ATOM 2810 C CA . GLN A 1 370 ? 21.873 -13.887 -7.525 1.00 97.88 370 GLN A CA 1
ATOM 2811 C C . GLN A 1 370 ? 23.297 -13.898 -6.952 1.00 97.88 370 GLN A C 1
ATOM 2813 O O . GLN A 1 370 ? 23.524 -14.479 -5.894 1.00 97.88 370 GLN A O 1
ATOM 2818 N N . SER A 1 371 ? 24.247 -13.233 -7.618 1.00 97.56 371 SER A N 1
ATOM 2819 C CA . SER A 1 371 ? 25.637 -13.124 -7.152 1.00 97.56 371 SER A CA 1
ATOM 2820 C C . SER A 1 371 ? 25.774 -12.350 -5.838 1.00 97.56 371 SER A C 1
ATOM 2822 O O . SER A 1 371 ? 26.720 -12.583 -5.097 1.00 97.56 371 SER A O 1
ATOM 2824 N N . ALA A 1 372 ? 24.828 -11.462 -5.528 1.00 96.94 372 ALA A N 1
ATOM 2825 C CA . ALA A 1 372 ? 24.759 -10.738 -4.261 1.00 96.94 372 ALA A CA 1
ATOM 2826 C C . ALA A 1 372 ? 23.981 -11.497 -3.162 1.00 96.94 372 ALA A C 1
ATOM 2828 O O . ALA A 1 372 ? 23.624 -10.898 -2.151 1.00 96.94 372 ALA A O 1
ATOM 2829 N N . GLY A 1 373 ? 23.658 -12.782 -3.365 1.00 97.12 373 GLY A N 1
ATOM 2830 C CA . GLY A 1 373 ? 22.907 -13.600 -2.402 1.00 97.12 373 GLY A CA 1
ATOM 2831 C C . GLY A 1 373 ? 21.393 -13.344 -2.378 1.00 97.12 373 GLY A C 1
ATOM 2832 O O . GLY A 1 373 ? 20.682 -13.922 -1.562 1.00 97.12 373 GLY A O 1
ATOM 2833 N N . ARG A 1 374 ? 20.864 -12.520 -3.289 1.00 96.50 374 ARG A N 1
ATOM 2834 C CA . ARG A 1 374 ? 19.439 -12.155 -3.383 1.00 96.50 374 ARG A CA 1
ATOM 2835 C C . ARG A 1 374 ? 18.679 -13.082 -4.331 1.00 96.50 374 ARG A C 1
ATOM 2837 O O . ARG A 1 374 ? 18.139 -12.667 -5.359 1.00 96.50 374 ARG A O 1
ATOM 2844 N N . SER A 1 375 ? 18.690 -14.377 -4.008 1.00 96.62 375 SER A N 1
ATOM 2845 C CA . SER A 1 375 ? 18.127 -15.450 -4.848 1.00 96.62 375 SER A CA 1
ATOM 2846 C C . SER A 1 375 ? 16.622 -15.302 -5.093 1.00 96.62 375 SER A C 1
ATOM 2848 O O . SER A 1 375 ? 16.134 -15.616 -6.185 1.00 96.62 375 SER A O 1
ATOM 2850 N N . ARG A 1 376 ? 15.881 -14.806 -4.093 1.00 95.56 376 ARG A N 1
ATOM 2851 C CA . ARG A 1 376 ? 14.437 -14.573 -4.198 1.00 95.56 376 ARG A CA 1
ATOM 2852 C C . ARG A 1 376 ? 14.149 -13.497 -5.240 1.00 95.56 376 ARG A C 1
ATOM 2854 O O . ARG A 1 376 ? 13.451 -13.763 -6.212 1.00 95.56 376 ARG A O 1
ATOM 2861 N N . GLU A 1 377 ? 14.738 -12.318 -5.091 1.00 96.56 377 GLU A N 1
ATOM 2862 C CA . GLU A 1 377 ? 14.519 -11.187 -5.991 1.00 96.56 377 GLU A CA 1
ATOM 2863 C C . GLU A 1 377 ? 15.019 -11.495 -7.406 1.00 96.56 377 GLU A C 1
ATOM 2865 O O . GLU A 1 377 ? 14.364 -11.139 -8.382 1.00 96.56 377 GLU A O 1
ATOM 2870 N N . ALA A 1 378 ? 16.125 -12.236 -7.542 1.00 97.75 378 ALA A N 1
ATOM 2871 C CA . ALA A 1 378 ? 16.577 -12.740 -8.838 1.00 97.75 378 ALA A CA 1
ATOM 2872 C C . ALA A 1 378 ? 15.517 -13.625 -9.521 1.00 97.75 378 ALA A C 1
ATOM 2874 O O . ALA A 1 378 ? 15.303 -13.525 -10.731 1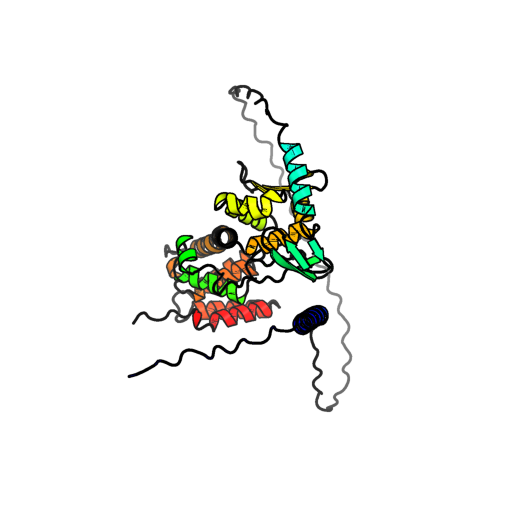.00 97.75 378 ALA A O 1
ATOM 2875 N N . SER A 1 379 ? 14.839 -14.485 -8.759 1.00 97.44 379 SER A N 1
ATOM 2876 C CA . SER A 1 379 ? 13.777 -15.360 -9.270 1.00 97.44 379 SER A CA 1
ATOM 2877 C C . SER A 1 379 ? 12.506 -14.582 -9.627 1.00 97.44 379 SER A C 1
ATOM 2879 O O . SER A 1 379 ? 11.897 -14.855 -10.661 1.00 97.44 379 SER A O 1
ATOM 2881 N N . GLU A 1 380 ? 12.146 -13.565 -8.842 1.00 97.19 380 GLU A N 1
ATOM 2882 C CA . GLU A 1 380 ? 11.038 -12.645 -9.143 1.00 97.19 380 GLU A CA 1
ATOM 2883 C C . GLU A 1 380 ? 11.290 -11.866 -10.451 1.00 97.19 380 GLU A C 1
ATOM 2885 O O . GLU A 1 380 ? 10.414 -11.799 -11.317 1.00 97.19 380 GLU A O 1
ATOM 2890 N N . VAL A 1 381 ? 12.518 -11.378 -10.668 1.00 97.75 381 VAL A N 1
ATOM 2891 C CA . VAL A 1 381 ? 12.927 -10.733 -11.930 1.00 97.75 381 VAL A CA 1
ATOM 2892 C C . VAL A 1 381 ? 12.835 -11.703 -13.113 1.00 97.75 381 VAL A C 1
ATOM 2894 O O . VAL A 1 381 ? 12.309 -11.349 -14.169 1.00 97.75 381 VAL A O 1
ATOM 2897 N N . ARG A 1 382 ? 13.298 -12.951 -12.958 1.00 97.06 382 ARG A N 1
ATOM 2898 C CA . ARG A 1 382 ? 13.172 -13.977 -14.013 1.00 97.06 382 ARG A CA 1
ATOM 2899 C C . ARG A 1 382 ? 11.711 -14.267 -14.349 1.00 97.06 382 ARG A C 1
ATOM 2901 O O . ARG A 1 382 ? 11.372 -14.390 -15.525 1.00 97.06 382 ARG A O 1
ATOM 2908 N N . ARG A 1 383 ? 10.837 -14.308 -13.341 1.00 96.75 383 ARG A N 1
ATOM 2909 C CA . ARG A 1 383 ? 9.394 -14.464 -13.537 1.00 96.75 383 ARG A CA 1
ATOM 2910 C C . ARG A 1 383 ? 8.820 -13.327 -14.383 1.00 96.75 383 ARG A C 1
ATOM 2912 O O . ARG A 1 383 ? 8.123 -13.609 -15.355 1.00 96.75 383 ARG A O 1
ATOM 2919 N N . LEU A 1 384 ? 9.145 -12.074 -14.052 1.00 96.88 384 LEU A N 1
ATOM 2920 C CA . LEU A 1 384 ? 8.733 -10.891 -14.820 1.00 96.88 384 LEU A CA 1
ATOM 2921 C C . LEU A 1 384 ? 9.156 -10.986 -16.293 1.00 96.88 384 LEU A C 1
ATOM 2923 O O . LEU A 1 384 ? 8.346 -10.736 -17.187 1.00 96.88 384 LEU A O 1
ATOM 2927 N N . LEU A 1 385 ? 10.395 -11.414 -16.548 1.00 95.81 385 LEU A N 1
ATOM 2928 C CA . LEU A 1 385 ? 10.922 -11.601 -17.903 1.00 95.81 385 LEU A CA 1
ATOM 2929 C C . LEU A 1 385 ? 10.152 -12.662 -18.693 1.00 95.81 385 LEU A C 1
ATOM 2931 O O . LEU A 1 385 ? 9.799 -12.438 -19.848 1.00 95.81 385 LEU A O 1
ATOM 2935 N N . SER A 1 386 ? 9.857 -13.796 -18.058 1.00 95.12 386 SER A N 1
ATOM 2936 C CA . SER A 1 386 ? 9.143 -14.915 -18.684 1.00 95.12 386 SER A CA 1
ATOM 2937 C C . SER A 1 386 ? 7.624 -14.727 -18.780 1.00 95.12 386 SER A C 1
ATO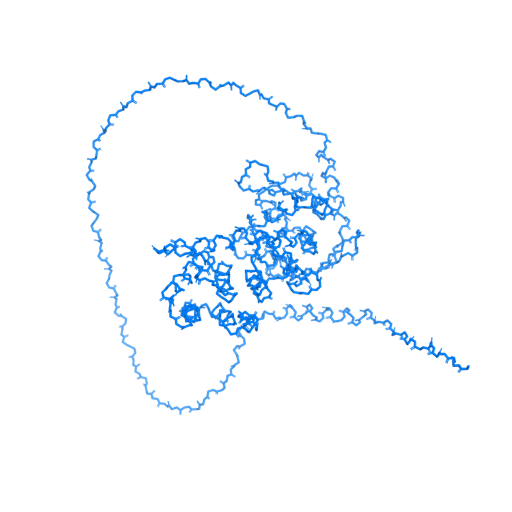M 2939 O O . SER A 1 386 ? 6.945 -15.570 -19.360 1.00 95.12 386 SER A O 1
ATOM 2941 N N . SER A 1 387 ? 7.071 -13.655 -18.201 1.00 95.81 387 SER A N 1
ATOM 2942 C CA . SER A 1 387 ? 5.623 -13.495 -18.094 1.00 95.81 387 SER A CA 1
ATOM 2943 C C . SER A 1 387 ? 4.982 -13.165 -19.452 1.00 95.81 387 SER A C 1
ATOM 2945 O O . SER A 1 387 ? 5.319 -12.130 -20.051 1.00 95.81 387 SER A O 1
ATOM 2947 N N . PRO A 1 388 ? 4.027 -13.989 -19.934 1.00 93.56 388 PRO A N 1
ATOM 2948 C CA . PRO A 1 388 ? 3.277 -13.699 -21.152 1.00 93.56 388 PRO A CA 1
ATOM 2949 C C . PRO A 1 388 ? 2.268 -12.560 -20.954 1.00 93.56 388 PRO A C 1
ATOM 2951 O O . PRO A 1 388 ? 1.968 -11.850 -21.904 1.00 93.56 388 PRO A O 1
ATOM 2954 N N . GLU A 1 389 ? 1.797 -12.322 -19.724 1.00 91.50 389 GLU A N 1
ATOM 2955 C CA . GLU A 1 389 ? 0.850 -11.239 -19.403 1.00 91.50 389 GLU A CA 1
ATOM 2956 C C . GLU A 1 389 ? 1.439 -9.839 -19.631 1.00 91.50 389 GLU A C 1
ATOM 2958 O O . GLU A 1 389 ? 0.702 -8.868 -19.773 1.00 91.50 389 GLU A O 1
ATOM 2963 N N . LEU A 1 390 ? 2.771 -9.738 -19.650 1.00 93.31 390 LEU A N 1
ATOM 2964 C CA . LEU A 1 390 ? 3.514 -8.500 -19.888 1.00 93.31 390 LEU A CA 1
ATOM 2965 C C . LEU A 1 390 ? 4.016 -8.377 -21.332 1.00 93.31 390 LEU A C 1
ATOM 2967 O O . LEU A 1 390 ? 4.710 -7.410 -21.660 1.00 93.31 390 LEU A O 1
ATOM 2971 N N . ALA A 1 391 ? 3.720 -9.359 -22.188 1.00 88.00 391 ALA A N 1
ATOM 2972 C CA . ALA A 1 391 ? 4.062 -9.280 -23.596 1.00 88.00 391 ALA A CA 1
ATOM 2973 C C . ALA A 1 391 ? 3.217 -8.191 -24.268 1.00 88.00 391 ALA A C 1
ATOM 2975 O O . ALA A 1 391 ? 2.004 -8.119 -24.076 1.00 88.00 391 ALA A O 1
ATOM 2976 N N . VAL A 1 392 ? 3.859 -7.358 -25.087 1.00 77.00 392 VAL A N 1
ATOM 2977 C CA . VAL A 1 392 ? 3.129 -6.466 -25.988 1.00 77.00 392 VAL A CA 1
ATOM 2978 C C . VAL A 1 392 ? 2.448 -7.361 -27.012 1.00 77.00 392 VAL A C 1
ATOM 2980 O O . VAL A 1 392 ? 3.118 -7.987 -27.832 1.00 77.00 392 VAL A O 1
ATOM 2983 N N . THR A 1 393 ? 1.127 -7.484 -26.930 1.00 61.12 393 THR A N 1
ATOM 2984 C CA . THR A 1 393 ? 0.369 -8.137 -27.994 1.00 61.12 393 THR A CA 1
ATOM 2985 C C . THR A 1 393 ? 0.426 -7.196 -29.195 1.00 61.12 393 THR A C 1
ATOM 2987 O O . THR A 1 393 ? 0.029 -6.038 -29.043 1.00 61.12 393 THR A O 1
ATOM 2990 N N . PRO A 1 394 ? 0.958 -7.615 -30.357 1.00 51.06 394 PRO A N 1
ATOM 2991 C CA . PRO A 1 394 ? 0.839 -6.794 -31.550 1.00 51.06 394 PRO A CA 1
ATOM 2992 C C . PRO A 1 394 ? -0.656 -6.592 -31.801 1.00 51.06 394 PRO A C 1
ATOM 2994 O O . PRO A 1 394 ? -1.409 -7.564 -31.878 1.00 51.06 394 PRO A O 1
ATOM 2997 N N . VAL A 1 395 ? -1.089 -5.333 -31.832 1.00 44.41 395 VAL A N 1
ATOM 2998 C CA . VAL A 1 395 ? -2.430 -5.000 -32.311 1.00 44.41 395 VAL A CA 1
ATOM 2999 C C . VAL A 1 395 ? -2.460 -5.448 -33.779 1.00 44.41 395 VAL A C 1
ATOM 3001 O O . VAL A 1 395 ? -1.564 -5.029 -34.517 1.00 44.41 395 VAL A O 1
ATOM 3004 N N . PRO A 1 396 ? -3.366 -6.366 -34.163 1.00 37.69 396 PRO A N 1
ATOM 3005 C CA . PRO A 1 396 ? -3.425 -6.901 -35.520 1.00 37.69 396 PRO A CA 1
ATOM 3006 C C . PRO A 1 396 ? -3.766 -5.838 -36.565 1.00 37.69 396 PRO A C 1
ATOM 3008 O O . PRO A 1 396 ? -4.465 -4.857 -36.213 1.00 37.69 396 PRO A O 1
#

Foldseek 3Di:
DDDDDPDDPDDDPDDDPVVVVVVVVVVLVVVVPDPPPDDPPPDDDDDDDDDDDDDDDDDDDDDDDDDDDDDDDDDDDDDDDDDDDDDDDDDPDDDPPPPPDDDCQQVLLVQLLVLLVCWDDDPQWIARVVPRDIFGWDDDPNWIWGQADAACDDPLHDDLVLLVVLVDDSLLSLLVSVLLRPPFGGLLTWTQDDPPDQAIAGGSARQDALLVLQLLQQLCVQCVPLSCVQQVSNQWDWAPPPDPPIKIWGQDSSSDTDIGSVNRVCCGPDPSSVRSSSVSSSDPSSNSSNSSSLCVPFLVVLLVLLCVPDPDNDHSCQLQVFSLLSNCLSLLCRPVNPVRNNQLSVQSVVQHPPDCSSLVSLLVSLVVCVVVVNPVSSVVSVCSSPDPSRDDDPPD

Sequence (396 aa):
MSAHDSERKRARPPVSSRGIEALLERWVSDLEREDPWSETRSGTPGPPNRASPEQPLPPLEEEPAPPRLKVPEQPELEPSEVPQAAPSRAVPPREPRTRAAPAREPERGKAASAARAEIRVHGPLVTFPWDDVQVVLGRKQERLLHRGTVAVRGPCAPSREEMVRLGLTGAQALALEFVLAWFGSPFDAVDGDHPGGDGPSWGAWPLSGEALVRALARWKRRDPTSFEASLGRLGIDAVEEGQEPPALSVLDTEGQPVGGHEALALLSDDVRLFAALARAGRERSAQLAQLECIIEHSLHPALTQAERGTESPAPAGELFPTPRALALLLHAELRLGRRGATRFAALAREEAGKTGGVERAGHRFASSLQSAGRSREASEVRRLLSSPELAVTPVP

Secondary structure (DSSP, 8-state):
----------PPPPPPHHHHHHHHHHHHHHHHH--TTS-----PPPPP----PPPPPPP-PPPPPPP-PPPPPPPPPP-PPPPPP----PPPP---------SSHHHHHHHHHHHHHHSEEETTEEEETTTTEEEE-EEETTEEEE--S--SSSTTSPPHHHHHHTT--HHHHHHHHHHHHHHS--TT-EES--TTSSS-EETTTTB-HHHHHHHHHHHHHH-HHHHHHHTGGGTEEEE--SSSSPEEEEE-TTSPEEEHHHHHHHHHH-HHHHHHHHHHTTSHHHHHHHHHHHIIIIIHHHHHHHHHT-SS---GGGTS-SHHHHHHHHHHHHHHHHHHHHHHHHHHHHTTTSTTHHHHHHHHHHHHHHHTT-HHHHHHHHHHHH-GGGS-PPP-

Radius of gyration: 29.03 Å; chains: 1; bounding box: 102×93×64 Å